Protein AF-A0AAD6BAJ2-F1 (afdb_monomer_lite)

Secondary structure (DSSP, 8-state):
-------------B-THHHHHHHHTTTSSSGGGTHHHHHHHHHSSTTGGGSSGGGSTTSGGGTTTHHHHHHHH--STTTHHHHHHHHT-HHHHHHHHHHIIIIIHHHHHHHHHHHHHHHHHGGG-SSS---HHHHHHHHHHHHHHHHHHHHH-TTTGGGHHHHHHHHTGGGTTGGGTGGGSGGGG------S----S----HHHHHHHHHHHHHTT--TTGGGG-TTTBS-SS-------------------PPP--B-HHHHHHHHHHHHSSSHHHHHHHHHHHHH-SHHHHHHHHHHHHHHHHHHHHHHHHHHHH---TTTHHHHHHHHH-HHHHHHHHHHIIIIIHHHHHHHHHHHHHHHHHTTTSTTSPPPHHHHHHHHHHHHHHHHHHHHHHHHHHHHHHHHHHHHHHHHHHHHHHHHHHHHHTT-HHHHHHHSHHHHTTT----HHHHHHHHHHHHHHTTTGGGGGGSTTTBSSHHHHHHHHHHHHHHHHHHHHHHHHHHHHHHS-HHHHHH-TTHHHHHHHHHHGGGTHHHHHHHHHHHHHHHHHHTT-----TTTT-EETTT---HHHHHHHHHHHHHHTTT--HHHHHHHHHHHHHHHHHHHHHHHHHHHHH-TTS--SS---THHHHHHHHHHHHHHHHHHHHS--HHHHHHHHHHHHHHHHHIIIIIS---HHHHHHHHHHHHHHHTEE------

Foldseek 3Di:
DDDDDDDDDDAADDDDVVQVCQQVLQQPFALVLPQLVVLCVLFFFPPPSPPQLPPQPPPPVPPQPVQPPQLLVFQDADGPLSSCCVVVNDVVSCVVCVPCVVDNPVVLLQNSQQRLQQQVCVVPDDPDRCPSVSSNPVSVVLVVQLVVLCPVDVLSNLQSSLVVLLQSLLGPFLVVPPPPPPCVVPDDDPDPDGGPGGDDDPVSSVVSSVSSNSSGDRRRPRSRCRPSHDDPDDDDDDDDDDDDDDDPDDDPAQALPQELVNLLLLQLLQLLALLLQFLLLVLLVLFVFQQVSLVLLLVLLLLLLLLLQLQLQLCQLDVDAFGLLVLCCVQPNDPVSLLVQVCCLQAQLLLLLLLLLLSLLQLSNDSSPPPDGDPLVSSLVSSLSLLVSLLSSQQSANPVLSVLSNVLSVLSVVLLVVLLVLLVVLVVVDQVQLVQRVVPVGRNPRTDDALQSSLLSSLSSNSSSPRLCQSSNCSSNHDPSLPSSSSSSVVNSVSSSVSSSSNSSSLSSQDHSVRSNVDSRSQLVSLCRRVNVRSSVSSVSNSSRSSSNSSSSLPGHDHDFLQQWAAPPHRRSNPSSVSSSVSSSVCSPPDDSSLSSLLNSLSVLLSSLVSLVSSLCCVPVPVPRDGSRDDDNVSSVVSNVSSVSSNVSCCPPPNDCSNVVSVVVSVCSCVVCCVCPVVVPPPVVVVVVSVVVCVVRNIDGDPDDD

Structure (mmCIF, N/CA/C/O backbone):
data_AF-A0AAD6BAJ2-F1
#
_entry.id   AF-A0AAD6BAJ2-F1
#
loop_
_atom_site.group_PDB
_atom_site.id
_atom_site.type_symbol
_atom_site.label_atom_id
_atom_site.label_alt_id
_atom_site.label_comp_id
_atom_site.label_asym_id
_atom_site.label_entity_id
_atom_site.label_seq_id
_atom_site.pdbx_PDB_ins_code
_atom_site.Cartn_x
_atom_site.Cartn_y
_atom_site.Cartn_z
_atom_site.occupancy
_atom_site.B_iso_or_equiv
_atom_site.auth_seq_id
_atom_site.auth_comp_id
_atom_site.auth_asym_id
_atom_site.auth_atom_id
_atom_site.pdbx_PDB_model_num
ATOM 1 N N . MET A 1 1 ? -40.084 -51.014 14.427 1.00 38.34 1 MET A N 1
ATOM 2 C CA . MET A 1 1 ? -39.954 -51.817 13.200 1.00 38.34 1 MET A CA 1
ATOM 3 C C . MET A 1 1 ? -39.254 -50.930 12.200 1.00 38.34 1 MET A C 1
ATOM 5 O O . MET A 1 1 ? -39.900 -50.090 11.588 1.00 38.34 1 MET A O 1
ATOM 9 N N . ASP A 1 2 ? -37.931 -51.023 12.161 1.00 46.72 2 ASP A N 1
ATOM 10 C CA . ASP A 1 2 ? -37.140 -50.441 11.081 1.00 46.72 2 ASP A CA 1
ATOM 11 C C . ASP A 1 2 ? -37.343 -51.269 9.807 1.00 46.72 2 ASP A C 1
ATOM 13 O O . ASP A 1 2 ? -37.541 -52.480 9.895 1.00 46.72 2 ASP A O 1
ATOM 17 N N . ASP A 1 3 ? -37.219 -50.633 8.644 1.00 39.59 3 ASP A N 1
ATOM 18 C CA . ASP A 1 3 ? -36.137 -51.001 7.726 1.00 39.59 3 ASP A CA 1
ATOM 19 C C . ASP A 1 3 ? -35.714 -49.767 6.901 1.00 39.59 3 ASP A C 1
ATOM 21 O O . ASP A 1 3 ? -36.402 -48.739 6.901 1.00 39.59 3 ASP A O 1
ATOM 25 N N . LYS A 1 4 ? -34.540 -49.819 6.267 1.00 55.06 4 LYS A N 1
ATOM 26 C CA . LYS A 1 4 ? -33.824 -48.654 5.732 1.00 55.06 4 LYS A CA 1
ATOM 27 C C . LYS A 1 4 ? -33.768 -48.590 4.207 1.00 55.06 4 LYS A C 1
ATOM 29 O O . LYS A 1 4 ? -33.592 -49.576 3.500 1.00 55.06 4 LYS A O 1
ATOM 34 N N . THR A 1 5 ? -33.659 -47.360 3.711 1.00 42.34 5 THR A N 1
ATOM 35 C CA . THR A 1 5 ? -32.777 -47.055 2.574 1.00 42.34 5 THR A CA 1
ATOM 36 C C . THR A 1 5 ? -32.148 -45.686 2.824 1.00 42.34 5 THR A C 1
ATOM 38 O O . THR A 1 5 ? -32.858 -44.683 2.897 1.00 42.34 5 THR A O 1
ATOM 41 N N . GLU A 1 6 ? -30.832 -45.625 3.040 1.00 55.88 6 GLU A N 1
ATOM 42 C CA . GLU A 1 6 ? -30.162 -44.368 3.408 1.00 55.88 6 GLU A CA 1
ATOM 43 C C . GLU A 1 6 ? -30.004 -43.420 2.208 1.00 55.88 6 GLU A C 1
ATOM 45 O O . GLU A 1 6 ? -29.689 -43.836 1.094 1.00 55.88 6 GLU A O 1
ATOM 50 N N . LYS A 1 7 ? -30.206 -42.118 2.452 1.00 51.50 7 LYS A N 1
ATOM 51 C CA . LYS A 1 7 ? -29.964 -41.024 1.500 1.00 51.50 7 LYS A CA 1
ATOM 52 C C . LYS A 1 7 ? -28.965 -40.033 2.095 1.00 51.50 7 LYS A C 1
ATOM 54 O O . LYS A 1 7 ? -29.075 -39.681 3.268 1.00 51.50 7 LYS A O 1
ATOM 59 N N . LEU A 1 8 ? -28.028 -39.543 1.279 1.00 51.00 8 LEU A N 1
ATOM 60 C CA . LEU A 1 8 ? -27.171 -38.411 1.650 1.00 51.00 8 LEU A CA 1
ATOM 61 C C . LEU A 1 8 ? -27.983 -37.104 1.708 1.00 51.00 8 LEU A C 1
ATOM 63 O O . LEU A 1 8 ? -28.915 -36.916 0.932 1.00 51.00 8 LEU A O 1
ATOM 67 N N . ASN A 1 9 ? -27.574 -36.187 2.590 1.00 54.53 9 ASN A N 1
ATOM 68 C CA . ASN A 1 9 ? -28.129 -34.836 2.732 1.00 54.53 9 ASN A CA 1
ATOM 69 C C . ASN A 1 9 ? -27.004 -33.784 2.793 1.00 54.53 9 ASN A C 1
ATOM 71 O O . ASN A 1 9 ? -25.958 -34.021 3.402 1.00 54.53 9 ASN A O 1
ATOM 75 N N . LEU A 1 10 ? -27.241 -32.610 2.200 1.00 58.72 10 LEU A N 1
ATOM 76 C CA . LEU A 1 10 ? -26.333 -31.453 2.224 1.00 58.72 10 LEU A CA 1
ATOM 77 C C . LEU A 1 10 ? -26.527 -30.586 3.488 1.00 58.72 10 LEU A C 1
ATOM 79 O O . LEU A 1 10 ? -27.542 -30.679 4.178 1.00 58.72 10 LEU A O 1
ATOM 83 N N . LYS A 1 11 ? -25.557 -29.708 3.787 1.00 51.44 11 LYS A N 1
ATOM 84 C CA . LYS A 1 11 ? -25.629 -28.721 4.885 1.00 51.44 11 LYS A CA 1
ATOM 85 C C . LYS A 1 11 ? -25.819 -27.306 4.330 1.00 51.44 11 LYS A C 1
ATOM 87 O O . LYS A 1 11 ? -25.047 -26.874 3.484 1.00 51.44 11 LYS A O 1
ATOM 92 N N . ARG A 1 12 ? -26.804 -26.564 4.849 1.00 60.75 12 ARG A N 1
ATOM 93 C CA . ARG A 1 12 ? -27.128 -25.186 4.422 1.00 60.75 12 ARG A CA 1
ATOM 94 C C . ARG A 1 12 ? -26.145 -24.172 5.010 1.00 60.75 12 ARG A C 1
ATOM 96 O O . ARG A 1 12 ? -26.095 -24.027 6.234 1.00 60.75 12 ARG A O 1
ATOM 103 N N . GLU A 1 13 ? -25.415 -23.422 4.178 1.00 53.09 13 GLU A N 1
ATOM 104 C CA . GLU A 1 13 ? -24.476 -22.387 4.653 1.00 53.09 13 GLU A CA 1
ATOM 105 C C . GLU A 1 13 ? -24.536 -21.004 3.967 1.00 53.09 13 GLU A C 1
ATOM 107 O O . GLU A 1 13 ? -24.045 -20.056 4.588 1.00 53.09 13 GLU A O 1
ATOM 112 N N . VAL A 1 14 ? -25.162 -20.845 2.790 1.00 56.53 14 VAL A N 1
ATOM 113 C CA . VAL A 1 14 ? -24.998 -19.676 1.884 1.00 56.53 14 VAL A CA 1
ATOM 114 C C . VAL A 1 14 ? -26.025 -18.542 2.116 1.00 56.53 14 VAL A C 1
ATOM 116 O O . VAL A 1 14 ? -27.101 -18.771 2.667 1.00 56.53 14 VAL A O 1
ATOM 119 N N . GLY A 1 15 ? -25.700 -17.304 1.700 1.00 53.47 15 GLY A N 1
ATOM 120 C CA . GLY A 1 15 ? -26.567 -16.113 1.789 1.00 53.47 15 GLY A CA 1
ATOM 121 C C . GLY A 1 15 ? -26.197 -14.973 0.813 1.00 53.47 15 GLY A C 1
ATOM 122 O O . GLY A 1 15 ? -25.152 -15.016 0.160 1.00 53.47 15 GLY A O 1
ATOM 123 N N . LEU A 1 16 ? -27.054 -13.943 0.725 1.00 54.38 16 LEU A N 1
ATOM 124 C CA . LEU A 1 16 ? -27.171 -12.990 -0.402 1.00 54.38 16 LEU A CA 1
ATOM 125 C C . LEU A 1 16 ? -25.876 -12.275 -0.844 1.00 54.38 16 LEU A C 1
ATOM 127 O O . LEU A 1 16 ? -25.651 -12.111 -2.041 1.00 54.38 16 LEU A O 1
ATOM 131 N N . VAL A 1 17 ? -24.986 -11.879 0.073 1.00 49.28 17 VAL A N 1
ATOM 132 C CA . VAL A 1 17 ? -23.719 -11.207 -0.303 1.00 49.28 17 VAL A CA 1
ATOM 133 C C . VAL A 1 17 ? -22.789 -12.137 -1.100 1.00 49.28 17 VAL A C 1
ATOM 135 O O . VAL A 1 17 ? -22.013 -11.671 -1.932 1.00 49.28 17 VAL A O 1
ATOM 138 N N . GLY A 1 18 ? -22.892 -13.456 -0.900 1.00 49.16 18 GLY A N 1
ATOM 139 C CA . GLY A 1 18 ? -22.212 -14.441 -1.746 1.00 49.16 18 GLY A CA 1
ATOM 140 C C . GLY A 1 18 ? -22.782 -14.521 -3.167 1.00 49.16 18 GLY A C 1
ATOM 141 O O . GLY A 1 18 ? -22.076 -14.954 -4.069 1.00 49.16 18 GLY A O 1
ATOM 142 N N . ALA A 1 19 ? -24.021 -14.068 -3.382 1.00 58.22 19 ALA A N 1
ATOM 143 C CA . ALA A 1 19 ? -24.769 -14.267 -4.620 1.00 58.22 19 ALA A CA 1
ATOM 144 C C . ALA A 1 19 ? -24.586 -13.147 -5.665 1.00 58.22 19 ALA A C 1
ATOM 146 O O . ALA A 1 19 ? -24.644 -13.421 -6.857 1.00 58.22 19 ALA A O 1
ATOM 147 N N . VAL A 1 20 ? -24.305 -11.900 -5.258 1.00 51.97 20 VAL A N 1
ATOM 148 C CA . VAL A 1 20 ? -24.023 -10.792 -6.210 1.00 51.97 20 VAL A CA 1
ATOM 149 C C . VAL A 1 20 ? -22.530 -10.683 -6.539 1.00 51.97 20 VAL A C 1
ATOM 151 O O . VAL A 1 20 ? -22.161 -10.430 -7.686 1.00 51.97 20 VAL A O 1
ATOM 154 N N . SER A 1 21 ? -21.651 -11.011 -5.580 1.00 58.84 21 SER A N 1
ATOM 155 C CA . SER A 1 21 ? -20.215 -11.220 -5.845 1.00 58.84 21 SER A CA 1
ATOM 156 C C . SER A 1 21 ? -19.953 -12.347 -6.864 1.00 58.84 21 SER A C 1
ATOM 158 O O . SER A 1 21 ? -18.841 -12.454 -7.380 1.00 58.84 21 SER A O 1
ATOM 160 N N . LEU A 1 22 ? -20.975 -13.164 -7.145 1.00 52.81 22 LEU A N 1
ATOM 161 C CA . LEU A 1 22 ? -21.009 -14.264 -8.108 1.00 52.81 22 LEU A CA 1
ATOM 162 C C . LEU A 1 22 ? -21.215 -13.807 -9.568 1.00 52.81 22 LEU A C 1
ATOM 164 O O . LEU A 1 22 ? -20.828 -14.529 -10.482 1.00 52.81 22 LEU A O 1
ATOM 168 N N . ILE A 1 23 ? -21.824 -12.631 -9.791 1.00 60.31 23 ILE A N 1
ATOM 169 C CA . ILE A 1 23 ? -22.240 -12.141 -11.125 1.00 60.31 23 ILE A CA 1
ATOM 170 C C . ILE A 1 23 ? -21.280 -11.062 -11.658 1.00 60.31 23 ILE A C 1
ATOM 172 O O . ILE A 1 23 ? -20.963 -11.029 -12.842 1.00 60.31 23 ILE A O 1
ATOM 176 N N . GLY A 1 24 ? -20.751 -10.193 -10.789 1.00 54.56 24 GLY A N 1
ATOM 177 C CA . GLY A 1 24 ? -19.756 -9.193 -11.210 1.00 54.56 24 GLY A CA 1
ATOM 178 C C . GLY A 1 24 ? -18.380 -9.801 -11.514 1.00 54.56 24 GLY A C 1
ATOM 179 O O . GLY A 1 24 ? -17.707 -9.400 -12.460 1.00 54.56 24 GLY A O 1
ATOM 180 N N . GLY A 1 25 ? -17.970 -10.808 -10.734 1.00 60.81 25 GLY A N 1
ATOM 181 C CA . GLY A 1 25 ? -16.673 -11.484 -10.871 1.00 60.81 25 GLY A CA 1
ATOM 182 C C . GLY A 1 25 ? -16.565 -12.465 -12.045 1.00 60.81 25 GLY A C 1
ATOM 183 O O . GLY A 1 25 ? -15.561 -13.168 -12.133 1.00 60.81 25 GLY A O 1
ATOM 184 N N . THR A 1 26 ? -17.589 -12.546 -12.898 1.00 53.38 26 THR A N 1
ATOM 185 C CA . THR A 1 26 ? -17.735 -13.550 -13.967 1.00 53.38 26 THR A CA 1
ATOM 186 C C . THR A 1 26 ? -17.927 -12.956 -15.369 1.00 53.38 26 THR A C 1
ATOM 188 O O . THR A 1 26 ? -17.774 -13.694 -16.335 1.00 53.38 26 THR A O 1
ATOM 191 N N . MET A 1 27 ? -18.181 -11.645 -15.504 1.00 60.12 27 MET A N 1
ATOM 192 C CA . MET A 1 27 ? -18.461 -10.991 -16.798 1.00 60.12 27 MET A CA 1
ATOM 193 C C . MET A 1 27 ? -17.240 -10.305 -17.448 1.00 60.12 27 MET A C 1
ATOM 195 O O . MET A 1 27 ? -17.047 -10.405 -18.658 1.00 60.12 27 MET A O 1
ATOM 199 N N . ILE A 1 28 ? -16.376 -9.617 -16.684 1.00 56.44 28 ILE A N 1
ATOM 200 C CA . ILE A 1 28 ? -15.198 -8.935 -17.263 1.00 56.44 28 ILE A CA 1
ATOM 201 C C . ILE A 1 28 ? -14.035 -9.920 -17.411 1.00 56.44 28 ILE A C 1
ATOM 203 O O . ILE A 1 28 ? -13.434 -10.366 -16.431 1.00 56.44 28 ILE A O 1
ATOM 207 N N . GLY A 1 29 ? -13.711 -10.237 -18.665 1.00 59.72 29 GLY A N 1
ATOM 208 C CA . GLY A 1 29 ? -12.776 -11.298 -19.021 1.00 59.72 29 GLY A CA 1
ATOM 209 C C . GLY A 1 29 ? -11.874 -10.959 -20.204 1.00 59.72 29 GLY A C 1
ATOM 210 O O . GLY A 1 29 ? -10.907 -10.214 -20.063 1.00 59.72 29 GLY A O 1
ATOM 211 N N . SER A 1 30 ? -12.136 -11.599 -21.345 1.00 56.00 30 SER A N 1
ATOM 212 C CA . SER A 1 30 ? -11.132 -11.805 -22.397 1.00 56.00 30 SER A CA 1
ATOM 213 C C . SER A 1 30 ? -11.543 -11.318 -23.799 1.00 56.00 30 SER A C 1
ATOM 215 O O . SER A 1 30 ? -10.704 -11.299 -24.699 1.00 56.00 30 SER A O 1
ATOM 217 N N . GLY A 1 31 ? -12.804 -10.903 -23.987 1.00 68.50 31 GLY A N 1
ATOM 218 C CA . GLY A 1 31 ? -13.419 -10.673 -25.305 1.00 68.50 31 GLY A CA 1
ATOM 219 C C . GLY A 1 31 ? -12.667 -9.699 -26.216 1.00 68.50 31 GLY A C 1
ATOM 220 O O . GLY A 1 31 ? -12.322 -10.016 -27.360 1.00 68.50 31 GLY A O 1
ATOM 221 N N . ILE A 1 32 ? -12.342 -8.517 -25.687 1.00 58.44 32 ILE A N 1
ATOM 222 C CA . ILE A 1 32 ? -11.678 -7.450 -26.452 1.00 58.44 32 ILE A CA 1
ATOM 223 C C . ILE A 1 32 ? -10.228 -7.792 -26.837 1.00 58.44 32 ILE A C 1
ATOM 225 O O . ILE A 1 32 ? -9.711 -7.298 -27.834 1.00 58.44 32 ILE A O 1
ATOM 229 N N . PHE A 1 33 ? -9.596 -8.694 -26.087 1.00 69.19 33 PHE A N 1
ATOM 230 C CA . PHE A 1 33 ? -8.191 -9.084 -26.216 1.00 69.19 33 PHE A CA 1
ATOM 231 C C . PHE A 1 33 ? -7.916 -10.100 -27.347 1.00 69.19 33 PHE A C 1
ATOM 233 O O . PHE A 1 33 ? -6.792 -10.570 -27.477 1.00 69.19 33 PHE A O 1
ATOM 240 N N . MET A 1 34 ? -8.913 -10.444 -28.175 1.00 56.59 34 MET A N 1
ATOM 241 C CA . MET A 1 34 ? -8.723 -11.256 -29.399 1.00 56.59 34 MET A CA 1
ATOM 242 C C . MET A 1 34 ? -9.567 -10.791 -30.597 1.00 56.59 34 MET A C 1
ATOM 244 O 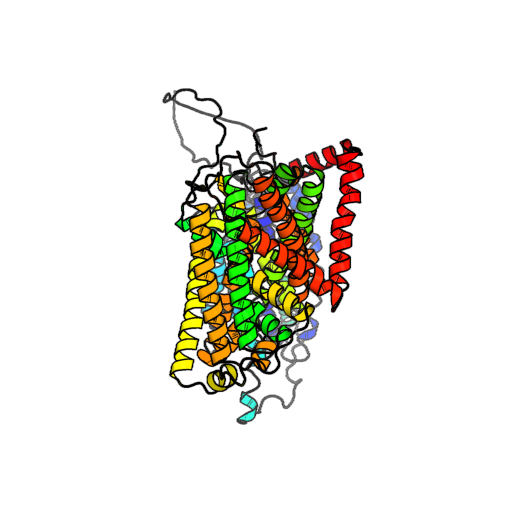O . MET A 1 34 ? -9.160 -10.965 -31.746 1.00 56.59 34 MET A O 1
ATOM 248 N N . SER A 1 35 ? -10.743 -10.202 -30.360 1.00 79.88 35 SER A N 1
ATOM 249 C CA . SER A 1 35 ? -11.751 -9.979 -31.410 1.00 79.88 35 SER A CA 1
ATOM 250 C C . SER A 1 35 ? -11.301 -9.165 -32.648 1.00 79.88 35 SER A C 1
ATOM 252 O O . SER A 1 35 ? -11.682 -9.557 -33.755 1.00 79.88 35 SER A O 1
ATOM 254 N N . PRO A 1 36 ? -10.481 -8.090 -32.553 1.00 65.19 36 PRO A N 1
ATOM 255 C CA . PRO A 1 36 ? -10.139 -7.255 -33.716 1.00 65.19 36 PRO A CA 1
ATOM 256 C C . PRO A 1 36 ? -9.445 -7.997 -34.869 1.00 65.19 36 PRO A C 1
ATOM 258 O O . PRO A 1 36 ? -9.760 -7.754 -36.034 1.00 65.19 36 PRO A O 1
ATOM 261 N N . GLN A 1 37 ? -8.556 -8.950 -34.561 1.00 68.69 37 GLN A N 1
ATOM 262 C CA . GLN A 1 37 ? -7.824 -9.735 -35.565 1.00 68.69 37 GLN A CA 1
ATOM 263 C C . GLN A 1 37 ? -8.765 -10.593 -36.433 1.00 68.69 37 GLN A C 1
ATOM 265 O O . GLN A 1 37 ? -8.477 -10.855 -37.603 1.00 68.69 37 GLN A O 1
ATOM 270 N N . THR A 1 38 ? -9.913 -10.996 -35.879 1.00 72.56 38 THR A N 1
ATOM 271 C CA . THR A 1 38 ? -10.905 -11.848 -36.553 1.00 72.56 38 THR A CA 1
ATOM 272 C C . THR A 1 38 ? -11.777 -11.052 -37.527 1.00 72.56 38 THR A C 1
ATOM 274 O O . THR A 1 38 ? -12.078 -11.532 -38.617 1.00 72.56 38 THR A O 1
ATOM 277 N N . VAL A 1 39 ? -12.166 -9.821 -37.177 1.00 74.31 39 VAL A N 1
ATOM 278 C CA . VAL A 1 39 ? -13.068 -9.011 -38.022 1.00 74.31 39 VAL A CA 1
ATOM 279 C C . VAL A 1 39 ? -12.364 -8.541 -39.302 1.00 74.31 39 VAL A C 1
ATOM 281 O O . VAL A 1 39 ? -12.938 -8.656 -40.384 1.00 74.31 39 VAL A O 1
ATOM 284 N N . LEU A 1 40 ? -11.098 -8.117 -39.210 1.00 78.06 40 LEU A N 1
ATOM 285 C CA . LEU A 1 40 ? -10.315 -7.702 -40.380 1.00 78.06 40 LEU A CA 1
ATOM 286 C C . LEU A 1 40 ? -10.004 -8.874 -41.329 1.00 78.06 40 LEU A C 1
ATOM 288 O O . LEU A 1 40 ? -10.188 -8.759 -42.538 1.00 78.06 40 LEU A O 1
ATOM 292 N N . SER A 1 41 ? -9.592 -10.027 -40.793 1.00 70.00 41 SER A N 1
ATOM 293 C CA . SER A 1 41 ? -9.283 -11.213 -41.612 1.00 70.00 41 SER A CA 1
ATOM 294 C C . SER A 1 41 ? -10.513 -11.834 -42.290 1.00 70.00 41 SER A C 1
ATOM 296 O O . SER A 1 41 ? -10.376 -12.499 -43.313 1.00 70.00 41 SER A O 1
ATOM 298 N N . THR A 1 42 ? -11.718 -11.577 -41.774 1.00 81.31 42 THR A N 1
ATOM 299 C CA . THR A 1 42 ? -12.982 -12.067 -42.352 1.00 81.31 42 THR A CA 1
ATOM 300 C C . THR A 1 42 ? -13.466 -11.222 -43.545 1.00 81.31 42 THR A C 1
ATOM 302 O O . THR A 1 42 ? -14.138 -11.740 -44.439 1.00 81.31 42 THR A O 1
ATOM 305 N N . ILE A 1 43 ? -13.134 -9.926 -43.586 1.00 78.50 43 ILE A N 1
ATOM 306 C CA . ILE A 1 43 ? -13.710 -8.957 -44.541 1.00 78.50 43 ILE A CA 1
ATOM 307 C C . ILE A 1 43 ? -12.794 -8.623 -45.738 1.00 78.50 43 ILE A C 1
ATOM 309 O O . ILE A 1 43 ? -13.248 -8.062 -46.737 1.00 78.50 43 ILE A O 1
ATOM 313 N N . GLY A 1 44 ? -11.515 -8.997 -45.667 1.00 67.06 44 GLY A N 1
ATOM 314 C CA . GLY A 1 44 ? -10.551 -8.912 -46.771 1.00 67.06 44 GLY A CA 1
ATOM 315 C C . GLY A 1 44 ? -9.743 -7.612 -46.822 1.00 67.06 44 GLY A C 1
ATOM 316 O O . GLY A 1 44 ? -8.518 -7.678 -46.851 1.00 67.06 44 GLY A O 1
ATOM 317 N N . SER A 1 45 ? -10.389 -6.440 -46.777 1.00 83.56 45 SER A N 1
ATOM 318 C CA . SER A 1 45 ? -9.698 -5.146 -46.916 1.00 83.56 45 SER A CA 1
ATOM 319 C C . SER A 1 45 ? -9.650 -4.307 -45.626 1.00 83.56 45 SER A C 1
ATOM 321 O O . SER A 1 45 ? -10.606 -4.325 -44.839 1.00 83.56 45 SER A O 1
ATOM 323 N N . PRO A 1 46 ? -8.585 -3.496 -45.418 1.00 59.12 46 PRO A N 1
ATOM 324 C CA . PRO A 1 46 ? -8.458 -2.597 -44.265 1.00 59.12 46 PRO A CA 1
ATOM 325 C C . PRO A 1 46 ? -9.645 -1.647 -44.059 1.00 59.12 46 PRO A C 1
ATOM 327 O O . PRO A 1 46 ? -10.006 -1.354 -42.921 1.00 59.12 46 PRO A O 1
ATOM 330 N N . GLY A 1 47 ? -10.283 -1.189 -45.142 1.00 57.81 47 GLY A N 1
ATOM 331 C CA . GLY A 1 47 ? -11.412 -0.258 -45.062 1.00 57.81 47 GLY A CA 1
ATOM 332 C C . GLY A 1 47 ? -12.719 -0.876 -44.551 1.00 57.81 47 GLY A C 1
ATOM 333 O O . GLY A 1 47 ? -13.491 -0.198 -43.875 1.00 57.81 47 GLY A O 1
ATOM 334 N N . ALA A 1 48 ? -12.987 -2.154 -44.841 1.00 72.00 48 ALA A N 1
ATOM 335 C CA . ALA A 1 48 ? -14.310 -2.744 -44.609 1.00 72.00 48 ALA A CA 1
ATOM 336 C C . ALA A 1 48 ? -14.536 -3.246 -43.165 1.00 72.00 48 ALA A C 1
ATOM 338 O O . ALA A 1 48 ? -15.679 -3.364 -42.721 1.00 72.00 48 ALA A O 1
ATOM 339 N N . SER A 1 49 ? -13.465 -3.482 -42.394 1.00 65.94 49 SER A N 1
ATOM 340 C CA . SER A 1 49 ? -13.533 -4.033 -41.023 1.00 65.94 49 SER A CA 1
ATOM 341 C C . SER A 1 49 ? -14.288 -3.150 -40.024 1.00 65.94 49 SER A C 1
ATOM 343 O O . SER A 1 49 ? -14.679 -3.616 -38.953 1.00 65.94 49 SER A O 1
ATOM 345 N N . LEU A 1 50 ? -14.450 -1.868 -40.345 1.00 65.06 50 LEU A N 1
ATOM 346 C CA . LEU A 1 50 ? -14.890 -0.830 -39.416 1.00 65.06 50 LEU A CA 1
ATOM 347 C C . LEU A 1 50 ? -16.421 -0.736 -39.282 1.00 65.06 50 LEU A C 1
ATOM 349 O O . LEU A 1 50 ? -16.910 -0.107 -38.349 1.00 65.06 50 LEU A O 1
ATOM 353 N N . VAL A 1 51 ? -17.186 -1.365 -40.184 1.00 77.12 51 VAL A N 1
ATOM 354 C CA . VAL A 1 51 ? -18.640 -1.137 -40.309 1.00 77.12 51 VAL A CA 1
ATOM 355 C C . VAL A 1 51 ? -19.490 -1.985 -39.345 1.00 77.12 51 VAL A C 1
ATOM 357 O O . VAL A 1 51 ? -20.551 -1.538 -38.919 1.00 77.12 51 VAL A O 1
ATOM 360 N N . VAL A 1 52 ? -19.060 -3.199 -38.975 1.00 80.12 52 VAL A N 1
ATOM 361 C CA . VAL A 1 52 ? -19.970 -4.187 -38.342 1.00 80.12 52 VAL A CA 1
ATOM 362 C C . VAL A 1 52 ? -20.177 -3.991 -36.831 1.00 80.12 52 VAL A C 1
ATOM 364 O O . VAL A 1 52 ? -21.257 -4.278 -36.315 1.00 80.12 52 VAL A O 1
ATOM 367 N N . TRP A 1 53 ? -19.173 -3.490 -36.104 1.00 85.50 53 TRP A N 1
ATOM 368 C CA . TRP A 1 53 ? -19.158 -3.488 -34.628 1.00 85.50 53 TRP A CA 1
ATOM 369 C C . TRP A 1 53 ? -20.349 -2.777 -33.958 1.00 85.50 53 TRP A C 1
ATOM 371 O O . TRP A 1 53 ? -20.712 -3.127 -32.836 1.00 85.50 53 TRP A O 1
ATOM 381 N N . ALA A 1 54 ? -20.978 -1.809 -34.628 1.00 51.94 54 ALA A N 1
ATOM 382 C CA . ALA A 1 54 ? -22.036 -0.979 -34.050 1.00 51.94 54 ALA A CA 1
ATOM 383 C C . ALA A 1 54 ? -23.352 -1.730 -33.749 1.00 51.94 54 ALA A C 1
ATOM 385 O O . ALA A 1 54 ? -24.098 -1.329 -32.857 1.00 51.94 54 ALA A O 1
ATOM 386 N N . CYS A 1 55 ? -23.668 -2.803 -34.480 1.00 87.88 55 CYS A N 1
ATOM 387 C CA . CYS A 1 55 ? -25.033 -3.344 -34.511 1.00 87.88 55 CYS A CA 1
ATOM 388 C C . CYS A 1 55 ? -25.387 -4.328 -33.379 1.00 87.88 55 CYS A C 1
ATOM 390 O O . CYS A 1 55 ? -26.559 -4.665 -33.217 1.00 87.88 55 CYS A O 1
ATOM 392 N N . CYS A 1 56 ? -24.417 -4.803 -32.592 1.00 81.00 56 CYS A N 1
ATOM 393 C CA . CYS A 1 56 ? -24.642 -5.905 -31.645 1.00 81.00 56 CYS A CA 1
ATOM 394 C C . CYS A 1 56 ? -25.340 -5.488 -30.335 1.00 81.00 56 CYS A C 1
ATOM 396 O O . CYS A 1 56 ? -26.082 -6.276 -29.751 1.00 81.00 56 CYS A O 1
ATOM 398 N N . GLY A 1 57 ? -25.112 -4.259 -29.857 1.00 81.56 57 GLY A N 1
ATOM 399 C CA . GLY A 1 57 ? -25.431 -3.870 -28.475 1.00 81.56 57 GLY A CA 1
ATOM 400 C C . GLY A 1 57 ? -26.922 -3.773 -28.118 1.00 81.56 57 GLY A C 1
ATOM 401 O O . GLY A 1 57 ? -27.265 -3.807 -26.939 1.00 81.56 57 GLY A O 1
ATOM 402 N N . LEU A 1 58 ? -27.818 -3.664 -29.105 1.00 69.50 58 LEU A N 1
ATOM 403 C CA . LEU A 1 58 ? -29.244 -3.388 -28.871 1.00 69.50 58 LEU A CA 1
ATOM 404 C C . LEU A 1 58 ? -30.020 -4.590 -28.293 1.00 69.50 58 LEU A C 1
ATOM 406 O O . LEU A 1 58 ? -31.018 -4.410 -27.599 1.00 69.50 58 LEU A O 1
ATOM 410 N N . LEU A 1 59 ? -29.581 -5.818 -28.589 1.00 87.25 59 LEU A N 1
ATOM 411 C CA . LEU A 1 59 ? -30.407 -7.028 -28.449 1.00 87.25 59 LEU A CA 1
ATOM 412 C C . LEU A 1 59 ? -30.472 -7.602 -27.022 1.00 87.25 59 LEU A C 1
ATOM 414 O O . LEU A 1 59 ? -31.493 -8.164 -26.632 1.00 87.25 59 LEU A O 1
ATOM 418 N N . VAL A 1 60 ? -29.399 -7.468 -26.235 1.00 88.38 60 VAL A N 1
ATOM 419 C CA . VAL A 1 60 ? -29.231 -8.184 -24.950 1.00 88.38 60 VAL A CA 1
ATOM 420 C C . VAL A 1 60 ? -30.262 -7.758 -23.890 1.00 88.38 60 VAL A C 1
ATOM 422 O O . VAL A 1 60 ? -30.660 -8.555 -23.042 1.00 88.38 60 VAL A O 1
ATOM 425 N N . ILE A 1 61 ? -30.731 -6.509 -23.949 1.00 64.06 61 ILE A N 1
ATOM 426 C CA . ILE A 1 61 ? -31.542 -5.868 -22.899 1.00 64.06 61 ILE A CA 1
ATOM 427 C C . ILE A 1 61 ? -32.922 -6.526 -22.717 1.00 64.06 61 ILE A C 1
ATOM 429 O O . ILE A 1 61 ? -33.456 -6.534 -21.608 1.00 64.06 61 ILE A O 1
ATOM 433 N N . MET A 1 62 ? -33.505 -7.092 -23.777 1.00 81.75 62 MET A N 1
ATOM 434 C CA . MET A 1 62 ? -34.894 -7.573 -23.756 1.00 81.75 62 MET A CA 1
ATOM 435 C C . MET A 1 62 ? -35.086 -8.922 -23.038 1.00 81.75 62 MET A C 1
ATOM 437 O O . MET A 1 62 ? -36.212 -9.252 -22.677 1.00 81.75 62 MET A O 1
ATOM 441 N N . ALA A 1 63 ? -34.022 -9.704 -22.818 1.00 77.50 63 ALA A N 1
ATOM 442 C CA . ALA A 1 63 ? -34.134 -11.085 -22.335 1.00 77.50 63 ALA A CA 1
ATOM 443 C C . ALA A 1 63 ? -34.297 -11.218 -20.806 1.00 77.50 63 ALA A C 1
ATOM 445 O O . ALA A 1 63 ? -35.061 -12.056 -20.324 1.00 77.50 63 ALA A O 1
ATOM 446 N N . SER A 1 64 ? -33.576 -10.405 -20.028 1.00 84.12 64 SER A N 1
ATOM 447 C CA . SER A 1 64 ? -33.312 -10.692 -18.608 1.00 84.12 64 SER A CA 1
ATOM 448 C C . SER A 1 64 ? -34.538 -10.637 -17.689 1.00 84.12 64 SER A C 1
ATOM 450 O O . SER A 1 64 ? -34.564 -11.328 -16.671 1.00 84.12 64 SER A O 1
ATOM 452 N N . PHE A 1 65 ? -35.560 -9.837 -18.016 1.00 63.38 65 PHE A N 1
ATOM 453 C CA . PHE A 1 65 ? -36.731 -9.661 -17.143 1.00 63.38 65 PHE A CA 1
ATOM 454 C C . PHE A 1 65 ? -37.558 -10.941 -16.970 1.00 63.38 65 PHE A C 1
ATOM 456 O O . PHE A 1 65 ? -38.064 -11.194 -15.878 1.00 63.38 65 PHE A O 1
ATOM 463 N N . CYS A 1 66 ? -37.648 -11.781 -18.005 1.00 84.94 66 CYS A N 1
ATOM 464 C CA . CYS A 1 66 ? -38.467 -12.994 -17.984 1.00 84.94 66 CYS A CA 1
ATOM 465 C C . CYS A 1 66 ? -37.971 -14.053 -16.981 1.00 84.94 66 CYS A C 1
ATOM 467 O O . CYS A 1 66 ? -38.733 -14.927 -16.586 1.00 84.94 66 CYS A O 1
ATOM 469 N N . TYR A 1 67 ? -36.702 -14.003 -16.565 1.00 83.44 67 TYR A N 1
ATOM 470 C CA . TYR A 1 67 ? -36.055 -15.074 -15.794 1.00 83.44 67 TYR A CA 1
ATOM 471 C C . TYR A 1 67 ? -36.324 -15.048 -14.281 1.00 83.44 67 TYR A C 1
ATOM 473 O O . TYR A 1 67 ? -36.137 -16.064 -13.605 1.00 83.44 67 TYR A O 1
ATOM 481 N N . ALA A 1 68 ? -36.715 -13.897 -13.728 1.00 69.69 68 ALA A N 1
ATOM 482 C CA . ALA A 1 68 ? -36.786 -13.705 -12.278 1.00 69.69 68 ALA A CA 1
ATOM 483 C C . ALA A 1 68 ? -38.047 -14.322 -11.646 1.00 69.69 68 ALA A C 1
ATOM 485 O O . ALA A 1 68 ? -37.968 -14.930 -10.578 1.00 69.69 68 ALA A O 1
ATOM 486 N N . GLU A 1 69 ? -39.197 -14.192 -12.312 1.00 74.31 69 GLU A N 1
ATOM 487 C CA . GLU A 1 69 ? -40.509 -14.616 -11.804 1.00 74.31 69 GLU A CA 1
ATOM 488 C C . GLU A 1 69 ? -40.548 -16.121 -11.484 1.00 74.31 69 GLU A C 1
ATOM 490 O O . GLU A 1 69 ? -40.905 -16.525 -10.370 1.00 74.31 69 GLU A O 1
ATOM 495 N N . LEU A 1 70 ? -40.062 -16.947 -12.420 1.00 76.69 70 LEU A N 1
ATOM 496 C CA . LEU A 1 70 ? -40.072 -18.410 -12.323 1.00 76.69 70 LEU A CA 1
ATOM 497 C C . LEU A 1 70 ? -39.291 -18.936 -11.100 1.00 76.69 70 LEU A C 1
ATOM 499 O O . LEU A 1 70 ? -39.670 -19.956 -10.523 1.00 76.69 70 LEU A O 1
ATOM 503 N N . GLY A 1 71 ? -38.259 -18.214 -10.648 1.00 76.25 71 GLY A N 1
ATOM 504 C CA . GLY A 1 71 ? -37.406 -18.608 -9.515 1.00 76.25 71 GLY A CA 1
ATOM 505 C C . GLY A 1 71 ? -38.050 -18.496 -8.134 1.00 76.25 71 GLY A C 1
ATOM 506 O O . GLY A 1 71 ? -37.496 -18.989 -7.155 1.00 76.25 71 GLY A O 1
ATOM 507 N N . THR A 1 72 ? -39.215 -17.855 -8.034 1.00 65.44 72 THR A N 1
ATOM 508 C CA . THR A 1 72 ? -39.975 -17.744 -6.773 1.00 65.44 72 THR A CA 1
ATOM 509 C C . THR A 1 72 ? -41.104 -18.774 -6.686 1.00 65.44 72 THR A C 1
ATOM 511 O O . THR A 1 72 ? -41.453 -19.248 -5.594 1.00 65.44 72 THR A O 1
ATOM 514 N N . VAL A 1 73 ? -41.634 -19.155 -7.852 1.00 75.94 73 VAL A N 1
ATOM 515 C CA . VAL A 1 73 ? -42.617 -20.223 -8.049 1.00 75.94 73 VAL A CA 1
ATOM 516 C C . VAL A 1 73 ? -41.956 -21.592 -7.874 1.00 75.94 73 VAL A C 1
ATOM 518 O O . VAL A 1 73 ? -42.553 -22.486 -7.275 1.00 75.94 73 VAL A O 1
ATOM 521 N N . ILE A 1 74 ? -40.715 -21.754 -8.347 1.00 73.06 74 ILE A N 1
ATOM 522 C CA . ILE A 1 74 ? -40.037 -23.051 -8.403 1.00 73.06 74 ILE A CA 1
ATOM 523 C C . ILE A 1 74 ? -38.717 -22.999 -7.625 1.00 73.06 74 ILE A C 1
ATOM 525 O O . ILE A 1 74 ? -37.798 -22.274 -7.989 1.00 73.06 74 ILE A O 1
ATOM 529 N N . ARG A 1 75 ? -38.655 -23.760 -6.522 1.00 61.88 75 ARG A N 1
ATOM 530 C CA . ARG A 1 75 ? -37.683 -23.567 -5.426 1.00 61.88 75 ARG A CA 1
ATOM 531 C C . ARG A 1 75 ? -36.646 -24.685 -5.281 1.00 61.88 75 ARG A C 1
ATOM 533 O O . ARG A 1 75 ? -35.878 -24.673 -4.327 1.00 61.88 75 ARG A O 1
ATOM 540 N N . GLU A 1 76 ? -36.621 -25.627 -6.219 1.00 58.56 76 GLU A N 1
ATOM 541 C CA . GLU A 1 76 ? -35.539 -26.609 -6.345 1.00 58.56 76 GLU A CA 1
ATOM 542 C C . GLU A 1 76 ? -34.257 -25.953 -6.900 1.00 58.56 76 GLU A C 1
ATOM 544 O O . GLU A 1 76 ? -34.304 -24.927 -7.591 1.00 58.56 76 GLU A O 1
ATOM 549 N N . SER A 1 77 ? -33.095 -26.541 -6.618 1.00 67.06 77 SER A N 1
ATOM 550 C CA . SER A 1 77 ? -31.818 -26.099 -7.202 1.00 67.06 77 SER A CA 1
ATOM 551 C C . SER A 1 77 ? -31.728 -26.465 -8.692 1.00 67.06 77 SER A C 1
ATOM 553 O O . SER A 1 77 ? -31.817 -27.639 -9.044 1.00 67.06 77 SER A O 1
ATOM 555 N N . GLY A 1 78 ? -31.495 -25.485 -9.580 1.00 62.16 78 GLY A N 1
ATOM 556 C CA . GLY A 1 78 ? -31.155 -25.764 -10.990 1.00 62.16 78 GLY A CA 1
ATOM 557 C C . GLY A 1 78 ? -31.658 -24.782 -12.059 1.00 62.16 78 GLY A C 1
ATOM 558 O O . GLY A 1 78 ? -31.391 -25.002 -13.239 1.00 62.16 78 GLY A O 1
ATOM 559 N N . GLY A 1 79 ? -32.359 -23.708 -11.687 1.00 78.38 79 GLY A N 1
ATOM 560 C CA . GLY A 1 79 ? -32.695 -22.593 -12.584 1.00 78.38 79 GLY A CA 1
ATOM 561 C C . GLY A 1 79 ? -33.453 -23.006 -13.850 1.00 78.38 79 GLY A C 1
ATOM 562 O O . GLY A 1 79 ? -34.505 -23.631 -13.771 1.00 78.38 79 GLY A O 1
ATOM 563 N N . GLU A 1 80 ? -32.905 -22.667 -15.020 1.00 78.62 80 GLU A N 1
ATOM 564 C CA . GLU A 1 80 ? -33.487 -22.906 -16.356 1.00 78.62 80 GLU A CA 1
ATOM 565 C C . GLU A 1 80 ? -34.020 -24.336 -16.547 1.00 78.62 80 GLU A C 1
ATOM 567 O O . GLU A 1 80 ? -35.122 -24.534 -17.059 1.00 78.62 80 GLU A O 1
ATOM 572 N N . TYR A 1 81 ? -33.263 -25.334 -16.082 1.00 74.81 81 TYR A N 1
ATOM 573 C CA . TYR A 1 81 ? -33.650 -26.746 -16.121 1.00 74.81 81 TYR A CA 1
ATOM 574 C C . TYR A 1 81 ? -34.924 -27.007 -15.307 1.00 74.81 81 TYR A C 1
ATOM 576 O O . TYR A 1 81 ? -35.886 -27.580 -15.816 1.00 74.81 81 TYR A O 1
ATOM 584 N N . ILE A 1 82 ? -34.945 -26.529 -14.062 1.00 72.44 82 ILE A N 1
ATOM 585 C CA . ILE A 1 82 ? -36.062 -26.662 -13.119 1.00 72.44 82 ILE A CA 1
ATOM 586 C C . ILE A 1 82 ? -37.307 -25.901 -13.607 1.00 72.44 82 ILE A C 1
ATOM 588 O O . ILE A 1 82 ? -38.434 -26.339 -13.373 1.00 72.44 82 ILE A O 1
ATOM 592 N N . TYR A 1 83 ? -37.125 -24.802 -14.339 1.00 82.00 83 TYR A N 1
ATOM 593 C CA . TYR A 1 83 ? -38.220 -24.038 -14.937 1.00 82.00 83 TYR A CA 1
ATOM 594 C C . TYR A 1 83 ? -38.882 -24.796 -16.084 1.00 82.00 83 TYR A C 1
ATOM 596 O O . TYR A 1 83 ? -40.088 -25.041 -16.055 1.00 82.00 83 TYR A O 1
ATOM 604 N N . ILE A 1 84 ? -38.086 -25.222 -17.066 1.00 83.31 84 ILE A N 1
ATOM 605 C CA . ILE A 1 84 ? -38.575 -25.951 -18.243 1.00 83.31 84 ILE A CA 1
ATOM 606 C C . ILE A 1 84 ? -39.166 -27.305 -17.825 1.00 83.31 84 ILE A C 1
ATOM 608 O O . ILE A 1 84 ? -40.171 -27.732 -18.391 1.00 83.31 84 ILE A O 1
ATOM 612 N N . LEU A 1 85 ? -38.634 -27.932 -16.770 1.00 76.75 85 LEU A N 1
ATOM 613 C CA . LEU A 1 85 ? -39.177 -29.160 -16.185 1.00 76.75 85 LEU A CA 1
ATOM 614 C C . LEU A 1 85 ? -40.636 -29.007 -15.732 1.00 76.75 85 LEU A C 1
ATOM 616 O O . LEU A 1 85 ? -41.419 -29.937 -15.927 1.00 76.75 85 LEU A O 1
ATOM 620 N N . LYS A 1 86 ? -41.015 -27.849 -15.173 1.00 76.75 86 LYS A N 1
ATOM 621 C CA . LYS A 1 86 ? -42.379 -27.605 -14.665 1.00 76.75 86 LYS A CA 1
ATOM 622 C C . LYS A 1 86 ? -43.306 -26.867 -15.630 1.00 76.75 86 LYS A C 1
ATOM 624 O O . LYS A 1 86 ? -44.514 -26.923 -15.424 1.00 76.75 86 LYS A O 1
ATOM 629 N N . THR A 1 87 ? -42.787 -26.210 -16.670 1.00 77.69 87 THR A N 1
ATOM 630 C CA . THR A 1 87 ? -43.615 -25.531 -17.692 1.00 77.69 87 THR A CA 1
ATOM 631 C C . THR A 1 87 ? -43.777 -26.331 -18.984 1.00 77.69 87 THR A C 1
ATOM 633 O O . THR A 1 87 ? -44.833 -26.273 -19.602 1.00 77.69 87 THR A O 1
ATOM 636 N N . SER A 1 88 ? -42.742 -27.068 -19.399 1.00 84.69 88 SER A N 1
ATOM 637 C CA . SER A 1 88 ? -42.635 -27.711 -20.724 1.00 84.69 88 SER A CA 1
ATOM 638 C C . SER A 1 88 ? -42.418 -29.230 -20.655 1.00 84.69 88 SER A C 1
ATOM 640 O O . SER A 1 88 ? -42.471 -29.918 -21.674 1.00 84.69 88 SER A O 1
ATOM 642 N N . GLY A 1 89 ? -42.188 -29.768 -19.455 1.00 76.25 89 GLY A N 1
ATOM 643 C CA . GLY A 1 89 ? -42.098 -31.199 -19.185 1.00 76.25 89 GLY A CA 1
ATOM 644 C C . GLY A 1 89 ? -40.718 -31.834 -19.433 1.00 76.25 89 GLY A C 1
ATOM 645 O O . GLY A 1 89 ? -39.785 -31.184 -19.917 1.00 76.25 89 GLY A O 1
ATOM 646 N N . PRO A 1 90 ? -40.562 -33.131 -19.090 1.00 57.81 90 PRO A N 1
ATOM 647 C CA . PRO A 1 90 ? -39.245 -33.751 -18.931 1.00 57.81 90 PRO A CA 1
ATOM 648 C C . PRO A 1 90 ? -38.397 -33.804 -20.204 1.00 57.81 90 PRO A C 1
ATOM 650 O O . PRO A 1 90 ? -37.185 -33.639 -20.123 1.00 57.81 90 PRO A O 1
ATOM 653 N N . VAL A 1 91 ? -39.010 -34.003 -21.377 1.00 69.75 91 VAL A N 1
ATOM 654 C CA . VAL A 1 91 ? -38.281 -34.142 -22.653 1.00 69.75 91 VAL A CA 1
ATOM 655 C C . VAL A 1 91 ? -37.560 -32.842 -23.025 1.00 69.75 91 VAL A C 1
ATOM 657 O O . VAL A 1 91 ? -36.381 -32.870 -23.373 1.00 69.75 91 VAL A O 1
ATOM 660 N N . VAL A 1 92 ? -38.233 -31.696 -22.888 1.00 65.94 92 VAL A N 1
ATOM 661 C CA . VAL A 1 92 ? -37.661 -30.379 -23.215 1.00 65.94 92 VAL A CA 1
ATOM 662 C C . VAL A 1 92 ? -36.628 -29.958 -22.162 1.00 65.94 92 VAL A C 1
ATOM 664 O O . VAL A 1 92 ? -35.560 -29.451 -22.502 1.00 65.94 92 VAL A O 1
ATOM 667 N N . ALA A 1 93 ? -36.899 -30.236 -20.882 1.00 72.00 93 ALA A N 1
ATOM 668 C CA . ALA A 1 93 ? -35.973 -29.943 -19.786 1.00 72.00 93 ALA A CA 1
ATOM 669 C C . ALA A 1 93 ? -34.674 -30.756 -19.885 1.00 72.00 93 ALA A C 1
ATOM 671 O O . ALA A 1 93 ? -33.584 -30.210 -19.694 1.00 72.00 93 ALA A O 1
ATOM 672 N N . PHE A 1 94 ? -34.788 -32.040 -20.242 1.00 63.56 94 PHE A N 1
ATOM 673 C CA . PHE A 1 94 ? -33.651 -32.911 -20.523 1.00 63.56 94 PHE A CA 1
ATOM 674 C C . PHE A 1 94 ? -32.800 -32.344 -21.664 1.00 63.56 94 PHE A C 1
ATOM 676 O O . PHE A 1 94 ? -31.592 -32.215 -21.497 1.00 63.56 94 PHE A O 1
ATOM 683 N N . MET A 1 95 ? -33.408 -31.911 -22.775 1.00 73.94 95 MET A N 1
ATOM 684 C CA . MET A 1 95 ? -32.676 -31.324 -23.908 1.00 73.94 95 MET A CA 1
ATOM 685 C C . MET A 1 95 ? -31.926 -30.026 -23.553 1.00 73.94 95 MET A C 1
ATOM 687 O O . MET A 1 95 ? -30.792 -29.844 -24.011 1.00 73.94 95 MET A O 1
ATOM 691 N N . LEU A 1 96 ? -32.486 -29.146 -22.708 1.00 76.94 96 LEU A N 1
ATOM 692 C CA . LEU A 1 96 ? -31.760 -27.948 -22.259 1.00 76.94 96 LEU A CA 1
ATOM 693 C C . LEU A 1 96 ? -30.579 -28.302 -21.344 1.00 76.94 96 LEU A C 1
ATOM 695 O O . LEU A 1 96 ? -29.470 -27.833 -21.592 1.00 76.94 96 LEU A O 1
ATOM 699 N N . ILE A 1 97 ? -30.758 -29.129 -20.308 1.00 68.94 97 ILE A N 1
ATOM 700 C CA . ILE A 1 97 ? -29.628 -29.435 -19.412 1.00 68.94 97 ILE A CA 1
ATOM 701 C C . ILE A 1 97 ? -28.553 -30.281 -20.113 1.00 68.94 97 ILE A C 1
ATOM 703 O O . ILE A 1 97 ? -27.364 -30.021 -19.934 1.00 68.94 97 ILE A O 1
ATOM 707 N N . PHE A 1 98 ? -28.955 -31.203 -20.995 1.00 65.44 98 PHE A N 1
ATOM 708 C CA . PHE A 1 98 ? -28.059 -31.988 -21.848 1.00 65.44 98 PHE A CA 1
ATOM 709 C C . PHE A 1 98 ? -27.187 -31.090 -22.740 1.00 65.44 98 PHE A C 1
ATOM 711 O O . PHE A 1 98 ? -25.989 -31.326 -22.848 1.00 65.44 98 PHE A O 1
ATOM 718 N N . SER A 1 99 ? -27.732 -30.014 -23.318 1.00 73.12 99 SER A N 1
ATOM 719 C CA . SER A 1 99 ? -26.953 -29.079 -24.148 1.00 73.12 99 SER A CA 1
ATOM 720 C C . SER A 1 99 ? -26.152 -28.044 -23.338 1.00 73.12 99 SER A C 1
ATOM 722 O O . SER A 1 99 ? -24.980 -27.796 -23.633 1.00 73.12 99 SER A O 1
ATOM 724 N N . SER A 1 100 ? -26.736 -27.475 -22.279 1.00 72.00 100 SER A N 1
ATOM 725 C CA . SER A 1 100 ? -26.101 -26.441 -21.446 1.00 72.00 100 SER A CA 1
ATOM 726 C C . SER A 1 100 ? -24.887 -26.968 -20.663 1.00 72.00 100 SER A C 1
ATOM 728 O O . SER A 1 100 ? -23.868 -26.276 -20.555 1.00 72.00 100 SER A O 1
ATOM 730 N N . VAL A 1 101 ? -24.963 -28.215 -20.173 1.00 67.62 101 VAL A N 1
ATOM 731 C CA . VAL A 1 101 ? -23.889 -28.865 -19.401 1.00 67.62 101 VAL A CA 1
ATOM 732 C C . VAL A 1 101 ? -22.825 -29.500 -20.298 1.00 67.62 101 VAL A C 1
ATOM 734 O O . VAL A 1 101 ? -21.642 -29.351 -19.998 1.00 67.62 101 VAL A O 1
ATOM 737 N N . LEU A 1 102 ? -23.199 -30.172 -21.396 1.00 56.56 102 LEU A N 1
ATOM 738 C CA . LEU A 1 102 ? -22.210 -30.805 -22.282 1.00 56.56 102 LEU A CA 1
ATOM 739 C C . LEU A 1 102 ? -21.443 -29.797 -23.154 1.00 56.56 102 LEU A C 1
ATOM 741 O O . LEU A 1 102 ? -20.319 -30.100 -23.550 1.00 56.56 102 LEU A O 1
ATOM 745 N N . PHE A 1 103 ? -22.012 -28.617 -23.450 1.00 66.62 103 PHE A N 1
ATOM 746 C CA . PHE A 1 103 ? -21.426 -27.693 -24.435 1.00 66.62 103 PHE A CA 1
ATOM 747 C C . PHE A 1 103 ? -21.328 -26.224 -23.987 1.00 66.62 103 PHE A C 1
ATOM 749 O O . PHE A 1 103 ? -20.252 -25.638 -24.106 1.00 66.62 103 PHE A O 1
ATOM 756 N N . VAL A 1 104 ? -22.401 -25.605 -23.473 1.00 75.25 104 VAL A N 1
ATOM 757 C CA . VAL A 1 104 ? -22.462 -24.129 -23.342 1.00 75.25 104 VAL A CA 1
ATOM 758 C C . VAL A 1 104 ? -21.550 -23.574 -22.240 1.00 75.25 104 VAL A C 1
ATOM 760 O O . VAL A 1 104 ? -20.614 -22.826 -22.530 1.00 75.25 104 VAL A O 1
ATOM 763 N N . ARG A 1 105 ? -21.790 -23.926 -20.967 1.00 73.75 105 ARG A N 1
ATOM 764 C CA . ARG A 1 105 ? -21.024 -23.345 -19.843 1.00 73.75 105 ARG A CA 1
ATOM 765 C C . ARG A 1 105 ? -19.520 -23.689 -19.873 1.00 73.75 105 ARG A C 1
ATOM 767 O O . ARG A 1 105 ? -18.724 -22.794 -19.576 1.00 73.75 105 ARG A O 1
ATOM 774 N N . PRO A 1 106 ? -19.085 -24.904 -20.281 1.00 67.56 106 PRO A N 1
ATOM 775 C CA . PRO A 1 106 ? -17.663 -25.200 -20.473 1.00 67.56 106 PRO A CA 1
ATOM 776 C C . PRO A 1 106 ? -16.976 -24.294 -21.509 1.00 67.56 106 PRO A C 1
ATOM 778 O O . PRO A 1 106 ? -15.819 -23.921 -21.315 1.00 67.56 106 PRO A O 1
ATOM 781 N N . ALA A 1 107 ? -17.676 -23.900 -22.581 1.00 76.31 107 ALA A N 1
ATOM 782 C CA . ALA A 1 107 ? -17.113 -23.069 -23.645 1.00 76.31 107 ALA A CA 1
ATOM 783 C C . ALA A 1 107 ? -16.907 -21.603 -23.223 1.00 76.31 107 ALA A C 1
ATOM 785 O O . ALA A 1 107 ? -15.839 -21.046 -23.482 1.00 76.31 107 ALA A O 1
ATOM 786 N N . GLY A 1 108 ? -17.877 -20.987 -22.535 1.00 64.44 108 GLY A N 1
ATOM 787 C CA . GLY A 1 108 ? -17.767 -19.596 -22.064 1.00 64.44 108 GLY A CA 1
ATOM 788 C C . GLY A 1 108 ? -16.622 -19.403 -21.063 1.00 64.44 108 GLY A C 1
ATOM 789 O O . GLY A 1 108 ? -15.783 -18.510 -21.224 1.00 64.44 108 GLY A O 1
ATOM 790 N N . VAL A 1 109 ? -16.515 -20.318 -20.090 1.00 72.94 109 VAL A N 1
ATOM 791 C CA . VAL A 1 109 ? -15.401 -20.344 -19.129 1.00 72.94 109 VAL A CA 1
ATOM 792 C C . VAL A 1 109 ? -14.072 -20.567 -19.847 1.00 72.94 109 VAL A C 1
ATOM 794 O O . VAL A 1 109 ? -13.136 -19.810 -19.609 1.00 72.94 109 VAL A O 1
ATOM 797 N N . ALA A 1 110 ? -13.984 -21.526 -20.778 1.00 68.38 110 ALA A N 1
ATOM 798 C CA . ALA A 1 110 ? -12.776 -21.717 -21.578 1.00 68.38 110 ALA A CA 1
ATOM 799 C C . ALA A 1 110 ? -12.389 -20.452 -22.368 1.00 68.38 110 ALA A C 1
ATOM 801 O O . ALA A 1 110 ? -11.208 -20.126 -22.416 1.00 68.38 110 ALA A O 1
ATOM 802 N N . GLY A 1 111 ? -13.356 -19.716 -22.932 1.00 70.25 111 GLY A N 1
ATOM 803 C CA . GLY A 1 111 ? -13.145 -18.489 -23.711 1.00 70.25 111 GLY A CA 1
ATOM 804 C C . GLY A 1 111 ? -12.578 -17.319 -22.900 1.00 70.25 111 GLY A C 1
ATOM 805 O O . GLY A 1 111 ? -11.539 -16.755 -23.267 1.00 70.25 111 GLY A O 1
ATOM 806 N N . ILE A 1 112 ? -13.192 -16.983 -21.755 1.00 62.28 112 ILE A N 1
ATOM 807 C CA . ILE A 1 112 ? -12.626 -16.006 -20.795 1.00 62.28 112 ILE A CA 1
ATOM 808 C C . ILE A 1 112 ? -11.219 -16.436 -20.347 1.00 62.28 112 ILE A C 1
ATOM 810 O O . ILE A 1 112 ? -10.330 -15.613 -20.098 1.00 62.28 112 ILE A O 1
ATOM 814 N N . SER A 1 113 ? -10.998 -17.744 -20.336 1.00 70.38 113 SER A N 1
ATOM 815 C CA . SER A 1 113 ? -9.753 -18.386 -19.960 1.00 70.38 113 SER A CA 1
ATOM 816 C C . SER A 1 113 ? -8.837 -18.748 -21.130 1.00 70.38 113 SER A C 1
ATOM 818 O O . SER A 1 113 ? -7.987 -19.626 -20.983 1.00 70.38 113 SER A O 1
ATOM 820 N N . LEU A 1 114 ? -8.939 -17.998 -22.236 1.00 70.88 114 LEU A N 1
ATOM 821 C CA . LEU A 1 114 ? -7.891 -17.853 -23.249 1.00 70.88 114 LEU A CA 1
ATOM 822 C C . LEU A 1 114 ? -7.190 -16.482 -23.117 1.00 70.88 114 LEU A C 1
ATOM 824 O O . LEU A 1 114 ? -6.055 -16.382 -22.656 1.00 70.88 114 LEU A O 1
ATOM 828 N N . SER A 1 115 ? -7.845 -15.372 -23.460 1.00 63.84 115 SER A N 1
ATOM 829 C CA . SER A 1 115 ? -7.097 -14.134 -23.752 1.00 63.84 115 SER A CA 1
ATOM 830 C C . SER A 1 115 ? -6.333 -13.515 -22.567 1.00 63.84 115 SER A C 1
ATOM 832 O O . SER A 1 115 ? -5.377 -12.780 -22.800 1.00 63.84 115 SER A O 1
ATOM 834 N N . PHE A 1 116 ? -6.646 -13.827 -21.297 1.00 77.56 116 PHE A N 1
ATOM 835 C CA . PHE A 1 116 ? -5.840 -13.321 -20.166 1.00 77.56 116 PHE A CA 1
ATOM 836 C C . PHE A 1 116 ? -4.360 -13.768 -20.233 1.00 77.56 116 PHE A C 1
ATOM 838 O O . PHE A 1 116 ? -3.488 -13.007 -19.824 1.00 77.56 116 PHE A O 1
ATOM 845 N N . ALA A 1 117 ? -4.034 -14.929 -20.810 1.00 63.06 117 ALA A N 1
ATOM 846 C CA . ALA A 1 117 ? -2.642 -15.363 -20.968 1.00 63.06 117 ALA A CA 1
ATOM 847 C C . ALA A 1 117 ? -2.043 -15.039 -22.325 1.00 63.06 117 ALA A C 1
ATOM 849 O O . ALA A 1 117 ? -0.823 -15.090 -22.456 1.00 63.06 117 ALA A O 1
ATOM 850 N N . GLN A 1 118 ? -2.863 -14.632 -23.297 1.00 69.31 118 GLN A N 1
ATOM 851 C CA . GLN A 1 118 ? -2.327 -13.893 -24.433 1.00 69.31 118 GLN A CA 1
ATOM 852 C C . GLN A 1 118 ? -1.565 -12.678 -23.907 1.00 69.31 118 GLN A C 1
ATOM 854 O O . GLN A 1 118 ? -0.418 -12.480 -24.275 1.00 69.31 118 GLN A O 1
ATOM 859 N N . TYR A 1 119 ? -2.137 -11.952 -22.941 1.00 56.84 119 TYR A N 1
ATOM 860 C CA . TYR A 1 119 ? -1.531 -10.727 -22.420 1.00 56.84 119 TYR A CA 1
ATOM 861 C C . TYR A 1 119 ? -0.492 -10.939 -21.322 1.00 56.84 119 TYR A C 1
ATOM 863 O O . TYR A 1 119 ? 0.517 -10.242 -21.334 1.00 56.84 119 TYR A O 1
ATOM 871 N N . VAL A 1 120 ? -0.660 -11.904 -20.409 1.00 70.56 120 VAL A N 1
ATOM 872 C CA . VAL A 1 120 ? 0.387 -12.151 -19.394 1.00 70.56 120 VAL A CA 1
ATOM 873 C C . VAL A 1 120 ? 1.632 -12.820 -19.990 1.00 70.56 120 VAL A C 1
ATOM 875 O O . VAL A 1 120 ? 2.703 -12.674 -19.407 1.00 70.56 120 VAL A O 1
ATOM 878 N N . VAL A 1 121 ? 1.545 -13.489 -21.152 1.00 58.03 121 VAL A N 1
ATOM 879 C CA . VAL A 1 121 ? 2.732 -14.077 -21.808 1.00 58.03 121 VAL A CA 1
ATOM 880 C C . VAL A 1 121 ? 3.133 -13.429 -23.146 1.00 58.03 121 VAL A C 1
ATOM 882 O O . VAL A 1 121 ? 4.176 -13.776 -23.693 1.00 58.03 121 VAL A O 1
ATOM 885 N N . ALA A 1 122 ? 2.415 -12.406 -23.627 1.00 62.53 122 ALA A N 1
ATOM 886 C CA . ALA A 1 122 ? 2.875 -11.569 -24.744 1.00 62.53 122 ALA A CA 1
ATOM 887 C C . ALA A 1 122 ? 4.234 -10.875 -24.485 1.00 62.53 122 ALA A C 1
ATOM 889 O O . ALA A 1 122 ? 5.071 -10.917 -25.383 1.00 62.53 122 ALA A O 1
ATOM 890 N N . PRO A 1 123 ? 4.543 -10.321 -23.288 1.00 59.34 123 PRO A N 1
ATOM 891 C CA . PRO A 1 123 ? 5.845 -9.692 -23.018 1.00 59.34 123 PRO A CA 1
ATOM 892 C C . PRO A 1 123 ? 7.061 -10.639 -23.023 1.00 59.34 123 PRO A C 1
ATOM 894 O O . PRO A 1 123 ? 8.166 -10.199 -22.718 1.00 59.34 123 PRO A O 1
ATOM 897 N N . PHE A 1 124 ? 6.869 -11.928 -23.325 1.00 58.19 124 PHE A N 1
ATOM 898 C CA . PHE A 1 124 ? 7.900 -12.969 -23.286 1.00 58.19 124 PHE A CA 1
ATOM 899 C C . PHE A 1 124 ? 8.018 -13.759 -24.604 1.00 58.19 124 PHE A C 1
ATOM 901 O O . PHE A 1 124 ? 8.820 -14.686 -24.680 1.00 58.19 124 PHE A O 1
ATOM 908 N N . TYR A 1 125 ? 7.212 -13.427 -25.621 1.00 62.59 125 TYR A N 1
ATOM 909 C CA . TYR A 1 125 ? 7.161 -14.111 -26.920 1.00 62.59 125 TYR A CA 1
ATOM 910 C C . TYR A 1 125 ? 7.276 -13.072 -28.041 1.00 62.59 125 TYR A C 1
ATOM 912 O O . TYR A 1 125 ? 6.280 -12.512 -28.493 1.00 62.59 125 TYR A O 1
ATOM 920 N N . THR A 1 126 ? 8.514 -12.788 -28.448 1.00 56.53 126 THR A N 1
ATOM 921 C CA . THR A 1 126 ? 8.862 -11.748 -29.432 1.00 56.53 126 THR A CA 1
ATOM 922 C C . THR A 1 126 ? 8.843 -12.240 -30.879 1.00 56.53 126 THR A C 1
ATOM 924 O O . THR A 1 126 ? 8.408 -11.504 -31.758 1.00 56.53 126 THR A O 1
ATOM 927 N N . ASP A 1 127 ? 9.269 -13.483 -31.126 1.00 54.84 127 ASP A N 1
ATOM 928 C CA . ASP A 1 127 ? 9.602 -13.981 -32.476 1.00 54.84 127 ASP A CA 1
ATOM 929 C C . ASP A 1 127 ? 8.692 -15.122 -32.970 1.00 54.84 127 ASP A C 1
ATOM 931 O O . ASP A 1 127 ? 8.841 -15.633 -34.078 1.00 54.84 127 ASP A O 1
ATOM 935 N N . CYS A 1 128 ? 7.710 -15.522 -32.162 1.00 56.44 128 CYS A N 1
ATOM 936 C CA . CYS A 1 128 ? 6.583 -16.338 -32.605 1.00 56.44 128 CYS A CA 1
ATOM 937 C C . CYS A 1 128 ? 5.305 -15.849 -31.907 1.00 56.44 128 CYS A C 1
ATOM 939 O O . CYS A 1 128 ? 5.380 -15.413 -30.754 1.00 56.44 128 CYS A O 1
ATOM 941 N N . PRO A 1 129 ? 4.129 -15.893 -32.568 1.00 54.34 129 PRO A N 1
ATOM 942 C CA . PRO A 1 129 ? 2.880 -15.504 -31.922 1.00 54.34 129 PRO A CA 1
ATOM 943 C C . PRO A 1 129 ? 2.682 -16.379 -30.677 1.00 54.34 129 PRO A C 1
ATOM 945 O O . PRO A 1 129 ? 2.862 -17.596 -30.794 1.00 54.34 129 PRO A O 1
ATOM 948 N N . PRO A 1 130 ? 2.329 -15.810 -29.503 1.00 58.72 130 PRO A N 1
ATOM 949 C CA . PRO A 1 130 ? 2.254 -16.561 -28.252 1.00 58.72 130 PRO A CA 1
ATOM 950 C C . PRO A 1 130 ? 1.351 -17.782 -28.468 1.00 58.72 130 PRO A C 1
ATOM 952 O O . PRO A 1 130 ? 0.159 -17.608 -28.747 1.00 58.72 130 PRO A O 1
ATOM 955 N N . PRO A 1 131 ? 1.907 -19.012 -28.439 1.00 55.31 131 PRO A N 1
ATOM 956 C CA . PRO A 1 131 ? 1.243 -20.173 -29.008 1.00 55.31 131 PRO A CA 1
ATOM 957 C C . PRO A 1 131 ? -0.081 -20.395 -28.298 1.00 55.31 131 PRO A C 1
ATOM 959 O O . PRO A 1 131 ? -0.164 -20.240 -27.082 1.00 55.31 131 PRO A O 1
ATOM 962 N N . LEU A 1 132 ? -1.125 -20.784 -29.035 1.00 55.25 132 LEU A N 1
ATOM 963 C CA . LEU A 1 132 ? -2.489 -20.803 -28.495 1.00 55.25 132 LEU A CA 1
ATOM 964 C C . LEU A 1 132 ? -2.598 -21.617 -27.189 1.00 55.25 132 LEU A C 1
ATOM 966 O O . LEU A 1 132 ? -3.406 -21.292 -26.332 1.00 55.25 132 LEU A O 1
ATOM 970 N N . LEU A 1 133 ? -1.741 -22.625 -27.002 1.00 59.41 133 LEU A N 1
ATOM 971 C CA . LEU A 1 133 ? -1.555 -23.395 -25.767 1.00 59.41 133 LEU A CA 1
ATOM 972 C C . LEU A 1 133 ? -1.245 -22.527 -24.526 1.00 59.41 133 LEU A C 1
ATOM 974 O O . LEU A 1 133 ? -1.843 -22.697 -23.468 1.00 59.41 133 LEU A O 1
ATOM 978 N N . LEU A 1 134 ? -0.322 -21.580 -24.679 1.00 66.31 134 LEU A N 1
ATOM 979 C CA . LEU A 1 134 ? 0.161 -20.640 -23.668 1.00 66.31 134 LEU A CA 1
ATOM 980 C C . LEU A 1 134 ? -0.916 -19.620 -23.295 1.00 66.31 134 LEU A C 1
ATOM 982 O O . LEU A 1 134 ? -1.109 -19.314 -22.118 1.00 66.31 134 LEU A O 1
ATOM 986 N N . VAL A 1 135 ? -1.667 -19.192 -24.313 1.00 59.41 135 VAL A N 1
ATOM 987 C CA . VAL A 1 135 ? -2.903 -18.413 -24.202 1.00 59.41 135 VAL A CA 1
ATOM 988 C C . VAL A 1 135 ? -3.963 -19.194 -23.409 1.00 59.41 135 VAL A C 1
ATOM 990 O O . VAL A 1 135 ? -4.613 -18.645 -22.531 1.00 59.41 135 VAL A O 1
ATOM 993 N N . LYS A 1 136 ? -4.100 -20.510 -23.598 1.00 74.31 136 LYS A N 1
ATOM 994 C CA . LYS A 1 136 ? -4.982 -21.319 -22.728 1.00 74.31 136 LYS A CA 1
ATOM 995 C C . LYS A 1 136 ? -4.418 -21.403 -21.296 1.00 74.31 136 LYS A C 1
ATOM 997 O O . LYS A 1 136 ? -5.181 -21.501 -20.345 1.00 74.31 136 LYS A O 1
ATOM 1002 N N . GLY A 1 137 ? -3.094 -21.302 -21.141 1.00 67.94 137 GLY A N 1
ATOM 1003 C CA . GLY A 1 137 ? -2.317 -21.420 -19.901 1.00 67.94 137 GLY A CA 1
ATOM 1004 C C . GLY A 1 137 ? -2.713 -20.470 -18.766 1.00 67.94 137 GLY A C 1
ATOM 1005 O O . GLY A 1 137 ? -3.515 -20.839 -17.915 1.00 67.94 137 GLY A O 1
ATOM 1006 N N . ILE A 1 138 ? -2.148 -19.256 -18.684 1.00 58.38 138 ILE A N 1
ATOM 1007 C CA . ILE A 1 138 ? -2.371 -18.351 -17.521 1.00 58.38 138 ILE A CA 1
ATOM 1008 C C . ILE A 1 138 ? -3.851 -17.927 -17.358 1.00 58.38 138 ILE A C 1
ATOM 1010 O O . ILE A 1 138 ? -4.284 -17.485 -16.296 1.00 58.38 138 ILE A O 1
ATOM 1014 N N . ALA A 1 139 ? -4.680 -18.139 -18.373 1.00 63.66 139 ALA A N 1
ATOM 1015 C CA . ALA A 1 139 ? -6.090 -17.820 -18.355 1.00 63.66 139 ALA A CA 1
ATOM 1016 C C . ALA A 1 139 ? -6.912 -18.979 -17.773 1.00 63.66 139 ALA A C 1
ATOM 1018 O O . ALA A 1 139 ? -7.752 -18.719 -16.900 1.00 63.66 139 ALA A O 1
ATOM 1019 N N . ALA A 1 140 ? -6.533 -20.231 -18.055 1.00 63.19 140 ALA A N 1
ATOM 1020 C CA . ALA A 1 140 ? -6.843 -21.367 -17.191 1.00 63.19 140 ALA A CA 1
ATOM 1021 C C . ALA A 1 140 ? -6.209 -21.240 -15.793 1.00 63.19 140 ALA A C 1
ATOM 1023 O O . ALA A 1 140 ? -6.802 -21.745 -14.853 1.00 63.19 140 ALA A O 1
ATOM 1024 N N . VAL A 1 141 ? -5.096 -20.516 -15.588 1.00 68.25 141 VAL A N 1
ATOM 1025 C CA . VAL A 1 141 ? -4.586 -20.195 -14.231 1.00 68.25 141 VAL A CA 1
ATOM 1026 C C . VAL A 1 141 ? -5.431 -19.125 -13.540 1.00 68.25 141 VAL A C 1
ATOM 1028 O O . VAL A 1 141 ? -5.603 -19.211 -12.329 1.00 68.25 141 VAL A O 1
ATOM 1031 N N . SER A 1 142 ? -6.059 -18.179 -14.252 1.00 59.53 142 SER A N 1
ATOM 1032 C CA . SER A 1 142 ? -7.089 -17.354 -13.608 1.00 59.53 142 SER A CA 1
ATOM 1033 C C . SER A 1 142 ? -8.296 -18.189 -13.190 1.00 59.53 142 SER A C 1
ATOM 1035 O O . SER A 1 142 ? -8.738 -17.988 -12.066 1.00 59.53 142 SER A O 1
ATOM 1037 N N . ILE A 1 143 ? -8.739 -19.199 -13.965 1.00 76.00 143 ILE A N 1
ATOM 1038 C CA . ILE A 1 143 ? -9.680 -20.200 -13.414 1.00 76.00 143 ILE A CA 1
ATOM 1039 C C . ILE A 1 143 ? -9.046 -20.857 -12.197 1.00 76.00 143 ILE A C 1
ATOM 1041 O O . ILE A 1 143 ? -9.626 -20.814 -11.126 1.00 76.00 143 ILE A O 1
ATOM 1045 N N . LEU A 1 144 ? -7.859 -21.449 -12.336 1.00 63.47 144 LEU A N 1
ATOM 1046 C CA . LEU A 1 144 ? -7.255 -22.310 -11.327 1.00 63.47 144 LEU A CA 1
ATOM 1047 C C . LEU A 1 144 ? -7.011 -21.570 -10.012 1.00 63.47 144 LEU A C 1
ATOM 1049 O O . LEU A 1 144 ? -7.080 -22.197 -8.968 1.00 63.47 144 LEU A O 1
ATOM 1053 N N . VAL A 1 145 ? -6.751 -20.265 -10.021 1.00 63.53 145 VAL A N 1
ATOM 1054 C CA . VAL A 1 145 ? -6.445 -19.479 -8.817 1.00 63.53 145 VAL A CA 1
ATOM 1055 C C . VAL A 1 145 ? -7.673 -18.735 -8.272 1.00 63.53 145 VAL A C 1
ATOM 1057 O O . VAL A 1 145 ? -7.728 -18.459 -7.075 1.00 63.53 145 VAL A O 1
ATOM 1060 N N . LEU A 1 146 ? -8.715 -18.528 -9.083 1.00 55.25 146 LEU A N 1
ATOM 1061 C CA . LEU A 1 146 ? -10.072 -18.320 -8.565 1.00 55.25 146 LEU A CA 1
ATOM 1062 C C . LEU A 1 146 ? -10.551 -19.618 -7.863 1.00 55.25 146 LEU A C 1
ATOM 1064 O O . LEU A 1 146 ? -10.884 -19.614 -6.682 1.00 55.25 146 LEU A O 1
ATOM 1068 N N . ALA A 1 147 ? -10.484 -20.758 -8.554 1.00 64.38 147 ALA A N 1
ATOM 1069 C CA . ALA A 1 147 ? -11.052 -22.053 -8.173 1.00 64.38 147 ALA A CA 1
ATOM 1070 C C . ALA A 1 147 ? -10.295 -22.799 -7.059 1.00 64.38 147 ALA A C 1
ATOM 1072 O O . ALA A 1 147 ? -10.908 -23.146 -6.056 1.00 64.38 147 ALA A O 1
ATOM 1073 N N . THR A 1 148 ? -8.976 -23.018 -7.170 1.00 59.41 148 THR A N 1
ATOM 1074 C CA . THR A 1 148 ? -8.153 -23.705 -6.139 1.00 59.41 148 THR A CA 1
ATOM 1075 C C . THR A 1 148 ? -8.346 -23.059 -4.786 1.00 59.41 148 THR A C 1
ATOM 1077 O O . THR A 1 148 ? -8.462 -23.729 -3.763 1.00 59.41 148 THR A O 1
ATOM 1080 N N . VAL A 1 149 ? -8.379 -21.732 -4.780 1.00 55.06 149 VAL A N 1
ATOM 1081 C CA . VAL A 1 149 ? -8.491 -20.969 -3.552 1.00 55.06 149 VAL A CA 1
ATOM 1082 C C . VAL A 1 149 ? -9.936 -21.062 -3.057 1.00 55.06 149 VAL A C 1
ATOM 1084 O O . VAL A 1 149 ? -10.132 -21.307 -1.864 1.00 55.06 149 VAL A O 1
ATOM 1087 N N . ASN A 1 150 ? -10.931 -20.989 -3.958 1.00 59.03 150 ASN A N 1
ATOM 1088 C CA . ASN A 1 150 ? -12.340 -21.288 -3.662 1.00 59.03 150 ASN A CA 1
ATOM 1089 C C . ASN A 1 150 ? -12.559 -22.704 -3.079 1.00 59.03 150 ASN A C 1
ATOM 1091 O O . ASN A 1 150 ? -13.502 -22.886 -2.312 1.00 59.03 150 ASN A O 1
ATOM 1095 N N . CYS A 1 151 ? -11.652 -23.660 -3.319 1.00 49.47 151 CYS A N 1
ATOM 1096 C CA . CYS A 1 151 ? -11.681 -25.007 -2.735 1.00 49.47 151 CYS A CA 1
ATOM 1097 C C . CYS A 1 151 ? -10.870 -25.173 -1.429 1.00 49.47 151 CYS A C 1
ATOM 1099 O O . CYS A 1 151 ? -11.410 -25.685 -0.450 1.00 49.47 151 CYS A O 1
ATOM 1101 N N . LEU A 1 152 ? -9.592 -24.762 -1.375 1.00 51.00 152 LEU A N 1
ATOM 1102 C CA . LEU A 1 152 ? -8.667 -25.090 -0.263 1.00 51.00 152 LEU A CA 1
ATOM 1103 C C . LEU A 1 152 ? -9.131 -24.576 1.107 1.00 51.00 152 LEU A C 1
ATOM 1105 O O . LEU A 1 152 ? -8.798 -25.144 2.145 1.00 51.00 152 LEU A O 1
ATOM 1109 N N . ASN A 1 153 ? -9.907 -23.497 1.105 1.00 43.78 153 ASN A N 1
ATOM 1110 C CA . ASN A 1 153 ? -10.881 -23.174 2.138 1.00 43.78 153 ASN A CA 1
ATOM 1111 C C . ASN A 1 153 ? -11.813 -22.141 1.505 1.00 43.78 153 ASN A C 1
ATOM 1113 O O . ASN A 1 153 ? -11.321 -21.094 1.090 1.00 43.78 153 ASN A O 1
ATOM 1117 N N . VAL A 1 154 ? -13.133 -22.365 1.506 1.00 54.72 154 VAL A N 1
ATOM 1118 C CA . VAL A 1 154 ? -14.151 -21.455 0.921 1.00 54.72 154 VAL A CA 1
ATOM 1119 C C . VAL A 1 154 ? -14.162 -20.045 1.576 1.00 54.72 154 VAL A C 1
ATOM 1121 O O . VAL A 1 154 ? -14.897 -19.145 1.182 1.00 54.72 154 VAL A O 1
ATOM 1124 N N . ARG A 1 155 ? -13.301 -19.803 2.579 1.00 50.97 155 ARG A N 1
ATOM 1125 C CA . ARG A 1 155 ? -13.054 -18.521 3.270 1.00 50.97 155 ARG A CA 1
ATOM 1126 C C . ARG A 1 155 ? -11.596 -18.008 3.140 1.00 50.97 155 ARG A C 1
ATOM 1128 O O . ARG A 1 155 ? -11.288 -16.921 3.638 1.00 50.97 155 ARG A O 1
ATOM 1135 N N . PHE A 1 156 ? -10.706 -18.764 2.485 1.00 48.31 156 PHE A N 1
ATOM 1136 C CA . PHE A 1 156 ? -9.400 -18.330 1.940 1.00 48.31 156 PHE A CA 1
ATOM 1137 C C . PHE A 1 156 ? -9.594 -17.888 0.477 1.00 48.31 156 PHE A C 1
ATOM 1139 O O . PHE A 1 156 ? -9.234 -16.766 0.135 1.00 48.31 156 PHE A O 1
ATOM 1146 N N . ALA A 1 157 ? -10.290 -18.717 -0.307 1.00 46.34 157 ALA A N 1
ATOM 1147 C CA . ALA A 1 157 ? -11.147 -18.417 -1.460 1.00 46.34 157 ALA A CA 1
ATOM 1148 C C . ALA A 1 157 ? -11.217 -16.968 -1.941 1.00 46.34 157 ALA A C 1
ATOM 1150 O O . ALA A 1 157 ? -10.399 -16.496 -2.739 1.00 46.34 157 ALA A O 1
ATOM 1151 N N . MET A 1 158 ? -12.180 -16.263 -1.353 1.00 54.59 158 MET A N 1
ATOM 1152 C CA . MET A 1 158 ? -12.618 -14.898 -1.598 1.00 54.59 158 MET A CA 1
ATOM 1153 C C . MET A 1 158 ? -11.533 -13.832 -1.336 1.00 54.59 158 MET A C 1
ATOM 1155 O O . MET A 1 158 ? -11.857 -12.676 -1.082 1.00 54.59 158 MET A O 1
ATOM 1159 N N . LYS A 1 159 ? -10.248 -14.207 -1.294 1.00 53.47 159 LYS A N 1
ATOM 1160 C CA . LYS A 1 159 ? -9.112 -13.336 -0.960 1.00 53.47 159 LYS A CA 1
ATOM 1161 C C . LYS A 1 159 ? -7.905 -13.493 -1.874 1.00 53.47 159 LYS A C 1
ATOM 1163 O O . LYS A 1 159 ? -7.096 -12.575 -1.916 1.00 53.47 159 LYS A O 1
ATOM 1168 N N . ILE A 1 160 ? -7.803 -14.580 -2.645 1.00 46.47 160 ILE A N 1
ATOM 1169 C CA . ILE A 1 160 ? -6.871 -14.634 -3.787 1.00 46.47 160 ILE A CA 1
ATOM 1170 C C . ILE A 1 160 ? -7.610 -14.364 -5.106 1.00 46.47 160 ILE A C 1
ATOM 1172 O O . ILE A 1 160 ? -7.047 -13.690 -5.967 1.00 46.47 160 ILE A O 1
ATOM 1176 N N . GLN A 1 161 ? -8.905 -14.709 -5.204 1.00 59.00 161 GLN A N 1
ATOM 1177 C CA . GLN A 1 161 ? -9.797 -14.179 -6.251 1.00 59.00 161 GLN A CA 1
ATOM 1178 C C . GLN A 1 161 ? -9.671 -12.656 -6.391 1.00 59.00 161 GLN A C 1
ATOM 1180 O O . GLN A 1 161 ? -9.617 -12.111 -7.490 1.00 59.00 161 GLN A O 1
ATOM 1185 N N . VAL A 1 162 ? -9.568 -11.981 -5.250 1.00 57.22 162 VAL A N 1
ATOM 1186 C CA . VAL A 1 162 ? -9.510 -10.526 -5.158 1.00 57.22 162 VAL A CA 1
ATOM 1187 C C . VAL A 1 162 ? -8.081 -10.011 -5.420 1.00 57.22 162 VAL A C 1
ATOM 1189 O O . VAL A 1 162 ? -7.919 -8.995 -6.082 1.00 57.22 162 VAL A O 1
ATOM 1192 N N . PHE A 1 163 ? -7.030 -10.748 -5.031 1.00 53.25 163 PHE A N 1
ATOM 1193 C CA . PHE A 1 163 ? -5.629 -10.403 -5.341 1.00 53.25 163 PHE A CA 1
ATOM 1194 C C . PHE A 1 163 ? -5.341 -10.345 -6.856 1.00 53.25 163 PHE A C 1
ATOM 1196 O O . PHE A 1 163 ? -4.671 -9.425 -7.320 1.00 53.25 163 PHE A O 1
ATOM 1203 N N . PHE A 1 164 ? -5.885 -11.278 -7.647 1.00 48.44 164 PHE A N 1
ATOM 1204 C CA . PHE A 1 164 ? -5.615 -11.343 -9.094 1.00 48.44 164 PHE A CA 1
ATOM 1205 C C . PHE A 1 164 ? -6.370 -10.319 -9.951 1.00 48.44 164 PHE A C 1
ATOM 1207 O O . PHE A 1 164 ? -5.976 -10.091 -11.095 1.00 48.44 164 PHE A O 1
ATOM 1214 N N . MET A 1 165 ? -7.417 -9.674 -9.426 1.00 55.44 165 MET A N 1
ATOM 1215 C CA . MET A 1 165 ? -8.177 -8.657 -10.166 1.00 55.44 165 MET A CA 1
ATOM 1216 C C . MET A 1 165 ? -7.327 -7.413 -10.494 1.00 55.44 165 MET A C 1
ATOM 1218 O O . MET A 1 165 ? -7.530 -6.796 -11.536 1.00 55.44 165 MET A O 1
ATOM 1222 N N . VAL A 1 166 ? -6.334 -7.082 -9.655 1.00 43.12 166 VAL A N 1
ATOM 1223 C CA . VAL A 1 166 ? -5.433 -5.926 -9.853 1.00 43.12 166 VAL A CA 1
ATOM 1224 C C . VAL A 1 166 ? -4.468 -6.143 -11.019 1.00 43.12 166 VAL A C 1
ATOM 1226 O O . VAL A 1 166 ? -4.306 -5.277 -11.875 1.00 43.12 166 VAL A O 1
ATOM 1229 N N . ALA A 1 167 ? -3.823 -7.312 -11.066 1.00 48.81 167 ALA A N 1
ATOM 1230 C CA . ALA A 1 167 ? -2.664 -7.550 -11.927 1.00 48.81 167 ALA A CA 1
ATOM 1231 C C . ALA A 1 167 ? -2.988 -7.598 -13.434 1.00 48.81 167 ALA A C 1
ATOM 1233 O O . ALA A 1 167 ? -2.074 -7.534 -14.251 1.00 48.81 167 ALA A O 1
ATOM 1234 N N . LYS A 1 168 ? -4.269 -7.702 -13.820 1.00 55.84 168 LYS A N 1
ATOM 1235 C CA . LYS A 1 168 ? -4.680 -7.817 -15.231 1.00 55.84 168 LYS A CA 1
ATOM 1236 C C . LYS A 1 168 ? -4.525 -6.512 -16.018 1.00 55.84 168 LYS A C 1
ATOM 1238 O O . LYS A 1 168 ? -4.055 -6.533 -17.150 1.00 55.84 168 LYS A O 1
ATOM 1243 N N . LEU A 1 169 ? -4.922 -5.388 -15.422 1.00 51.44 169 LEU A N 1
ATOM 1244 C CA . LEU A 1 169 ? -4.936 -4.069 -16.081 1.00 51.44 169 LEU A CA 1
ATOM 1245 C C . LEU A 1 169 ? -3.536 -3.454 -16.195 1.00 51.44 169 LEU A C 1
ATOM 1247 O O . LEU A 1 169 ? -3.267 -2.651 -17.081 1.00 51.44 169 LEU A O 1
ATOM 1251 N N . LEU A 1 170 ? -2.645 -3.912 -15.322 1.00 59.09 170 LEU A N 1
ATOM 1252 C CA . LEU A 1 170 ? -1.227 -3.591 -15.235 1.00 59.09 170 LEU A CA 1
ATOM 1253 C C . LEU A 1 170 ? -0.460 -3.820 -16.558 1.00 59.09 170 LEU A C 1
ATOM 1255 O O . LEU A 1 170 ? 0.495 -3.111 -16.845 1.00 59.09 170 LEU A O 1
ATOM 1259 N N . ALA A 1 171 ? -0.873 -4.809 -17.359 1.00 40.91 171 ALA A N 1
ATOM 1260 C CA . ALA A 1 171 ? -0.022 -5.429 -18.379 1.00 40.91 171 ALA A CA 1
ATOM 1261 C C . ALA A 1 171 ? 0.001 -4.758 -19.769 1.00 40.91 171 ALA A C 1
ATOM 1263 O O . ALA A 1 171 ? 0.936 -4.972 -20.539 1.00 40.91 171 ALA A O 1
ATOM 1264 N N . LEU A 1 172 ? -1.036 -4.000 -20.131 1.00 54.44 172 LEU A N 1
ATOM 1265 C CA . LEU A 1 172 ? -1.488 -3.800 -21.527 1.00 54.44 172 LEU A CA 1
ATOM 1266 C C . LEU A 1 172 ? -0.619 -2.896 -22.423 1.00 54.44 172 LEU A C 1
ATOM 1268 O O . LEU A 1 172 ? -1.054 -2.448 -23.481 1.00 54.44 172 LEU A O 1
ATOM 1272 N N . LEU A 1 173 ? 0.573 -2.552 -21.951 1.00 48.34 173 LEU A N 1
ATOM 1273 C CA . LEU A 1 173 ? 0.981 -1.157 -22.004 1.00 48.34 173 LEU A CA 1
ATOM 1274 C C . LEU A 1 173 ? 2.494 -1.000 -22.301 1.00 48.34 173 LEU A C 1
ATOM 1276 O O . LEU A 1 173 ? 2.851 -0.117 -23.073 1.00 48.34 173 LEU A O 1
ATOM 1280 N N . VAL A 1 174 ? 3.344 -1.956 -21.873 1.00 53.22 174 VAL A N 1
ATOM 1281 C CA . VAL A 1 174 ? 4.747 -2.151 -22.348 1.00 53.22 174 VAL A CA 1
ATOM 1282 C C . VAL A 1 174 ? 4.787 -2.185 -23.877 1.00 53.22 174 VAL A C 1
ATOM 1284 O O . VAL A 1 174 ? 5.703 -1.664 -24.512 1.00 53.22 174 VAL A O 1
ATOM 1287 N N . ILE A 1 175 ? 3.776 -2.846 -24.448 1.00 47.91 175 ILE A N 1
ATOM 1288 C CA . ILE A 1 175 ? 3.672 -3.271 -25.847 1.00 47.91 175 ILE A CA 1
ATOM 1289 C C . ILE A 1 175 ? 3.869 -2.097 -26.816 1.00 47.91 175 ILE A C 1
ATOM 1291 O O . ILE A 1 175 ? 4.426 -2.268 -27.896 1.00 47.91 175 ILE A O 1
ATOM 1295 N N . ILE A 1 176 ? 3.432 -0.902 -26.421 1.00 48.62 176 ILE A N 1
ATOM 1296 C CA . ILE A 1 176 ? 3.265 0.250 -27.311 1.00 48.62 176 ILE A CA 1
ATOM 1297 C C . ILE A 1 176 ? 4.604 0.980 -27.575 1.00 48.62 176 ILE A C 1
ATOM 1299 O O . ILE A 1 176 ? 4.690 1.790 -28.493 1.00 48.62 176 ILE A O 1
ATOM 1303 N N . ILE A 1 177 ? 5.676 0.669 -26.829 1.00 54.22 177 ILE A N 1
ATOM 1304 C CA . ILE A 1 177 ? 6.946 1.426 -26.870 1.00 54.22 177 ILE A CA 1
ATOM 1305 C C . ILE A 1 177 ? 8.003 0.833 -27.820 1.00 54.22 177 ILE A C 1
ATOM 1307 O O . ILE A 1 177 ? 8.728 1.579 -28.476 1.00 54.22 177 ILE A O 1
ATOM 1311 N N . GLY A 1 178 ? 8.131 -0.495 -27.910 1.00 44.81 178 GLY A N 1
ATOM 1312 C CA . GLY A 1 178 ? 9.310 -1.121 -28.537 1.00 44.81 178 GLY A CA 1
ATOM 1313 C C . GLY A 1 178 ? 9.404 -1.011 -30.068 1.00 44.81 178 GLY A C 1
ATOM 1314 O O . GLY A 1 178 ? 10.503 -1.055 -30.620 1.00 44.81 178 GLY A O 1
ATOM 1315 N N . GLY A 1 179 ? 8.272 -0.861 -30.764 1.00 57.44 179 GLY A N 1
ATOM 1316 C CA . GLY A 1 179 ? 8.155 -1.102 -32.213 1.00 57.44 179 GLY A CA 1
ATOM 1317 C C . GLY A 1 179 ? 8.901 -0.140 -33.151 1.00 57.44 179 GLY A C 1
ATOM 1318 O O . GLY A 1 179 ? 8.907 -0.365 -34.357 1.00 57.44 179 GLY A O 1
ATOM 1319 N N . LEU A 1 180 ? 9.527 0.921 -32.633 1.00 48.69 180 LEU A N 1
ATOM 1320 C CA . LEU A 1 180 ? 10.095 2.013 -33.439 1.00 48.69 180 LEU A CA 1
ATOM 1321 C C . LEU A 1 180 ? 11.627 1.973 -33.597 1.00 48.69 180 LEU A C 1
ATOM 1323 O O . LEU A 1 180 ? 12.163 2.658 -34.463 1.00 48.69 180 LEU A O 1
ATOM 1327 N N . VAL A 1 181 ? 12.347 1.141 -32.832 1.00 58.53 181 VAL A N 1
ATOM 1328 C CA . VAL A 1 181 ? 13.824 1.043 -32.921 1.00 58.53 181 VAL A CA 1
ATOM 1329 C C . VAL A 1 181 ? 14.297 0.328 -34.201 1.00 58.53 181 VAL A C 1
ATOM 1331 O O . VAL A 1 181 ? 15.401 0.587 -34.679 1.00 58.53 181 VAL A O 1
ATOM 1334 N N . MET A 1 182 ? 13.475 -0.548 -34.794 1.00 40.72 182 MET A N 1
ATOM 1335 C CA . MET A 1 182 ? 13.884 -1.397 -35.928 1.00 40.72 182 MET A CA 1
ATOM 1336 C C . MET A 1 182 ? 14.010 -0.671 -37.273 1.00 40.72 182 MET A C 1
ATOM 1338 O O . MET A 1 182 ? 14.911 -0.994 -38.047 1.00 40.72 182 MET A O 1
ATOM 1342 N N . LEU A 1 183 ? 13.168 0.334 -37.542 1.00 57.25 183 LEU A N 1
ATOM 1343 C CA . LEU A 1 183 ? 13.159 1.073 -38.818 1.00 57.25 183 LEU A CA 1
ATOM 1344 C C . LEU A 1 183 ? 14.529 1.685 -39.170 1.00 57.25 183 LEU A C 1
ATOM 1346 O O . LEU A 1 183 ? 14.847 1.868 -40.340 1.00 57.25 183 LEU A O 1
ATOM 1350 N N . ILE A 1 184 ? 15.361 1.954 -38.161 1.00 55.97 184 ILE A N 1
ATOM 1351 C CA . ILE A 1 184 ? 16.612 2.714 -38.276 1.00 55.97 184 ILE A CA 1
ATOM 1352 C C . ILE A 1 184 ? 17.819 1.829 -38.668 1.00 55.97 184 ILE A C 1
ATOM 1354 O O . ILE A 1 184 ? 18.841 2.356 -39.101 1.00 55.97 184 ILE A O 1
ATOM 1358 N N . ARG A 1 185 ? 17.707 0.488 -38.613 1.00 54.91 185 ARG A N 1
ATOM 1359 C CA . ARG A 1 185 ? 18.658 -0.419 -39.303 1.00 54.91 185 ARG A CA 1
ATOM 1360 C C . ARG A 1 185 ? 18.259 -0.745 -40.755 1.00 54.91 185 ARG A C 1
ATOM 1362 O O . ARG A 1 185 ? 19.101 -1.273 -41.471 1.00 54.91 185 ARG A O 1
ATOM 1369 N N . GLY A 1 186 ? 17.052 -0.360 -41.195 1.00 61.91 186 GLY A N 1
ATOM 1370 C CA . GLY A 1 186 ? 16.669 -0.249 -42.614 1.00 61.91 186 GLY A CA 1
ATOM 1371 C C . GLY A 1 186 ? 15.918 -1.437 -43.241 1.00 61.91 186 GLY A C 1
ATOM 1372 O O . GLY A 1 186 ? 16.487 -2.137 -44.070 1.00 61.91 186 GLY A O 1
ATOM 1373 N N . HIS A 1 187 ? 14.628 -1.615 -42.916 1.00 47.56 187 HIS A N 1
ATOM 1374 C CA . HIS A 1 187 ? 13.698 -2.557 -43.579 1.00 47.56 187 HIS A CA 1
ATOM 1375 C C . HIS A 1 187 ? 12.307 -1.901 -43.773 1.00 47.56 187 HIS A C 1
ATOM 1377 O O . HIS A 1 187 ? 11.749 -1.419 -42.784 1.00 47.56 187 HIS A O 1
ATOM 1383 N N . THR A 1 188 ? 11.729 -1.870 -44.990 1.00 58.47 188 THR A N 1
ATOM 1384 C CA . THR A 1 188 ? 10.491 -1.092 -45.301 1.00 58.47 188 THR A CA 1
ATOM 1385 C C . THR A 1 188 ? 9.704 -1.584 -46.545 1.00 58.47 188 THR A C 1
ATOM 1387 O O . THR A 1 188 ? 9.937 -1.082 -47.640 1.00 58.47 188 THR A O 1
ATOM 1390 N N . GLU A 1 189 ? 8.751 -2.525 -46.416 1.00 56.97 189 GLU A N 1
ATOM 1391 C CA . GLU A 1 189 ? 8.196 -3.260 -47.593 1.00 56.97 189 GLU A CA 1
ATOM 1392 C C . GLU A 1 189 ? 6.646 -3.422 -47.669 1.00 56.97 189 GLU A C 1
ATOM 1394 O O . GLU A 1 189 ? 6.153 -4.174 -48.500 1.00 56.97 189 GLU A O 1
ATOM 1399 N N . ASN A 1 190 ? 5.840 -2.759 -46.822 1.00 60.50 190 ASN A N 1
ATOM 1400 C CA . ASN A 1 190 ? 4.479 -3.249 -46.479 1.00 60.50 190 ASN A CA 1
ATOM 1401 C C . ASN A 1 190 ? 3.244 -2.424 -46.950 1.00 60.50 190 ASN A C 1
ATOM 1403 O O . ASN A 1 190 ? 2.143 -2.710 -46.484 1.00 60.50 190 ASN A O 1
ATOM 1407 N N . PHE A 1 191 ? 3.383 -1.373 -47.776 1.00 60.12 191 PHE A N 1
ATOM 1408 C CA . PHE A 1 191 ? 2.334 -0.326 -47.899 1.00 60.12 191 PHE A CA 1
ATOM 1409 C C . PHE A 1 191 ? 1.906 0.118 -49.314 1.00 60.12 191 PHE A C 1
ATOM 1411 O O . PHE A 1 191 ? 1.192 1.113 -49.447 1.00 60.12 191 PHE A O 1
ATOM 1418 N N . GLU A 1 192 ? 2.276 -0.601 -50.372 1.00 65.06 192 GLU A N 1
ATOM 1419 C CA . GLU A 1 192 ? 1.966 -0.194 -51.751 1.00 65.06 192 GLU A CA 1
ATOM 1420 C C . GLU A 1 192 ? 0.703 -0.903 -52.293 1.00 65.06 192 GLU A C 1
ATOM 1422 O O . GLU A 1 192 ? 0.710 -2.110 -52.515 1.00 65.06 192 GLU A O 1
ATOM 1427 N N . ASN A 1 193 ? -0.364 -0.121 -52.542 1.00 57.34 193 ASN A N 1
ATOM 1428 C CA . ASN A 1 193 ? -1.729 -0.516 -52.968 1.00 57.34 193 ASN A CA 1
ATOM 1429 C C . ASN A 1 193 ? -2.588 -1.211 -51.877 1.00 57.34 193 ASN A C 1
ATOM 1431 O O . ASN A 1 193 ? -2.148 -2.146 -51.219 1.00 57.34 193 ASN A O 1
ATOM 1435 N N . SER A 1 194 ? -3.823 -0.726 -51.632 1.00 65.38 194 SER A N 1
ATOM 1436 C CA . SER A 1 194 ? -4.483 -0.932 -50.313 1.00 65.38 194 SER A CA 1
ATOM 1437 C C . SER A 1 194 ? -5.950 -1.407 -50.280 1.00 65.38 194 SER A C 1
ATOM 1439 O O . SER A 1 194 ? -6.458 -1.645 -49.185 1.00 65.38 194 SER A O 1
ATOM 1441 N N . PHE A 1 195 ? -6.663 -1.510 -51.411 1.00 62.91 195 PHE A N 1
ATOM 1442 C CA . PHE A 1 195 ? -8.125 -1.776 -51.426 1.00 62.91 195 PHE A CA 1
ATOM 1443 C C . PHE A 1 195 ? -8.585 -2.968 -52.280 1.00 62.91 195 PHE A C 1
ATOM 1445 O O . PHE A 1 195 ? -9.771 -3.315 -52.268 1.00 62.91 195 PHE A O 1
ATOM 1452 N N . GLU A 1 196 ? -7.672 -3.619 -52.999 1.00 70.44 196 GLU A N 1
ATOM 1453 C CA . GLU A 1 196 ? -7.969 -4.861 -53.714 1.00 70.44 196 GLU A CA 1
ATOM 1454 C C . GLU A 1 196 ? -8.405 -5.969 -52.730 1.00 70.44 196 GLU A C 1
ATOM 1456 O O . GLU A 1 196 ? -8.011 -5.971 -51.565 1.00 70.44 196 GLU A O 1
ATOM 1461 N N . ASN A 1 197 ? -9.207 -6.933 -53.203 1.00 61.41 197 ASN A N 1
ATOM 1462 C CA . ASN A 1 197 ? -9.657 -8.115 -52.439 1.00 61.41 197 ASN A CA 1
ATOM 1463 C C . ASN A 1 197 ? -10.662 -7.856 -51.280 1.00 61.41 197 ASN A C 1
ATOM 1465 O O . ASN A 1 197 ? -10.568 -8.460 -50.213 1.00 61.41 197 ASN A O 1
ATOM 1469 N N . THR A 1 198 ? -11.668 -6.991 -51.479 1.00 72.62 198 THR A N 1
ATOM 1470 C CA . THR A 1 198 ? -12.761 -6.759 -50.497 1.00 72.62 198 THR A CA 1
ATOM 1471 C C . THR A 1 198 ? -13.898 -7.796 -50.604 1.00 72.62 198 THR A C 1
ATOM 1473 O O . THR A 1 198 ? -14.403 -8.036 -51.699 1.00 72.62 198 THR A O 1
ATOM 1476 N N . ASN A 1 199 ? -14.378 -8.343 -49.474 1.00 80.50 199 ASN A N 1
ATOM 1477 C CA . ASN A 1 199 ? -15.484 -9.318 -49.419 1.00 80.50 199 ASN A CA 1
ATOM 1478 C C . ASN A 1 199 ? -16.827 -8.697 -48.975 1.00 80.50 199 ASN A C 1
ATOM 1480 O O . ASN A 1 199 ? -16.903 -8.055 -47.932 1.00 80.50 199 ASN A O 1
ATOM 1484 N N . VAL A 1 200 ? -17.916 -8.977 -49.708 1.00 77.88 200 VAL A N 1
ATOM 1485 C CA . VAL A 1 200 ? -19.277 -8.431 -49.456 1.00 77.88 200 VAL A CA 1
ATOM 1486 C C . VAL A 1 200 ? -20.363 -9.507 -49.248 1.00 77.88 200 VAL A C 1
ATOM 1488 O O . VAL A 1 200 ? -21.531 -9.314 -49.578 1.00 77.88 200 VAL A O 1
ATOM 1491 N N . GLY A 1 201 ? -19.988 -10.679 -48.726 1.00 84.31 201 GLY A N 1
ATOM 1492 C CA . GLY A 1 201 ? -20.903 -11.813 -48.522 1.00 84.31 201 GLY A CA 1
ATOM 1493 C C . GLY A 1 201 ? -21.640 -11.823 -47.172 1.00 84.31 201 GLY A C 1
ATOM 1494 O O . GLY A 1 201 ? -21.122 -11.356 -46.160 1.00 84.31 201 GLY A O 1
ATOM 1495 N N . LEU A 1 202 ? -22.816 -12.468 -47.131 1.00 80.38 202 LEU A N 1
ATOM 1496 C CA . LEU A 1 202 ? -23.617 -12.657 -45.905 1.00 80.38 202 LEU A CA 1
ATOM 1497 C C . LEU A 1 202 ? -22.864 -13.394 -44.781 1.00 80.38 202 LEU A C 1
ATOM 1499 O O . LEU A 1 202 ? -23.022 -13.050 -43.613 1.00 80.38 202 LEU A O 1
ATOM 1503 N N . ASN A 1 203 ? -22.036 -14.389 -45.122 1.00 78.56 203 ASN A N 1
ATOM 1504 C CA . ASN A 1 203 ? -21.249 -15.155 -44.149 1.00 78.56 203 ASN A CA 1
ATOM 1505 C C . ASN A 1 203 ? -20.196 -14.269 -43.428 1.00 78.56 203 ASN A C 1
ATOM 1507 O O . ASN A 1 203 ? -20.265 -14.174 -42.201 1.00 78.56 203 ASN A O 1
ATOM 1511 N N . PRO A 1 204 ? -19.318 -13.521 -44.139 1.00 76.69 204 PRO A N 1
ATOM 1512 C CA . PRO A 1 204 ? -18.461 -12.500 -43.531 1.00 76.69 204 PRO A CA 1
ATOM 1513 C C . PRO A 1 204 ? -19.168 -11.532 -42.569 1.00 76.69 204 PRO A C 1
ATOM 1515 O O . PRO A 1 204 ? -18.665 -11.275 -41.475 1.00 76.69 204 PRO A O 1
ATOM 1518 N N . ILE A 1 205 ? -20.354 -11.036 -42.941 1.00 84.25 205 ILE A N 1
ATOM 1519 C CA . ILE A 1 205 ? -21.143 -10.129 -42.092 1.00 84.25 205 ILE A CA 1
ATOM 1520 C C . ILE A 1 205 ? -21.631 -10.860 -40.826 1.00 84.25 205 ILE A C 1
ATOM 1522 O O . ILE A 1 205 ? -21.476 -10.345 -39.718 1.00 84.25 205 ILE A O 1
ATOM 1526 N N . GLY A 1 206 ? -22.164 -12.079 -40.963 1.00 84.25 206 GLY A N 1
ATOM 1527 C CA . GLY A 1 206 ? -22.676 -12.877 -39.842 1.00 84.25 206 GLY A CA 1
ATOM 1528 C C . GLY A 1 206 ? -21.614 -13.257 -38.802 1.00 84.25 206 GLY A C 1
ATOM 1529 O O . GLY A 1 206 ? -21.864 -13.140 -37.601 1.00 84.25 206 GLY A O 1
ATOM 1530 N N . ILE A 1 207 ? -20.409 -13.643 -39.238 1.00 78.88 207 ILE A N 1
ATOM 1531 C CA . ILE A 1 207 ? -19.281 -13.943 -38.334 1.00 78.88 207 ILE A CA 1
ATOM 1532 C C . ILE A 1 207 ? -18.912 -12.709 -37.499 1.00 78.88 207 ILE A C 1
ATOM 1534 O O . ILE A 1 207 ? -18.713 -12.815 -36.286 1.00 78.88 207 ILE A O 1
ATOM 1538 N N . ALA A 1 208 ? -18.857 -11.531 -38.124 1.00 80.81 208 ALA A N 1
ATOM 1539 C CA . ALA A 1 208 ? -18.495 -10.292 -37.444 1.00 80.81 208 ALA A CA 1
ATOM 1540 C C . ALA A 1 208 ? -19.559 -9.828 -36.421 1.00 80.81 208 ALA A C 1
ATOM 1542 O O . ALA A 1 208 ? -19.192 -9.298 -35.372 1.00 80.81 208 ALA A O 1
ATOM 1543 N N . PHE A 1 209 ? -20.850 -10.110 -36.644 1.00 86.00 209 PHE A N 1
ATOM 1544 C CA . PHE A 1 209 ? -21.897 -9.943 -35.618 1.00 86.00 209 PHE A CA 1
ATOM 1545 C C . PHE A 1 209 ? -21.718 -10.903 -34.427 1.00 86.00 209 PHE A C 1
ATOM 1547 O O . PHE A 1 209 ? -21.862 -10.500 -33.272 1.00 86.00 209 PHE A O 1
ATOM 1554 N N . TYR A 1 210 ? -21.386 -12.174 -34.680 1.00 79.88 210 TYR A N 1
ATOM 1555 C CA . TYR A 1 210 ? -21.237 -13.181 -33.620 1.00 79.88 210 TYR A CA 1
ATOM 1556 C C . TYR A 1 210 ? -20.085 -12.849 -32.654 1.00 79.88 210 TYR A C 1
ATOM 1558 O O . TYR A 1 210 ? -20.251 -12.938 -31.436 1.00 79.88 210 TYR A O 1
ATOM 1566 N N . GLN A 1 211 ? -18.945 -12.383 -33.179 1.00 79.19 211 GLN A N 1
ATOM 1567 C CA . GLN A 1 211 ? -17.814 -11.922 -32.358 1.00 79.19 211 GLN A CA 1
ATOM 1568 C C . GLN A 1 211 ? -18.162 -10.677 -31.520 1.00 79.19 211 GLN A C 1
ATOM 1570 O O . GLN A 1 211 ? -17.708 -10.552 -30.381 1.00 79.19 211 GLN A O 1
ATOM 1575 N N . GLY A 1 212 ? -19.013 -9.784 -32.038 1.00 66.50 212 GLY A N 1
ATOM 1576 C CA . GLY A 1 212 ? -19.520 -8.641 -31.277 1.00 66.50 212 GLY A CA 1
ATOM 1577 C C . GLY A 1 212 ? -20.411 -9.056 -30.099 1.00 66.50 212 GLY A C 1
ATOM 1578 O O . GLY A 1 212 ? -20.232 -8.554 -28.990 1.00 66.50 212 GLY A O 1
ATOM 1579 N N . LEU A 1 213 ? -21.324 -10.013 -30.301 1.00 83.12 213 LEU A N 1
ATOM 1580 C CA . LEU A 1 213 ? -22.222 -10.507 -29.245 1.00 83.12 213 LEU A CA 1
ATOM 1581 C C . LEU A 1 213 ? -21.516 -11.347 -28.164 1.00 83.12 213 LEU A C 1
ATOM 1583 O O . LEU A 1 213 ? -21.947 -11.319 -27.013 1.00 83.12 213 LEU A O 1
ATOM 1587 N N . TRP A 1 214 ? -20.412 -12.037 -28.482 1.00 75.62 214 TRP A N 1
ATOM 1588 C CA . TRP A 1 214 ? -19.632 -12.804 -27.493 1.00 75.62 214 TRP A CA 1
ATOM 1589 C C . TRP A 1 214 ? -19.115 -11.945 -26.318 1.00 75.62 214 TRP A C 1
ATOM 1591 O O . TRP A 1 214 ? -18.930 -12.447 -25.210 1.00 75.62 214 TRP A O 1
ATOM 1601 N N . SER A 1 215 ? -18.946 -10.635 -26.513 1.00 77.62 215 SER A N 1
ATOM 1602 C CA . SER A 1 215 ? -18.401 -9.722 -25.497 1.00 77.62 215 SER A CA 1
ATOM 1603 C C . SER A 1 215 ? -19.366 -9.363 -24.339 1.00 77.62 215 SER A C 1
ATOM 1605 O O . SER A 1 215 ? -19.068 -8.434 -23.589 1.00 77.62 215 SER A O 1
ATOM 1607 N N . TYR A 1 216 ? -20.498 -10.070 -24.172 1.00 50.97 216 TYR A N 1
ATOM 1608 C CA . TYR A 1 216 ? -21.619 -9.684 -23.286 1.00 50.97 216 TYR A CA 1
ATOM 1609 C C . TYR A 1 216 ? -22.210 -10.812 -22.384 1.00 50.97 216 TYR A C 1
ATOM 1611 O O . TYR A 1 216 ? -23.345 -10.696 -21.918 1.00 50.97 216 TYR A O 1
ATOM 1619 N N . ASP A 1 217 ? -21.492 -11.913 -22.129 1.00 66.06 217 ASP A N 1
ATOM 1620 C CA . ASP A 1 217 ? -22.009 -13.097 -21.395 1.00 66.06 217 ASP A CA 1
ATOM 1621 C C . ASP A 1 217 ? -22.065 -12.960 -19.841 1.00 66.06 217 ASP A C 1
ATOM 1623 O O . ASP A 1 217 ? -21.342 -12.159 -19.249 1.00 66.06 217 ASP A O 1
ATOM 1627 N N . GLY A 1 218 ? -22.891 -13.780 -19.162 1.00 69.69 218 GLY A N 1
ATOM 1628 C CA . GLY A 1 218 ? -22.794 -14.058 -17.709 1.00 69.69 218 GLY A CA 1
ATOM 1629 C C . GLY A 1 218 ? -24.030 -13.799 -16.821 1.00 69.69 218 GLY A C 1
ATOM 1630 O O . GLY A 1 218 ? -23.954 -13.956 -15.599 1.00 69.69 218 GLY A O 1
ATOM 1631 N N . TRP A 1 219 ? -25.173 -13.402 -17.384 1.00 55.41 219 TRP A N 1
ATOM 1632 C CA . TRP A 1 219 ? -26.290 -12.760 -16.660 1.00 55.41 219 TRP A CA 1
ATOM 1633 C C . TRP A 1 219 ? -27.226 -13.678 -15.835 1.00 55.41 219 TRP A C 1
ATOM 1635 O O . TRP A 1 219 ? -27.848 -13.202 -14.886 1.00 55.41 219 TRP A O 1
ATOM 1645 N N . ASN A 1 220 ? -27.337 -14.975 -16.141 1.00 78.69 220 ASN A N 1
ATOM 1646 C CA . ASN A 1 220 ? -28.350 -15.900 -15.580 1.00 78.69 220 ASN A CA 1
ATOM 1647 C C . ASN A 1 220 ? -27.889 -16.730 -14.352 1.00 78.69 220 ASN A C 1
ATOM 1649 O O . ASN A 1 220 ? -28.564 -17.673 -13.933 1.00 78.69 220 ASN A O 1
ATOM 1653 N N . ASN A 1 221 ? -26.731 -16.419 -13.760 1.00 67.38 221 ASN A N 1
ATOM 1654 C CA . ASN A 1 221 ? -26.038 -17.324 -12.828 1.00 67.38 221 ASN A CA 1
ATOM 1655 C C . ASN A 1 221 ? -26.711 -17.556 -11.452 1.00 67.38 221 ASN A C 1
ATOM 1657 O O . ASN A 1 221 ? -26.361 -18.519 -10.766 1.00 67.38 221 ASN A O 1
ATOM 1661 N N . LEU A 1 222 ? -27.675 -16.734 -11.023 1.00 62.81 222 LEU A N 1
ATOM 1662 C CA . LEU A 1 222 ? -28.204 -16.773 -9.648 1.00 62.81 222 LEU A CA 1
ATOM 1663 C C . LEU A 1 222 ? -29.017 -18.037 -9.315 1.00 62.81 222 LEU A C 1
ATOM 1665 O O . LEU A 1 222 ? -28.897 -18.591 -8.224 1.00 62.81 222 LEU A O 1
ATOM 1669 N N . ASN A 1 223 ? -29.847 -18.508 -10.243 1.00 75.75 223 ASN A N 1
ATOM 1670 C CA . ASN A 1 223 ? -30.937 -19.455 -9.960 1.00 75.75 223 ASN A CA 1
ATOM 1671 C C . ASN A 1 223 ? -30.477 -20.922 -9.778 1.00 75.75 223 ASN A C 1
ATOM 1673 O O . ASN A 1 223 ? -31.291 -21.842 -9.760 1.00 75.75 223 ASN A O 1
ATOM 1677 N N . ASN A 1 224 ? -29.167 -21.153 -9.661 1.00 60.97 224 ASN A N 1
ATOM 1678 C CA . ASN A 1 224 ? -28.545 -22.479 -9.653 1.00 60.97 224 ASN A CA 1
ATOM 1679 C C . ASN A 1 224 ? -28.327 -23.065 -8.236 1.00 60.97 224 ASN A C 1
ATOM 1681 O O . ASN A 1 224 ? -28.028 -24.249 -8.135 1.00 60.97 224 ASN A O 1
ATOM 1685 N N . VAL A 1 225 ? -28.456 -22.274 -7.158 1.00 60.84 225 VAL A N 1
ATOM 1686 C CA . VAL A 1 225 ? -28.004 -22.635 -5.785 1.00 60.84 225 VAL A CA 1
ATOM 1687 C C . VAL A 1 225 ? -29.104 -22.549 -4.707 1.00 60.84 225 VAL A C 1
ATOM 1689 O O . VAL A 1 225 ? -28.855 -22.154 -3.566 1.00 60.84 225 VAL A O 1
ATOM 1692 N N . THR A 1 226 ? -30.345 -22.880 -5.067 1.00 59.41 226 THR A N 1
ATOM 1693 C CA . THR A 1 226 ? -31.549 -22.580 -4.270 1.00 59.41 226 THR A CA 1
ATOM 1694 C C . THR A 1 226 ? -31.595 -23.256 -2.890 1.00 59.41 226 THR A C 1
ATOM 1696 O O . THR A 1 226 ? -32.048 -22.635 -1.931 1.00 59.41 226 THR A O 1
ATOM 1699 N N . GLU A 1 227 ? -31.103 -24.491 -2.746 1.00 57.72 227 GLU A N 1
ATOM 1700 C CA . GLU A 1 227 ? -31.231 -25.280 -1.501 1.00 57.72 227 GLU A CA 1
ATOM 1701 C C . GLU A 1 227 ? -30.059 -25.113 -0.513 1.00 57.72 227 GLU A C 1
ATOM 1703 O O . GLU A 1 227 ? -30.211 -25.403 0.677 1.00 57.72 227 GLU A O 1
ATOM 1708 N N . GLU A 1 228 ? -28.897 -24.629 -0.972 1.00 58.09 228 GLU A N 1
ATOM 1709 C CA . GLU A 1 228 ? -27.741 -24.302 -0.113 1.00 58.09 228 GLU A CA 1
ATOM 1710 C C . GLU A 1 228 ? -27.938 -23.011 0.694 1.00 58.09 228 GLU A C 1
ATOM 1712 O O . GLU A 1 228 ? -27.265 -22.793 1.715 1.00 58.09 228 GLU A O 1
ATOM 1717 N N . LEU A 1 229 ? -28.859 -22.155 0.237 1.00 57.97 229 LEU A N 1
ATOM 1718 C CA . LEU A 1 229 ? -29.280 -20.953 0.941 1.00 57.97 229 LEU A CA 1
ATOM 1719 C C . LEU A 1 229 ? -29.723 -21.301 2.368 1.00 57.97 229 LEU A C 1
ATOM 1721 O O . LEU A 1 229 ? -30.431 -22.276 2.627 1.00 57.97 229 LEU A O 1
ATOM 1725 N N . LYS A 1 230 ? -29.344 -20.465 3.333 1.00 54.88 230 LYS A N 1
ATOM 1726 C CA . LYS A 1 230 ? -29.945 -20.509 4.667 1.00 54.88 230 LYS A CA 1
ATOM 1727 C C . LYS A 1 230 ? -31.332 -19.879 4.608 1.00 54.88 230 LYS A C 1
ATOM 1729 O O . LYS A 1 230 ? -31.461 -18.677 4.421 1.00 54.88 230 LYS A O 1
ATOM 1734 N N . ARG A 1 231 ? -32.346 -20.718 4.834 1.00 55.94 231 ARG A N 1
ATOM 1735 C CA . ARG A 1 231 ? -33.783 -20.408 4.740 1.00 55.94 231 ARG A CA 1
ATOM 1736 C C . ARG A 1 231 ? -34.254 -19.956 3.340 1.00 55.94 231 ARG A C 1
ATOM 1738 O O . ARG A 1 231 ? -34.652 -18.809 3.171 1.00 55.94 231 ARG A O 1
ATOM 1745 N N . PRO A 1 232 ? -34.374 -20.902 2.391 1.00 56.31 232 PRO A N 1
ATOM 1746 C CA . PRO A 1 232 ? -35.460 -20.886 1.410 1.00 56.31 232 PRO A CA 1
ATOM 1747 C C . PRO A 1 232 ? -36.793 -21.374 2.047 1.00 56.31 232 PRO A C 1
ATOM 1749 O O . PRO A 1 232 ? -37.827 -21.423 1.389 1.00 56.31 232 PRO A O 1
ATOM 1752 N N . GLU A 1 233 ? -36.748 -21.762 3.334 1.00 57.78 233 GLU A N 1
ATOM 1753 C CA . GLU A 1 233 ? -37.685 -22.578 4.125 1.00 57.78 233 GLU A CA 1
ATOM 1754 C C . GLU A 1 233 ? -37.462 -22.360 5.655 1.00 57.78 233 GLU A C 1
ATOM 1756 O O . GLU A 1 233 ? -36.625 -21.541 6.043 1.00 57.78 233 GLU A O 1
ATOM 1761 N N . CYS A 1 234 ? -38.072 -23.190 6.530 1.00 33.56 234 CYS A N 1
ATOM 1762 C CA . CYS A 1 234 ? -37.857 -23.220 7.993 1.00 33.56 234 CYS A CA 1
ATOM 1763 C C . CYS A 1 234 ? -37.807 -24.650 8.647 1.00 33.56 234 CYS A C 1
ATOM 1765 O O . CYS A 1 234 ? -38.703 -25.447 8.391 1.00 33.56 234 CYS A O 1
ATOM 1767 N N . PHE A 1 235 ? -36.858 -24.887 9.597 1.00 32.88 235 PHE A N 1
ATOM 1768 C CA . PHE A 1 235 ? -36.821 -25.879 10.736 1.00 32.88 235 PHE A CA 1
ATOM 1769 C C . PHE A 1 235 ? -35.675 -26.980 10.863 1.00 32.88 235 PHE A C 1
ATOM 1771 O O . PHE A 1 235 ? -34.543 -26.557 10.622 1.00 32.88 235 PHE A O 1
ATOM 1778 N N . PRO A 1 236 ? -35.805 -28.240 11.410 1.00 47.66 236 PRO A N 1
ATOM 1779 C CA . PRO A 1 236 ? -34.948 -28.716 12.551 1.00 47.66 236 PRO A CA 1
ATOM 1780 C C . PRO A 1 236 ? -34.379 -30.196 12.551 1.00 47.66 236 PRO A C 1
ATOM 1782 O O . PRO A 1 236 ? -34.483 -30.890 11.549 1.00 47.66 236 PRO A O 1
ATOM 1785 N N . ASN A 1 237 ? -33.889 -30.689 13.729 1.00 55.66 237 ASN A N 1
ATOM 1786 C CA . ASN A 1 237 ? -33.655 -32.104 14.207 1.00 55.66 237 ASN A CA 1
ATOM 1787 C C . ASN A 1 237 ? -32.333 -32.878 13.853 1.00 55.66 237 ASN A C 1
ATOM 1789 O O . ASN A 1 237 ? -31.779 -32.644 12.789 1.00 55.66 237 ASN A O 1
ATOM 1793 N N . HIS A 1 238 ? -31.756 -33.821 14.657 1.00 54.12 238 HIS A N 1
ATOM 1794 C CA . HIS A 1 238 ? -31.941 -34.243 16.089 1.00 54.12 238 HIS A CA 1
ATOM 1795 C C . HIS A 1 238 ? -30.618 -34.725 16.824 1.00 54.12 238 HIS A C 1
ATOM 1797 O O . HIS A 1 238 ? -29.579 -34.117 16.582 1.00 54.12 238 HIS A O 1
ATOM 1803 N N . ARG A 1 239 ? -30.628 -35.703 17.781 1.00 53.38 239 ARG A N 1
ATOM 1804 C CA . ARG A 1 239 ? -29.652 -35.835 18.927 1.00 53.38 239 ARG A CA 1
ATOM 1805 C C . ARG A 1 239 ? -29.538 -37.229 19.647 1.00 53.38 239 ARG A C 1
ATOM 1807 O O . ARG A 1 239 ? -30.580 -37.820 19.902 1.00 53.38 239 ARG A O 1
ATOM 1814 N N . SER A 1 240 ? -28.335 -37.678 20.099 1.00 42.19 240 SER A N 1
ATOM 1815 C CA . SER A 1 240 ? -28.086 -38.570 21.291 1.00 42.19 240 SER A CA 1
ATOM 1816 C C . SER A 1 240 ? -26.746 -38.253 22.015 1.00 42.19 240 SER A C 1
ATOM 1818 O O . SER A 1 240 ? -25.840 -37.703 21.395 1.00 42.19 240 SER A O 1
ATOM 1820 N N . ASP A 1 241 ? -26.612 -38.555 23.317 1.00 47.94 241 ASP A N 1
ATOM 1821 C CA . ASP A 1 241 ? -25.862 -37.693 24.268 1.00 47.94 241 ASP A CA 1
ATOM 1822 C C . ASP A 1 241 ? -24.398 -38.041 24.637 1.00 47.94 241 ASP A C 1
ATOM 1824 O O . ASP A 1 241 ? -24.012 -39.200 24.762 1.00 47.94 241 ASP A O 1
ATOM 1828 N N . MET A 1 242 ? -23.638 -36.995 25.002 1.00 31.66 242 MET A N 1
ATOM 1829 C CA . MET A 1 242 ? -22.545 -37.034 25.992 1.00 31.66 242 MET A CA 1
ATOM 1830 C C . MET A 1 242 ? -22.559 -35.724 26.806 1.00 31.66 242 MET A C 1
ATOM 1832 O O . MET A 1 242 ? -22.606 -34.636 26.234 1.00 31.66 242 MET A O 1
ATOM 1836 N N . THR A 1 243 ? -22.546 -35.804 28.139 1.00 45.03 243 THR A N 1
ATOM 1837 C CA . THR A 1 243 ? -22.755 -34.645 29.030 1.00 45.03 243 THR A CA 1
ATOM 1838 C C . THR A 1 243 ? -21.483 -33.835 29.302 1.00 45.03 243 THR A C 1
ATOM 1840 O O . THR A 1 243 ? -20.487 -34.385 29.765 1.00 45.03 243 THR A O 1
ATOM 1843 N N . MET A 1 244 ? -21.560 -32.510 29.149 1.00 27.69 244 MET A N 1
ATOM 1844 C CA . MET A 1 244 ? -20.607 -31.532 29.696 1.00 27.69 244 MET A CA 1
ATOM 1845 C C . MET A 1 244 ? -21.378 -30.350 30.300 1.00 27.69 244 MET A C 1
ATOM 1847 O O . MET A 1 244 ? -22.478 -30.032 29.853 1.00 27.69 244 MET A O 1
ATOM 1851 N N . THR A 1 245 ? -20.835 -29.748 31.359 1.00 33.12 245 THR A N 1
ATOM 1852 C CA . THR A 1 245 ? -21.585 -28.866 32.269 1.00 33.12 245 THR A CA 1
ATOM 1853 C C . THR A 1 245 ? -21.697 -27.412 31.813 1.00 33.12 245 THR A C 1
ATOM 1855 O O . THR A 1 245 ? -20.800 -26.867 31.167 1.00 33.12 245 THR A O 1
ATOM 1858 N N . ASP A 1 246 ? -22.808 -26.784 32.207 1.00 35.91 246 ASP A N 1
ATOM 1859 C CA . ASP A 1 246 ? -23.151 -25.401 31.877 1.00 35.91 246 ASP A CA 1
ATOM 1860 C C . ASP A 1 246 ? -22.104 -24.391 32.376 1.00 35.91 246 ASP A C 1
ATOM 1862 O O . ASP A 1 246 ? -21.657 -24.426 33.528 1.00 35.91 246 ASP A O 1
ATOM 1866 N N . LYS A 1 247 ? -21.730 -23.479 31.476 1.00 33.91 247 LYS A N 1
ATOM 1867 C CA . LYS A 1 247 ? -20.949 -22.269 31.735 1.00 33.91 247 LYS A CA 1
ATOM 1868 C C . LYS A 1 247 ? -21.493 -21.177 30.819 1.00 33.91 247 LYS A C 1
ATOM 1870 O O . LYS A 1 247 ? -21.148 -21.137 29.638 1.00 33.91 247 LYS A O 1
ATOM 1875 N N . GLY A 1 248 ? -22.319 -20.304 31.397 1.00 38.22 248 GLY A N 1
ATOM 1876 C CA . GLY A 1 248 ? -22.950 -19.167 30.724 1.00 38.22 248 GLY A CA 1
ATOM 1877 C C . GLY A 1 248 ? -21.972 -18.204 30.026 1.00 38.22 248 GLY A C 1
ATOM 1878 O O . GLY A 1 248 ? -20.750 -18.349 30.143 1.00 38.22 248 GLY A O 1
ATOM 1879 N N . PRO A 1 249 ? -22.502 -17.215 29.281 1.00 30.19 249 PRO A N 1
ATOM 1880 C CA . PRO A 1 249 ? -21.747 -16.426 28.311 1.00 30.19 249 PRO A CA 1
ATOM 1881 C C . PRO A 1 249 ? -20.562 -15.700 28.952 1.00 30.19 249 PRO A C 1
ATOM 1883 O O . PRO A 1 249 ? -20.703 -14.674 29.615 1.00 30.19 249 PRO A O 1
ATOM 1886 N N . LYS A 1 250 ? -19.357 -16.231 28.726 1.00 32.41 250 LYS A N 1
ATOM 1887 C CA . LYS A 1 250 ? -18.119 -15.532 29.061 1.00 32.41 250 LYS A CA 1
ATOM 1888 C C . LYS A 1 250 ? -17.872 -14.454 28.017 1.00 32.41 250 LYS A C 1
ATOM 1890 O O . LYS A 1 250 ? -17.643 -14.788 26.855 1.00 32.41 250 LYS A O 1
ATOM 1895 N N . ALA A 1 251 ? -17.877 -13.197 28.465 1.00 30.89 251 ALA A N 1
ATOM 1896 C CA . ALA A 1 251 ? -17.482 -12.038 27.672 1.00 30.89 251 ALA A CA 1
ATOM 1897 C C . ALA A 1 251 ? -16.204 -12.343 26.873 1.00 30.89 251 ALA A C 1
ATOM 1899 O O . ALA A 1 251 ? -15.239 -12.918 27.397 1.00 30.89 251 ALA A O 1
ATOM 1900 N N . LEU A 1 252 ? -16.231 -12.026 25.579 1.00 33.94 252 LEU A N 1
ATOM 1901 C CA . LEU A 1 252 ? -15.272 -12.546 24.606 1.00 33.94 252 LEU A CA 1
ATOM 1902 C C . LEU A 1 252 ? -13.990 -11.700 24.607 1.00 33.94 252 LEU A C 1
ATOM 1904 O O . LEU A 1 252 ? -13.679 -11.000 23.647 1.00 33.94 252 LEU A O 1
ATOM 1908 N N . ASN A 1 253 ? -13.253 -11.769 25.720 1.00 33.41 253 ASN A N 1
ATOM 1909 C CA . ASN A 1 253 ? -12.023 -11.016 25.948 1.00 33.41 253 ASN A CA 1
ATOM 1910 C C . ASN A 1 253 ? -11.053 -11.153 24.767 1.00 33.41 253 ASN A C 1
ATOM 1912 O O . ASN A 1 253 ? -10.642 -12.267 24.413 1.00 33.41 253 ASN A O 1
ATOM 1916 N N . MET A 1 254 ? -10.639 -10.005 24.222 1.00 40.38 254 MET A N 1
ATOM 1917 C CA . MET A 1 254 ? -9.579 -9.903 23.221 1.00 40.38 254 MET A CA 1
ATOM 1918 C C . MET A 1 254 ? -8.341 -10.643 23.729 1.00 40.38 254 MET A C 1
ATOM 1920 O O . MET A 1 254 ? -7.788 -10.337 24.790 1.00 40.38 254 MET A O 1
ATOM 1924 N N . ARG A 1 255 ? -7.926 -11.679 22.999 1.00 53.38 255 ARG A N 1
ATOM 1925 C CA . ARG A 1 255 ? -6.770 -12.480 23.393 1.00 53.38 255 ARG A CA 1
ATOM 1926 C C . ARG A 1 255 ? -5.508 -11.681 23.106 1.00 53.38 255 ARG A C 1
ATOM 1928 O O . ARG A 1 255 ? -5.279 -11.264 21.976 1.00 53.38 255 ARG A O 1
ATOM 1935 N N . ARG A 1 256 ? -4.655 -11.525 24.121 1.00 65.50 256 ARG A N 1
ATOM 1936 C CA . ARG A 1 256 ? -3.302 -10.979 23.959 1.00 65.50 256 ARG A CA 1
ATOM 1937 C C . ARG A 1 256 ? -2.456 -11.954 23.144 1.00 65.50 256 ARG A C 1
ATOM 1939 O O . ARG A 1 256 ? -1.790 -12.817 23.714 1.00 65.50 256 ARG A O 1
ATOM 1946 N N . GLU A 1 257 ? -2.533 -11.867 21.819 1.00 67.00 257 GLU A N 1
ATOM 1947 C CA . GLU A 1 257 ? -1.869 -12.774 20.874 1.00 67.00 257 GLU A CA 1
ATOM 1948 C C . GLU A 1 257 ? -0.564 -12.182 20.315 1.00 67.00 257 GLU A C 1
ATOM 1950 O O . GLU A 1 257 ? 0.409 -12.929 20.141 1.00 67.00 257 GLU A O 1
ATOM 1955 N N . ILE A 1 258 ? -0.481 -10.857 20.142 1.00 70.31 258 ILE A N 1
ATOM 1956 C CA . ILE A 1 258 ? 0.674 -10.171 19.544 1.00 70.31 258 ILE A CA 1
ATOM 1957 C C . ILE A 1 258 ? 1.876 -10.217 20.502 1.00 70.31 258 ILE A C 1
ATOM 1959 O O . ILE A 1 258 ? 1.811 -9.751 21.636 1.00 70.31 258 ILE A O 1
ATOM 1963 N N . GLY A 1 259 ? 2.997 -10.794 20.057 1.00 79.25 259 GLY A N 1
ATOM 1964 C CA . GLY A 1 259 ? 4.285 -10.761 20.768 1.00 79.25 259 GLY A CA 1
ATOM 1965 C C . GLY A 1 259 ? 5.226 -9.674 20.235 1.00 79.25 259 GLY A C 1
ATOM 1966 O O . GLY A 1 259 ? 4.930 -9.054 19.219 1.00 79.25 259 GLY A O 1
ATOM 1967 N N . LEU A 1 260 ? 6.394 -9.491 20.867 1.00 81.56 260 LEU A N 1
ATOM 1968 C CA . LEU A 1 260 ? 7.389 -8.471 20.483 1.00 81.56 260 LEU A CA 1
ATOM 1969 C C . LEU A 1 260 ? 7.728 -8.479 18.980 1.00 81.56 260 LEU A C 1
ATOM 1971 O O . LEU A 1 260 ? 7.691 -7.431 18.347 1.00 81.56 260 LEU A O 1
ATOM 1975 N N . ILE A 1 261 ? 7.990 -9.656 18.399 1.00 77.50 261 ILE A N 1
ATOM 1976 C CA . ILE A 1 261 ? 8.286 -9.809 16.962 1.00 77.50 261 ILE A CA 1
ATOM 1977 C C . ILE A 1 261 ? 7.091 -9.365 16.101 1.00 77.50 261 ILE A C 1
ATOM 1979 O O . ILE A 1 261 ? 7.280 -8.691 15.095 1.00 77.50 261 ILE A O 1
ATOM 1983 N N . GLY A 1 262 ? 5.861 -9.679 16.522 1.00 73.50 262 GLY A N 1
ATOM 1984 C CA . GLY A 1 262 ? 4.639 -9.220 15.854 1.00 73.50 262 GLY A CA 1
ATOM 1985 C C . GLY A 1 262 ? 4.451 -7.703 15.943 1.00 73.50 262 GLY A C 1
ATOM 1986 O O . GLY A 1 262 ? 4.057 -7.086 14.960 1.00 73.50 262 GLY A O 1
ATOM 1987 N N . GLY A 1 263 ? 4.802 -7.091 17.078 1.00 78.06 263 GLY A N 1
ATOM 1988 C CA . GLY A 1 263 ? 4.806 -5.635 17.241 1.00 78.06 263 GLY A CA 1
ATOM 1989 C C . GLY A 1 263 ? 5.836 -4.946 16.343 1.00 78.06 263 GLY A C 1
ATOM 1990 O O . GLY A 1 263 ? 5.488 -4.006 15.633 1.00 78.06 263 GLY A O 1
ATOM 1991 N N . VAL A 1 264 ? 7.076 -5.451 16.305 1.00 83.94 264 VAL A N 1
ATOM 1992 C CA . VAL A 1 264 ? 8.123 -4.960 15.387 1.00 83.94 264 VAL A CA 1
ATOM 1993 C C . VAL A 1 264 ? 7.663 -5.089 13.934 1.00 83.94 264 VAL A C 1
ATOM 1995 O O . VAL A 1 264 ? 7.772 -4.124 13.187 1.00 83.94 264 VAL A O 1
ATOM 1998 N N . ALA A 1 265 ? 7.100 -6.241 13.554 1.00 76.38 265 ALA A N 1
ATOM 1999 C CA . ALA A 1 265 ? 6.596 -6.502 12.208 1.00 76.38 265 ALA A CA 1
ATOM 2000 C C . ALA A 1 265 ? 5.408 -5.606 11.813 1.00 76.38 265 ALA A C 1
ATOM 2002 O O . ALA A 1 265 ? 5.321 -5.181 10.663 1.00 76.38 265 ALA A O 1
ATOM 2003 N N . LEU A 1 266 ? 4.505 -5.292 12.747 1.00 76.25 266 LEU A N 1
ATOM 2004 C CA . LEU A 1 266 ? 3.381 -4.386 12.501 1.00 76.25 266 LEU A CA 1
ATOM 2005 C C . LEU A 1 266 ? 3.861 -2.944 12.283 1.00 76.25 266 LEU A C 1
ATOM 2007 O O . LEU A 1 266 ? 3.405 -2.280 11.353 1.00 76.25 266 LEU A O 1
ATOM 2011 N N . VAL A 1 267 ? 4.804 -2.471 13.104 1.00 82.25 267 VAL A N 1
ATOM 2012 C CA . VAL A 1 267 ? 5.375 -1.122 12.979 1.00 82.25 267 VAL A CA 1
ATOM 2013 C C . VAL A 1 267 ? 6.197 -1.006 11.692 1.00 82.25 267 VAL A C 1
ATOM 2015 O O . VAL A 1 267 ? 5.852 -0.210 10.822 1.00 82.25 267 VAL A O 1
ATOM 2018 N N . SER A 1 268 ? 7.222 -1.842 11.497 1.00 84.38 268 SER A N 1
ATOM 2019 C CA . SER A 1 268 ? 8.066 -1.770 10.293 1.00 84.38 268 SER A CA 1
ATOM 2020 C C . SER A 1 268 ? 7.290 -2.083 9.010 1.00 84.38 268 SER A C 1
ATOM 2022 O O . SER A 1 268 ? 7.513 -1.439 7.989 1.00 84.38 268 SER A O 1
ATOM 2024 N N . GLY A 1 269 ? 6.328 -3.009 9.057 1.00 77.88 269 GLY A N 1
ATOM 2025 C CA . GLY A 1 269 ? 5.497 -3.394 7.916 1.00 77.88 269 GLY A CA 1
ATOM 2026 C C . GLY A 1 269 ? 4.402 -2.395 7.542 1.00 77.88 269 GLY A C 1
ATOM 2027 O O . GLY A 1 269 ? 3.816 -2.548 6.466 1.00 77.88 269 GLY A O 1
ATOM 2028 N N . THR A 1 270 ? 4.125 -1.394 8.385 1.00 77.44 270 THR A N 1
ATOM 2029 C CA . THR A 1 270 ? 3.264 -0.247 8.040 1.00 77.44 270 THR A CA 1
ATOM 2030 C C . THR A 1 270 ? 4.065 1.005 7.690 1.00 77.44 270 THR A C 1
ATOM 2032 O O . THR A 1 270 ? 3.672 1.690 6.753 1.00 77.44 270 THR A O 1
ATOM 2035 N N . MET A 1 271 ? 5.205 1.247 8.350 1.00 86.94 271 MET A N 1
ATOM 2036 C CA . MET A 1 271 ? 6.127 2.337 8.000 1.00 86.94 271 MET A CA 1
ATOM 2037 C C . MET A 1 271 ? 6.783 2.134 6.631 1.00 86.94 271 MET A C 1
ATOM 2039 O O . MET A 1 271 ? 6.717 3.018 5.782 1.00 86.94 271 MET A O 1
ATOM 2043 N N . ILE A 1 272 ? 7.389 0.965 6.381 1.00 88.06 272 ILE A N 1
ATOM 2044 C CA . ILE A 1 272 ? 7.957 0.651 5.065 1.00 88.06 272 ILE A CA 1
ATOM 2045 C C . ILE A 1 272 ? 6.793 0.503 4.090 1.00 88.06 272 ILE A C 1
ATOM 2047 O O . ILE A 1 272 ? 6.012 -0.443 4.192 1.00 88.06 272 ILE A O 1
ATOM 2051 N N . GLY A 1 273 ? 6.665 1.440 3.158 1.00 84.12 273 GLY A N 1
ATOM 2052 C CA . GLY A 1 273 ? 5.523 1.542 2.252 1.00 84.12 273 GLY A CA 1
ATOM 2053 C C . GLY A 1 273 ? 5.882 2.259 0.961 1.00 84.12 273 GLY A C 1
ATOM 2054 O O . GLY A 1 273 ? 6.948 2.015 0.404 1.00 84.12 273 GLY A O 1
ATOM 2055 N N . SER A 1 274 ? 4.993 3.134 0.492 1.00 80.38 274 SER A N 1
ATOM 2056 C CA . SER A 1 274 ? 5.197 3.992 -0.683 1.00 80.38 274 SER A CA 1
ATOM 2057 C C . SER A 1 274 ? 6.210 5.120 -0.457 1.00 80.38 274 SER A C 1
ATOM 2059 O O . SER A 1 274 ? 6.922 5.494 -1.384 1.00 80.38 274 SER A O 1
ATOM 2061 N N . GLY A 1 275 ? 6.298 5.665 0.762 1.00 86.31 275 GLY A N 1
ATOM 2062 C CA . GLY A 1 275 ? 7.060 6.889 1.044 1.00 86.31 275 GLY A CA 1
ATOM 2063 C C . GLY A 1 275 ? 8.532 6.836 0.624 1.00 86.31 275 GLY A C 1
ATOM 2064 O O . GLY A 1 275 ? 8.969 7.681 -0.146 1.00 86.31 275 GLY A O 1
ATOM 2065 N N . ILE A 1 276 ? 9.278 5.794 1.007 1.00 91.88 276 ILE A N 1
ATOM 2066 C CA . ILE A 1 276 ? 10.699 5.632 0.622 1.00 91.88 276 ILE A CA 1
ATOM 2067 C C . ILE A 1 276 ? 10.934 5.486 -0.894 1.00 91.88 276 ILE A C 1
ATOM 2069 O O . ILE A 1 276 ? 12.056 5.647 -1.372 1.00 91.88 276 ILE A O 1
ATOM 2073 N N . PHE A 1 277 ? 9.882 5.198 -1.658 1.00 89.69 277 PHE A N 1
ATOM 2074 C CA . PHE A 1 277 ? 9.932 5.117 -3.112 1.00 89.69 277 PHE A CA 1
ATOM 2075 C C . PHE A 1 277 ? 9.486 6.422 -3.793 1.00 89.69 277 PHE A C 1
ATOM 2077 O O . PHE A 1 277 ? 10.015 6.752 -4.850 1.00 89.69 277 PHE A O 1
ATOM 2084 N N . MET A 1 278 ? 8.556 7.178 -3.199 1.00 88.38 278 MET A N 1
ATOM 2085 C CA . MET A 1 278 ? 8.047 8.444 -3.754 1.00 88.38 278 MET A CA 1
ATOM 2086 C C . MET A 1 278 ? 8.802 9.675 -3.240 1.00 88.38 278 MET A C 1
ATOM 2088 O O . MET A 1 278 ? 9.298 10.477 -4.027 1.00 88.38 278 MET A O 1
ATOM 2092 N N . SER A 1 279 ? 8.908 9.832 -1.919 1.00 92.19 279 SER A N 1
ATOM 2093 C CA . SER A 1 279 ? 9.379 11.053 -1.258 1.00 92.19 279 SER A CA 1
ATOM 2094 C C . SER A 1 279 ? 10.828 11.481 -1.531 1.00 92.19 279 SER A C 1
ATOM 2096 O O . SER A 1 279 ? 11.061 12.684 -1.417 1.00 92.19 279 SER A O 1
ATOM 2098 N N . PRO A 1 280 ? 11.798 10.626 -1.931 1.00 93.81 280 PRO A N 1
ATOM 2099 C CA . PRO A 1 280 ? 13.140 11.096 -2.291 1.00 93.81 280 PRO A CA 1
ATOM 2100 C C . PRO A 1 280 ? 13.153 12.217 -3.342 1.00 93.81 280 PRO A C 1
ATOM 2102 O O . PRO A 1 280 ? 13.915 13.168 -3.182 1.00 93.81 280 PRO A O 1
ATOM 2105 N N . GLN A 1 281 ? 12.275 12.164 -4.356 1.00 89.88 281 GLN A N 1
ATOM 2106 C CA . GLN A 1 281 ? 12.192 13.208 -5.389 1.00 89.88 281 GLN A CA 1
ATOM 2107 C C . GLN A 1 281 ? 11.711 14.552 -4.816 1.00 89.88 281 GLN A C 1
ATOM 2109 O O . GLN A 1 281 ? 12.278 15.597 -5.128 1.00 89.88 281 GLN A O 1
ATOM 2114 N N . PHE A 1 282 ? 10.728 14.527 -3.908 1.00 90.69 282 PHE A N 1
ATOM 2115 C CA . PHE A 1 282 ? 10.145 15.725 -3.300 1.00 90.69 282 PHE A CA 1
ATOM 2116 C C . PHE A 1 282 ? 11.051 16.328 -2.215 1.00 90.69 282 PHE A C 1
ATOM 2118 O O . PHE A 1 282 ? 11.220 17.543 -2.165 1.00 90.69 282 PHE A O 1
ATOM 2125 N N . VAL A 1 283 ? 11.706 15.500 -1.387 1.00 93.69 283 VAL A N 1
ATOM 2126 C CA . VAL A 1 283 ? 12.731 15.977 -0.435 1.00 93.69 283 VAL A CA 1
ATOM 2127 C C . VAL A 1 283 ? 13.899 16.613 -1.198 1.00 93.69 283 VAL A C 1
ATOM 2129 O O . VAL A 1 283 ? 14.372 17.677 -0.805 1.00 93.69 283 VAL A O 1
ATOM 2132 N N . MET A 1 284 ? 14.327 16.021 -2.321 1.00 92.88 284 MET A N 1
ATOM 2133 C CA . MET A 1 284 ? 15.341 16.625 -3.190 1.00 92.88 284 MET A CA 1
ATOM 2134 C C . MET A 1 284 ? 14.854 17.941 -3.810 1.00 92.88 284 MET A C 1
ATOM 2136 O O . MET A 1 284 ? 15.585 18.928 -3.765 1.00 92.88 284 MET A O 1
ATOM 2140 N N . GLY A 1 285 ? 13.613 17.984 -4.303 1.00 89.94 285 GLY A N 1
ATOM 2141 C CA . GLY A 1 285 ? 13.023 19.164 -4.936 1.00 89.94 285 GLY A CA 1
ATOM 2142 C C . GLY A 1 285 ? 12.844 20.367 -4.008 1.00 89.94 285 GLY A C 1
ATOM 2143 O O . GLY A 1 285 ? 13.098 21.492 -4.432 1.00 89.94 285 GLY A O 1
ATOM 2144 N N . TYR A 1 286 ? 12.468 20.156 -2.742 1.00 90.88 286 TYR A N 1
ATOM 2145 C CA . TYR A 1 286 ? 12.335 21.251 -1.773 1.00 90.88 286 TYR A CA 1
ATOM 2146 C C . TYR A 1 286 ? 13.681 21.746 -1.223 1.00 90.88 286 TYR A C 1
ATOM 2148 O O . TYR A 1 286 ? 13.831 22.940 -0.977 1.00 90.88 286 TYR A O 1
ATOM 2156 N N . VAL A 1 287 ? 14.653 20.851 -1.005 1.00 91.69 287 VAL A N 1
ATOM 2157 C CA . VAL A 1 287 ? 15.911 21.183 -0.304 1.00 91.69 287 VAL A CA 1
ATOM 2158 C C . VAL A 1 287 ? 17.038 21.581 -1.262 1.00 91.69 287 VAL A C 1
ATOM 2160 O O . VAL A 1 287 ? 17.916 22.353 -0.884 1.00 91.69 287 VAL A O 1
ATOM 2163 N N . GLY A 1 288 ? 17.042 21.064 -2.491 1.00 89.25 288 GLY A N 1
ATOM 2164 C CA . GLY A 1 288 ? 17.999 21.410 -3.547 1.00 89.25 288 GLY A CA 1
ATOM 2165 C C . GLY A 1 288 ? 19.369 20.718 -3.492 1.00 89.25 288 GLY A C 1
ATOM 2166 O O . GLY A 1 288 ? 20.038 20.675 -4.522 1.00 89.25 288 GLY A O 1
ATOM 2167 N N . SER A 1 289 ? 19.800 20.143 -2.355 1.00 91.62 289 SER A N 1
ATOM 2168 C CA . SER A 1 289 ? 21.155 19.566 -2.209 1.00 91.62 289 SER A CA 1
ATOM 2169 C C . SER A 1 289 ? 21.206 18.147 -1.586 1.00 91.62 289 SER A C 1
ATOM 2171 O O . SER A 1 289 ? 20.436 17.845 -0.664 1.00 91.62 289 SER A O 1
ATOM 2173 N N . PRO A 1 290 ? 22.108 17.248 -2.057 1.00 91.12 290 PRO A N 1
ATOM 2174 C CA . PRO A 1 290 ? 22.241 15.862 -1.570 1.00 91.12 290 PRO A CA 1
ATOM 2175 C C . PRO A 1 290 ? 22.447 15.720 -0.059 1.00 91.12 290 PRO A C 1
ATOM 2177 O O . PRO A 1 290 ? 21.767 14.929 0.597 1.00 91.12 290 PRO A O 1
ATOM 2180 N N . GLY A 1 291 ? 23.378 16.492 0.502 1.00 91.81 291 GLY A N 1
ATOM 2181 C CA . GLY A 1 291 ? 23.763 16.424 1.907 1.00 91.81 291 GLY A CA 1
ATOM 2182 C C . GLY A 1 291 ? 22.640 16.879 2.831 1.00 91.81 291 GLY A C 1
ATOM 2183 O O . GLY A 1 291 ? 22.341 16.198 3.812 1.00 91.81 291 GLY A O 1
ATOM 2184 N N . ALA A 1 292 ? 21.959 17.978 2.497 1.00 92.62 292 ALA A N 1
ATOM 2185 C CA . ALA A 1 292 ? 20.839 18.452 3.302 1.00 92.62 292 ALA A CA 1
ATOM 2186 C C . ALA A 1 292 ? 19.621 17.513 3.201 1.00 92.62 292 ALA A C 1
ATOM 2188 O O . ALA A 1 292 ? 18.984 17.260 4.219 1.00 92.62 292 ALA A O 1
ATOM 2189 N N . SER A 1 293 ? 19.351 16.896 2.042 1.00 94.44 293 SER A N 1
ATOM 2190 C CA . SER A 1 293 ? 18.327 15.840 1.926 1.00 94.44 293 SER A CA 1
ATOM 2191 C C . SER A 1 293 ? 18.589 14.669 2.885 1.00 94.44 293 SER A C 1
ATOM 2193 O O . SER A 1 293 ? 17.699 14.280 3.646 1.00 94.44 293 SER A O 1
ATOM 2195 N N . LEU A 1 294 ? 19.826 14.158 2.950 1.00 94.62 294 LEU A N 1
ATOM 2196 C CA . LEU A 1 294 ? 20.197 13.107 3.909 1.00 94.62 294 LEU A CA 1
ATOM 2197 C C . LEU A 1 294 ? 20.037 13.561 5.376 1.00 94.62 294 LEU A C 1
ATOM 2199 O O . LEU A 1 294 ? 19.601 12.768 6.215 1.00 94.62 294 LEU A O 1
ATOM 2203 N N . VAL A 1 295 ? 20.306 14.836 5.684 1.00 95.44 295 VAL A N 1
ATOM 2204 C CA . VAL A 1 295 ? 20.025 15.426 7.007 1.00 95.44 295 VAL A CA 1
ATOM 2205 C C . VAL A 1 295 ? 18.520 15.446 7.308 1.00 95.44 295 VAL A C 1
ATOM 2207 O O . VAL A 1 295 ? 18.136 15.058 8.411 1.00 95.44 295 VAL A O 1
ATOM 2210 N N . ILE A 1 296 ? 17.654 15.804 6.352 1.00 95.81 296 ILE A N 1
ATOM 2211 C CA . ILE A 1 296 ? 16.189 15.758 6.527 1.00 95.81 296 ILE A CA 1
ATOM 2212 C C . ILE A 1 296 ? 15.694 14.325 6.776 1.00 95.81 296 ILE A C 1
ATOM 2214 O O . ILE A 1 296 ? 14.864 14.111 7.667 1.00 95.81 296 ILE A O 1
ATOM 2218 N N . TRP A 1 297 ? 16.230 13.326 6.068 1.00 96.62 297 TRP A N 1
ATOM 2219 C CA . TRP A 1 297 ? 15.898 11.912 6.302 1.00 96.62 297 TRP A CA 1
ATOM 2220 C C . TRP A 1 297 ? 16.320 11.416 7.691 1.00 96.62 297 TRP A C 1
ATOM 2222 O O . TRP A 1 297 ? 15.556 10.685 8.331 1.00 96.62 297 TRP A O 1
ATOM 2232 N N . ALA A 1 298 ? 17.495 11.828 8.177 1.00 97.00 298 ALA A N 1
ATOM 2233 C CA . ALA A 1 298 ? 17.979 11.487 9.515 1.00 97.00 298 ALA A CA 1
ATOM 2234 C C . ALA A 1 298 ? 17.166 12.198 10.612 1.00 97.00 298 ALA A C 1
ATOM 2236 O O . ALA A 1 298 ? 16.697 11.558 11.556 1.00 97.00 298 ALA A O 1
ATOM 2237 N N . PHE A 1 299 ? 16.933 13.504 10.457 1.00 96.56 299 PHE A N 1
ATOM 2238 C CA . PHE A 1 299 ? 16.122 14.320 11.364 1.00 96.56 299 PHE A CA 1
ATOM 2239 C C . PHE A 1 299 ? 14.696 13.771 11.494 1.00 96.56 299 PHE A C 1
ATOM 2241 O O . PHE A 1 299 ? 14.201 13.596 12.607 1.00 96.56 299 PHE A O 1
ATOM 2248 N N . SER A 1 300 ? 14.070 13.403 10.374 1.00 96.06 300 SER A N 1
ATOM 2249 C CA . SER A 1 300 ? 12.731 12.804 10.351 1.00 96.06 300 SER A CA 1
ATOM 2250 C C . SER A 1 300 ? 12.668 11.478 11.126 1.00 96.06 300 SER A C 1
ATOM 2252 O O . SER A 1 300 ? 11.702 11.234 11.852 1.00 96.06 300 SER A O 1
ATOM 2254 N N . GLY A 1 301 ? 13.716 10.646 11.053 1.00 96.19 301 GLY A N 1
ATOM 2255 C CA . GLY A 1 301 ? 13.830 9.418 11.851 1.00 96.19 301 GLY A CA 1
ATOM 2256 C C . GLY A 1 301 ? 13.968 9.688 13.357 1.00 96.19 301 GLY A C 1
ATOM 2257 O O . GLY A 1 301 ? 13.298 9.047 14.169 1.00 96.19 301 GLY A O 1
ATOM 2258 N N . VAL A 1 302 ? 14.765 10.692 13.744 1.00 96.75 302 VAL A N 1
ATOM 2259 C CA . VAL A 1 302 ? 14.939 11.112 15.150 1.00 96.75 302 VAL A CA 1
ATOM 2260 C C . VAL A 1 302 ? 13.646 11.693 15.734 1.00 96.75 302 VAL A C 1
ATOM 2262 O O . VAL A 1 302 ? 13.218 11.276 16.812 1.00 96.75 302 VAL A O 1
ATOM 2265 N N . VAL A 1 303 ? 12.976 12.596 15.009 1.00 96.12 303 VAL A N 1
ATOM 2266 C CA . VAL A 1 303 ? 11.668 13.158 15.397 1.00 96.12 303 VAL A CA 1
ATOM 2267 C C . VAL A 1 303 ? 10.626 12.047 15.550 1.00 96.12 303 VAL A C 1
ATOM 2269 O O . VAL A 1 303 ? 9.904 12.013 16.548 1.00 96.12 303 VAL A O 1
ATOM 2272 N N . THR A 1 304 ? 10.598 11.089 14.618 1.00 95.88 304 THR A N 1
ATOM 2273 C CA . THR A 1 304 ? 9.723 9.909 14.688 1.00 95.88 304 THR A CA 1
ATOM 2274 C C . THR A 1 304 ? 9.999 9.062 15.932 1.00 95.88 304 THR A C 1
ATOM 2276 O O . THR A 1 304 ? 9.060 8.670 16.626 1.00 95.88 304 THR A O 1
ATOM 2279 N N . MET A 1 305 ? 11.269 8.811 16.264 1.00 96.12 305 MET A N 1
ATOM 2280 C CA . MET A 1 305 ? 11.647 8.068 17.471 1.00 96.12 305 MET A CA 1
ATOM 2281 C C . MET A 1 305 ? 11.158 8.775 18.744 1.00 96.12 305 MET A C 1
ATOM 2283 O O . MET A 1 305 ? 10.553 8.144 19.612 1.00 96.12 305 MET A O 1
ATOM 2287 N N . PHE A 1 306 ? 11.369 10.089 18.858 1.00 96.50 306 PHE A N 1
ATOM 2288 C CA . PHE A 1 306 ? 10.933 10.862 20.027 1.00 96.50 306 PHE A CA 1
ATOM 2289 C C . PHE A 1 306 ? 9.401 10.914 20.154 1.00 96.50 306 PHE A C 1
ATOM 2291 O O . PHE A 1 306 ? 8.875 10.829 21.271 1.00 96.50 306 PHE A O 1
ATOM 2298 N N . ALA A 1 307 ? 8.681 10.992 19.030 1.00 94.94 307 ALA A N 1
ATOM 2299 C CA . ALA A 1 307 ? 7.223 10.921 18.996 1.00 94.94 307 ALA A CA 1
ATOM 2300 C C . ALA A 1 307 ? 6.724 9.542 19.464 1.00 94.94 307 ALA A C 1
ATOM 2302 O O . ALA A 1 307 ? 5.938 9.459 20.408 1.00 94.94 307 ALA A O 1
ATOM 2303 N N . ALA A 1 308 ? 7.248 8.458 18.887 1.00 94.00 308 ALA A N 1
ATOM 2304 C CA . ALA A 1 308 ? 6.832 7.092 19.203 1.00 94.00 308 ALA A CA 1
ATOM 2305 C C . ALA A 1 308 ? 7.141 6.677 20.651 1.00 94.00 308 ALA A C 1
ATOM 2307 O O . ALA A 1 308 ? 6.303 6.054 21.301 1.00 94.00 308 ALA A O 1
ATOM 2308 N N . LEU A 1 309 ? 8.298 7.068 21.199 1.00 94.62 309 LEU A N 1
ATOM 2309 C CA . LEU A 1 309 ? 8.612 6.860 22.618 1.00 94.62 309 LEU A CA 1
ATOM 2310 C C . LEU A 1 309 ? 7.640 7.615 23.535 1.00 94.62 309 LEU A C 1
ATOM 2312 O O . LEU A 1 309 ? 7.210 7.088 24.559 1.00 94.62 309 LEU A O 1
ATOM 2316 N N . SER A 1 310 ? 7.244 8.829 23.155 1.00 95.06 310 SER A N 1
ATOM 2317 C CA . SER A 1 310 ? 6.258 9.604 23.912 1.00 95.06 310 SER A CA 1
ATOM 2318 C C . SER A 1 310 ? 4.861 8.969 23.852 1.00 95.06 310 SER A C 1
ATOM 2320 O O . SER A 1 310 ? 4.180 8.864 24.873 1.00 95.06 310 SER A O 1
ATOM 2322 N N . TYR A 1 311 ? 4.461 8.443 22.693 1.00 92.81 311 TYR A N 1
ATOM 2323 C CA . TYR A 1 311 ? 3.224 7.669 22.551 1.00 92.81 311 TYR A CA 1
ATOM 2324 C C . TYR A 1 311 ? 3.267 6.340 23.312 1.00 92.81 311 TYR A C 1
ATOM 2326 O O . TYR A 1 311 ? 2.235 5.915 23.828 1.00 92.81 311 TYR A O 1
ATOM 2334 N N . ALA A 1 312 ? 4.429 5.698 23.463 1.00 92.00 312 ALA A N 1
ATOM 2335 C CA . ALA A 1 312 ? 4.554 4.485 24.272 1.00 92.00 312 ALA A CA 1
ATOM 2336 C C . ALA A 1 312 ? 4.246 4.729 25.767 1.00 92.00 312 ALA A C 1
ATOM 2338 O O . ALA A 1 312 ? 3.726 3.838 26.440 1.00 92.00 312 ALA A O 1
ATOM 2339 N N . GLU A 1 313 ? 4.486 5.936 26.297 1.00 93.25 313 GLU A N 1
ATOM 2340 C CA . GLU A 1 313 ? 4.014 6.307 27.641 1.00 93.25 313 GLU A CA 1
ATOM 2341 C C . GLU A 1 313 ? 2.490 6.490 27.670 1.00 93.25 313 GLU A C 1
ATOM 2343 O O . GLU A 1 313 ? 1.825 5.878 28.504 1.00 93.25 313 GLU A O 1
ATOM 2348 N N . LEU A 1 314 ? 1.908 7.241 26.726 1.00 90.75 314 LEU A N 1
ATOM 2349 C CA . LEU A 1 314 ? 0.447 7.397 26.652 1.00 90.75 314 LEU A CA 1
ATOM 2350 C C . LEU A 1 314 ? -0.276 6.045 26.527 1.00 90.75 314 LEU A C 1
ATOM 2352 O O . LEU A 1 314 ? -1.219 5.797 27.270 1.00 90.75 314 LEU A O 1
ATOM 2356 N N . GLY A 1 315 ? 0.209 5.146 25.668 1.00 86.94 315 GLY A N 1
ATOM 2357 C CA . GLY A 1 315 ? -0.362 3.810 25.455 1.00 86.94 315 GLY A CA 1
ATOM 2358 C C . GLY A 1 315 ? -0.089 2.785 26.561 1.00 86.94 315 GLY A C 1
ATOM 2359 O O . GLY A 1 315 ? -0.686 1.711 26.536 1.00 86.94 315 GLY A O 1
ATOM 2360 N N . THR A 1 316 ? 0.781 3.084 27.535 1.00 88.56 316 THR A N 1
ATOM 2361 C CA . THR A 1 316 ? 0.950 2.252 28.746 1.00 88.56 316 THR A CA 1
ATOM 2362 C C . THR A 1 316 ? 0.177 2.790 29.950 1.00 88.56 316 THR A C 1
ATOM 2364 O O . THR A 1 316 ? -0.202 1.988 30.805 1.00 88.56 316 THR A O 1
ATOM 2367 N N . ILE A 1 317 ? -0.107 4.099 29.996 1.00 89.06 317 ILE A N 1
ATOM 2368 C CA . ILE A 1 317 ? -1.031 4.723 30.961 1.00 89.06 317 ILE A CA 1
ATOM 2369 C C . ILE A 1 317 ? -2.492 4.455 30.560 1.00 89.06 317 ILE A C 1
ATOM 2371 O O . ILE A 1 317 ? -3.298 4.047 31.392 1.00 89.06 317 ILE A O 1
ATOM 2375 N N . ILE A 1 318 ? -2.834 4.681 29.289 1.00 84.69 318 ILE A N 1
ATOM 2376 C CA . ILE A 1 318 ? -4.185 4.571 28.727 1.00 84.69 318 ILE A CA 1
ATOM 2377 C C . ILE A 1 318 ? -4.197 3.361 27.783 1.00 84.69 318 ILE A C 1
ATOM 2379 O O . ILE A 1 318 ? -3.930 3.473 26.585 1.00 84.69 318 ILE A O 1
ATOM 2383 N N . GLN A 1 319 ? -4.462 2.180 28.346 1.00 76.75 319 GLN A N 1
ATOM 2384 C CA . GLN A 1 319 ? -4.444 0.890 27.637 1.00 76.75 319 GLN A CA 1
ATOM 2385 C C . GLN A 1 319 ? -5.781 0.598 26.928 1.00 76.75 319 GLN A C 1
ATOM 2387 O O . GLN A 1 319 ? -6.297 -0.510 27.016 1.00 76.75 319 GLN A O 1
ATOM 2392 N N . GLU A 1 320 ? -6.340 1.611 26.263 1.00 72.12 320 GLU A N 1
ATOM 2393 C CA . GLU A 1 320 ? -7.626 1.564 25.558 1.00 72.12 320 GLU A CA 1
ATOM 2394 C C . GLU A 1 320 ? -7.417 1.649 24.036 1.00 72.12 320 GLU A C 1
ATOM 2396 O O . GLU A 1 320 ? -6.680 2.513 23.545 1.00 72.12 320 GLU A O 1
ATOM 2401 N N . SER A 1 321 ? -8.095 0.789 23.277 1.00 67.06 321 SER A N 1
ATOM 2402 C CA . SER A 1 321 ? -8.038 0.771 21.811 1.00 67.06 321 SER A CA 1
ATOM 2403 C C . SER A 1 321 ? -8.672 2.024 21.192 1.00 67.06 321 SER A C 1
ATOM 2405 O O . SER A 1 321 ? -9.884 2.234 21.256 1.00 67.06 321 SER A O 1
ATOM 2407 N N . GLY A 1 322 ? -7.859 2.839 20.512 1.00 66.88 322 GLY A N 1
ATOM 2408 C CA . GLY A 1 322 ? -8.345 3.991 19.738 1.00 66.88 322 GLY A CA 1
ATOM 2409 C C . GLY A 1 322 ? -7.350 5.130 19.500 1.00 66.88 322 GLY A C 1
ATOM 2410 O O . GLY A 1 322 ? -7.694 6.065 18.779 1.00 66.88 322 GLY A O 1
ATOM 2411 N N . GLY A 1 323 ? -6.139 5.060 20.063 1.00 78.50 323 GLY A N 1
ATOM 2412 C CA . GLY A 1 323 ? -5.046 5.993 19.761 1.00 78.50 323 GLY A CA 1
ATOM 2413 C C . GLY A 1 323 ? -5.327 7.441 20.180 1.00 78.50 323 GLY A C 1
ATOM 2414 O O . GLY A 1 323 ? -5.858 7.696 21.263 1.00 78.50 323 GLY A O 1
ATOM 2415 N N . GLU A 1 324 ? -4.974 8.388 19.308 1.00 81.69 324 GLU A N 1
ATOM 2416 C CA . GLU A 1 324 ? -5.045 9.840 19.530 1.00 81.69 324 GLU A CA 1
ATOM 2417 C C . GLU A 1 324 ? -6.421 10.292 20.032 1.00 81.69 324 GLU A C 1
ATOM 2419 O O . GLU A 1 324 ? -6.505 11.098 20.958 1.00 81.69 324 GLU A O 1
ATOM 2424 N N . PHE A 1 325 ? -7.505 9.732 19.480 1.00 81.88 325 PHE A N 1
ATOM 2425 C CA . PHE A 1 325 ? -8.872 10.041 19.904 1.00 81.88 325 PHE A CA 1
ATOM 2426 C C . PHE A 1 325 ? -9.089 9.779 21.400 1.00 81.88 325 PHE A C 1
ATOM 2428 O O . PHE A 1 325 ? -9.606 10.644 22.106 1.00 81.88 325 PHE A O 1
ATOM 2435 N N . ILE A 1 326 ? -8.670 8.610 21.894 1.00 80.44 326 ILE A N 1
ATOM 2436 C CA . ILE A 1 326 ? -8.875 8.227 23.295 1.00 80.44 326 ILE A CA 1
ATOM 2437 C C . ILE A 1 326 ? -7.928 9.004 24.213 1.00 80.44 326 ILE A C 1
ATOM 2439 O O . ILE A 1 326 ? -8.344 9.444 25.285 1.00 80.44 326 ILE A O 1
ATOM 2443 N N . TYR A 1 327 ? -6.687 9.260 23.788 1.00 88.19 327 TYR A N 1
ATOM 2444 C CA . TYR A 1 327 ? -5.757 10.090 24.561 1.00 88.19 327 TYR A CA 1
ATOM 2445 C C . TYR A 1 327 ? -6.292 11.520 24.721 1.00 88.19 327 TYR A C 1
ATOM 2447 O O . TYR A 1 327 ? -6.314 12.046 25.834 1.00 88.19 327 TYR A O 1
ATOM 2455 N N . ILE A 1 328 ? -6.819 12.123 23.652 1.00 88.25 328 ILE A N 1
ATOM 2456 C CA . ILE A 1 328 ? -7.450 13.447 23.716 1.00 88.25 328 ILE A CA 1
ATOM 2457 C C . ILE A 1 328 ? -8.737 13.396 24.560 1.00 88.25 328 ILE A C 1
ATOM 2459 O O . ILE A 1 328 ? -8.931 14.268 25.405 1.00 88.25 328 ILE A O 1
ATOM 2463 N N . LEU A 1 329 ? -9.574 12.361 24.426 1.00 84.88 329 LEU A N 1
ATOM 2464 C CA . LEU A 1 329 ? -10.806 12.191 25.212 1.00 84.88 329 LEU A CA 1
ATOM 2465 C C . LEU A 1 329 ? -10.545 12.088 26.721 1.00 84.88 329 LEU A C 1
ATOM 2467 O O . LEU A 1 329 ? -11.220 12.752 27.506 1.00 84.88 329 LEU A O 1
ATOM 2471 N N . ARG A 1 330 ? -9.561 11.284 27.138 1.00 86.44 330 ARG A N 1
ATOM 2472 C CA . ARG A 1 330 ? -9.232 11.057 28.557 1.00 86.44 330 ARG A CA 1
ATOM 2473 C C . ARG A 1 330 ? -8.457 12.217 29.201 1.00 86.44 330 ARG A C 1
ATOM 2475 O O . ARG A 1 330 ? -8.443 12.310 30.428 1.00 86.44 330 ARG A O 1
ATOM 2482 N N . ILE A 1 331 ? -7.826 13.092 28.409 1.00 90.19 331 ILE A N 1
ATOM 2483 C CA . ILE A 1 331 ? -7.039 14.239 28.904 1.00 90.19 331 ILE A CA 1
ATOM 2484 C C . ILE A 1 331 ? -7.822 15.561 28.825 1.00 90.19 331 ILE A C 1
ATOM 2486 O O . ILE A 1 331 ? -7.808 16.327 29.786 1.00 90.19 331 ILE A O 1
ATOM 2490 N N . TYR A 1 332 ? -8.513 15.818 27.710 1.00 90.75 332 TYR A N 1
ATOM 2491 C CA . TYR A 1 332 ? -9.177 17.093 27.396 1.00 90.75 332 TYR A CA 1
ATOM 2492 C C . TYR A 1 332 ? -10.710 17.010 27.307 1.00 90.75 332 TYR A C 1
ATOM 2494 O O . TYR A 1 332 ? -11.375 18.040 27.190 1.00 90.75 332 TYR A O 1
ATOM 2502 N N . GLY A 1 333 ? -11.290 15.809 27.370 1.00 85.94 333 GLY A N 1
ATOM 2503 C CA . GLY A 1 333 ? -12.735 15.602 27.296 1.00 85.94 333 GLY A CA 1
ATOM 2504 C C . GLY A 1 333 ? -13.313 15.636 25.876 1.00 85.94 333 GLY A C 1
ATOM 2505 O O . GLY A 1 333 ? -12.610 15.728 24.868 1.00 85.94 333 GLY A O 1
ATOM 2506 N N . SER A 1 334 ? -14.640 15.525 25.802 1.00 80.31 334 SER A N 1
ATOM 2507 C CA . SER A 1 334 ? -15.366 15.157 24.579 1.00 80.31 334 SER A CA 1
ATOM 2508 C C . SER A 1 334 ? -15.299 16.174 23.437 1.00 80.31 334 SER A C 1
ATOM 2510 O O . SER A 1 334 ? -15.444 15.779 22.284 1.00 80.31 334 SER A O 1
ATOM 2512 N N . CYS A 1 335 ? -15.084 17.464 23.724 1.00 84.31 335 CYS A N 1
ATOM 2513 C CA . CYS A 1 335 ? -15.079 18.504 22.693 1.00 84.31 335 CYS A CA 1
ATOM 2514 C C . CYS A 1 335 ? -13.828 18.409 21.789 1.00 84.31 335 CYS A C 1
ATOM 2516 O O . CYS A 1 335 ? -13.996 18.056 20.620 1.00 84.31 335 CYS A O 1
ATOM 2518 N N . PRO A 1 336 ? -12.576 18.577 22.278 1.00 85.50 336 PRO A N 1
ATOM 2519 C CA . PRO A 1 336 ? -11.387 18.373 21.439 1.00 85.50 336 PRO A CA 1
ATOM 2520 C C . PRO A 1 336 ? -11.295 16.962 20.844 1.00 85.50 336 PRO A C 1
ATOM 2522 O O . PRO A 1 336 ? -10.825 16.794 19.720 1.00 85.50 336 PRO A O 1
ATOM 2525 N N . ALA A 1 337 ? -11.793 15.949 21.562 1.00 81.44 337 ALA A N 1
ATOM 2526 C CA . ALA A 1 337 ? -11.829 14.575 21.072 1.00 81.44 337 ALA A CA 1
ATOM 2527 C C . ALA A 1 337 ? -12.755 14.396 19.859 1.00 81.44 337 ALA A C 1
ATOM 2529 O O . ALA A 1 337 ? -12.412 13.646 18.949 1.00 81.44 337 ALA A O 1
ATOM 2530 N N . PHE A 1 338 ? -13.888 15.105 19.792 1.00 82.06 338 PHE A N 1
ATOM 2531 C CA . PHE A 1 338 ? -14.744 15.088 18.604 1.00 82.06 338 PHE A CA 1
ATOM 2532 C C . PHE A 1 338 ? -14.037 15.699 17.387 1.00 82.06 338 PHE A C 1
ATOM 2534 O O . PHE A 1 338 ? -14.040 15.091 16.317 1.00 82.06 338 PHE A O 1
ATOM 2541 N N . PHE A 1 339 ? -13.384 16.856 17.554 1.00 84.19 339 PHE A N 1
ATOM 2542 C CA . PHE A 1 339 ? -12.614 17.496 16.479 1.00 84.19 339 PHE A CA 1
ATOM 2543 C C . PHE A 1 339 ? -11.461 16.610 15.986 1.00 84.19 339 PHE A C 1
ATOM 2545 O O . PHE A 1 339 ? -11.241 16.513 14.778 1.00 84.19 339 PHE A O 1
ATOM 2552 N N . ALA A 1 340 ? -10.783 15.895 16.888 1.00 82.25 340 ALA A N 1
ATOM 2553 C CA . ALA A 1 340 ? -9.815 14.870 16.507 1.00 82.25 340 ALA A CA 1
ATOM 2554 C C . ALA A 1 340 ? -10.483 13.726 15.725 1.00 82.25 340 ALA A C 1
ATOM 2556 O O . ALA A 1 340 ? -10.050 13.407 14.620 1.00 82.25 340 ALA A O 1
ATOM 2557 N N . ALA A 1 341 ? -11.565 13.139 16.250 1.00 79.06 341 ALA A N 1
ATOM 2558 C CA . ALA A 1 341 ? -12.248 12.002 15.633 1.00 79.06 341 ALA A CA 1
ATOM 2559 C C . ALA A 1 341 ? -12.725 12.298 14.204 1.00 79.06 341 ALA A C 1
ATOM 2561 O O . ALA A 1 341 ? -12.408 11.533 13.293 1.00 79.06 341 ALA A O 1
ATOM 2562 N N . ILE A 1 342 ? -13.442 13.408 13.986 1.00 79.94 342 ILE A N 1
ATOM 2563 C CA . ILE A 1 342 ? -13.947 13.760 12.650 1.00 79.94 342 ILE A CA 1
ATOM 2564 C C . ILE A 1 342 ? -12.795 14.013 11.670 1.00 79.94 342 ILE A C 1
ATOM 2566 O O . ILE A 1 342 ? -12.844 13.558 10.529 1.00 79.94 342 ILE A O 1
ATOM 2570 N N . THR A 1 343 ? -11.712 14.646 12.127 1.00 83.62 343 THR A N 1
ATOM 2571 C CA . THR A 1 343 ? -10.568 14.969 11.268 1.00 83.62 343 THR A CA 1
ATOM 2572 C C . THR A 1 343 ? -9.728 13.734 10.927 1.00 83.62 343 THR A C 1
ATOM 2574 O O . THR A 1 343 ? -9.341 13.559 9.772 1.00 83.62 343 THR A O 1
ATOM 2577 N N . PHE A 1 344 ? -9.497 12.819 11.874 1.00 80.25 344 PHE A N 1
ATOM 2578 C CA . PHE A 1 344 ? -8.815 11.554 11.579 1.00 80.25 344 PHE A CA 1
ATOM 2579 C C . PHE A 1 344 ? -9.636 10.653 10.644 1.00 80.25 344 PHE A C 1
ATOM 2581 O O . PHE A 1 344 ? -9.061 10.023 9.755 1.00 80.25 344 PHE A O 1
ATOM 2588 N N . VAL A 1 345 ? -10.962 10.609 10.815 1.00 78.44 345 VAL A N 1
ATOM 2589 C CA . VAL A 1 345 ? -11.870 9.749 10.031 1.00 78.44 345 VAL A CA 1
ATOM 2590 C C . VAL A 1 345 ? -12.133 10.284 8.617 1.00 78.44 345 VAL A C 1
ATOM 2592 O O . VAL A 1 345 ? -12.275 9.477 7.701 1.00 78.44 345 VAL A O 1
ATOM 2595 N N . VAL A 1 346 ? -12.185 11.607 8.414 1.00 81.94 346 VAL A N 1
ATOM 2596 C CA . VAL A 1 346 ? -12.512 12.216 7.106 1.00 81.94 346 VAL A CA 1
ATOM 2597 C C . VAL A 1 346 ? -11.279 12.719 6.347 1.00 81.94 346 VAL A C 1
ATOM 2599 O O . VAL A 1 346 ? -11.247 12.610 5.125 1.00 81.94 346 VAL A O 1
ATOM 2602 N N . VAL A 1 347 ? -10.248 13.224 7.035 1.00 83.06 347 VAL A N 1
ATOM 2603 C CA . VAL A 1 347 ? -9.031 13.752 6.390 1.00 83.06 347 VAL A CA 1
ATOM 2604 C C . VAL A 1 347 ? -7.880 12.756 6.509 1.00 83.06 347 VAL A C 1
ATOM 2606 O O . VAL A 1 347 ? -7.488 12.146 5.519 1.00 83.06 347 VAL A O 1
ATOM 2609 N N . VAL A 1 348 ? -7.347 12.530 7.713 1.00 83.69 348 VAL A N 1
ATOM 2610 C CA . VAL A 1 348 ? -6.037 11.863 7.870 1.00 83.69 348 VAL A CA 1
ATOM 2611 C C . VAL A 1 348 ? -6.037 10.428 7.323 1.00 83.69 348 VAL A C 1
ATOM 2613 O O . VAL A 1 348 ? -5.131 10.058 6.577 1.00 83.69 348 VAL A O 1
ATOM 2616 N N . LYS A 1 349 ? -7.045 9.601 7.640 1.00 82.00 349 LYS A N 1
ATOM 2617 C CA . LYS A 1 349 ? -7.094 8.214 7.139 1.00 82.00 349 LYS A CA 1
ATOM 2618 C C . LYS A 1 349 ? -7.410 8.130 5.634 1.00 82.00 349 LYS A C 1
ATOM 2620 O O . LYS A 1 349 ? -6.656 7.437 4.947 1.00 82.00 349 LYS A O 1
ATOM 2625 N N . PRO A 1 350 ? -8.427 8.828 5.085 1.00 86.69 350 PRO A N 1
ATOM 2626 C CA . PRO A 1 350 ? -8.724 8.747 3.653 1.00 86.69 350 PRO A CA 1
ATOM 2627 C C . PRO A 1 350 ? -7.627 9.313 2.741 1.00 86.69 350 PRO A C 1
ATOM 2629 O O . PRO A 1 350 ? -7.293 8.694 1.732 1.00 86.69 350 PRO A O 1
ATOM 2632 N N . PHE A 1 351 ? -7.007 10.439 3.116 1.00 87.88 351 PHE A N 1
ATOM 2633 C CA . PHE A 1 351 ? -5.897 11.029 2.355 1.00 87.88 351 PHE A CA 1
ATOM 2634 C C . PHE A 1 351 ? -4.679 10.094 2.349 1.00 87.88 351 PHE A C 1
ATOM 2636 O O . PHE A 1 351 ? -4.097 9.838 1.295 1.00 87.88 351 PHE A O 1
ATOM 2643 N N . GLY A 1 352 ? -4.337 9.501 3.500 1.00 88.06 352 GLY A N 1
ATOM 2644 C CA . GLY A 1 352 ? -3.236 8.540 3.585 1.00 88.06 352 GLY A CA 1
ATOM 2645 C C . GLY A 1 352 ? -3.440 7.306 2.693 1.00 88.06 352 GLY A C 1
ATOM 2646 O O . GLY A 1 352 ? -2.501 6.841 2.048 1.00 88.06 352 GLY A O 1
ATOM 2647 N N . ILE A 1 353 ? -4.674 6.803 2.597 1.00 88.94 353 ILE A N 1
ATOM 2648 C CA . ILE A 1 353 ? -5.031 5.694 1.701 1.00 88.94 353 ILE A CA 1
ATOM 2649 C C . ILE A 1 353 ? -4.923 6.100 0.223 1.00 88.94 353 ILE A C 1
ATOM 2651 O O . ILE A 1 353 ? -4.365 5.336 -0.567 1.00 88.94 353 ILE A O 1
ATOM 2655 N N . ALA A 1 354 ? -5.391 7.297 -0.148 1.00 89.81 354 ALA A N 1
ATOM 2656 C CA . ALA A 1 354 ? -5.291 7.804 -1.517 1.00 89.81 354 ALA A CA 1
ATOM 2657 C C . ALA A 1 354 ? -3.824 7.943 -1.976 1.00 89.81 354 ALA A C 1
ATOM 2659 O O . ALA A 1 354 ? -3.459 7.394 -3.016 1.00 89.81 354 ALA A O 1
ATOM 2660 N N . ALA A 1 355 ? -2.952 8.562 -1.170 1.00 88.69 355 ALA A N 1
ATOM 2661 C CA . ALA A 1 355 ? -1.524 8.700 -1.489 1.00 88.69 355 ALA A CA 1
ATOM 2662 C C . ALA A 1 355 ? -0.798 7.345 -1.618 1.00 88.69 355 ALA A C 1
ATOM 2664 O O . ALA A 1 355 ? 0.041 7.161 -2.503 1.00 88.69 355 ALA A O 1
ATOM 2665 N N . MET A 1 356 ? -1.129 6.359 -0.774 1.00 89.38 356 MET A N 1
ATOM 2666 C CA . MET A 1 356 ? -0.585 5.001 -0.921 1.00 89.38 356 MET A CA 1
ATOM 2667 C C . MET A 1 356 ? -1.054 4.337 -2.221 1.00 89.38 356 MET A C 1
ATOM 2669 O O . MET A 1 356 ? -0.251 3.686 -2.884 1.00 89.38 356 MET A O 1
ATOM 2673 N N . ALA A 1 357 ? -2.318 4.518 -2.608 1.00 92.19 357 ALA A N 1
ATOM 2674 C CA . ALA A 1 357 ? -2.881 3.927 -3.819 1.00 92.19 357 ALA A CA 1
ATOM 2675 C C . ALA A 1 357 ? -2.321 4.530 -5.116 1.00 92.19 357 ALA A C 1
ATOM 2677 O O . ALA A 1 357 ? -2.011 3.774 -6.038 1.00 92.19 357 ALA A O 1
ATOM 2678 N N . ILE A 1 358 ? -2.134 5.854 -5.168 1.00 89.81 358 ILE A N 1
ATOM 2679 C CA . ILE A 1 358 ? -1.467 6.541 -6.288 1.00 89.81 358 ILE A CA 1
ATOM 2680 C C . ILE A 1 358 ? -0.074 5.934 -6.508 1.00 89.81 358 ILE A C 1
ATOM 2682 O O . ILE A 1 358 ? 0.239 5.486 -7.607 1.00 89.81 358 ILE A O 1
ATOM 2686 N N . SER A 1 359 ? 0.709 5.776 -5.436 1.00 89.56 359 SER A N 1
ATOM 2687 C CA . SER A 1 359 ? 2.046 5.178 -5.514 1.00 89.56 359 SER A CA 1
ATOM 2688 C C . SER A 1 359 ? 2.050 3.703 -5.952 1.00 89.56 359 SER A C 1
ATOM 2690 O O . SER A 1 359 ? 2.949 3.305 -6.692 1.00 89.56 359 SER A O 1
ATOM 2692 N N . ILE A 1 360 ? 1.047 2.890 -5.571 1.00 90.75 360 ILE A N 1
ATOM 2693 C CA . ILE A 1 360 ? 0.890 1.527 -6.127 1.00 90.75 360 ILE A CA 1
ATOM 2694 C C . ILE A 1 360 ? 0.777 1.601 -7.648 1.00 90.75 360 ILE A C 1
ATOM 2696 O O . ILE A 1 360 ? 1.425 0.822 -8.340 1.00 90.75 360 ILE A O 1
ATOM 2700 N N . ALA A 1 361 ? -0.045 2.517 -8.160 1.00 90.25 361 ALA A N 1
ATOM 2701 C CA . ALA A 1 361 ? -0.334 2.626 -9.580 1.00 90.25 361 ALA A CA 1
ATOM 2702 C C . ALA A 1 361 ? 0.824 3.218 -10.391 1.00 90.25 361 ALA A C 1
ATOM 2704 O O . ALA A 1 361 ? 1.133 2.682 -11.452 1.00 90.25 361 ALA A O 1
ATOM 2705 N N . GLU A 1 362 ? 1.504 4.252 -9.891 1.00 86.25 362 GLU A N 1
ATOM 2706 C CA . GLU A 1 362 ? 2.710 4.794 -10.529 1.00 86.25 362 GLU A CA 1
ATOM 2707 C C . GLU A 1 362 ? 3.795 3.720 -10.657 1.00 86.25 362 GLU A C 1
ATOM 2709 O O . GLU A 1 362 ? 4.298 3.474 -11.755 1.00 86.25 362 GLU A O 1
ATOM 2714 N N . TYR A 1 363 ? 4.100 3.003 -9.568 1.00 88.38 363 TYR A N 1
ATOM 2715 C CA . TYR A 1 363 ? 5.091 1.928 -9.620 1.00 88.38 363 TYR A CA 1
ATOM 2716 C C . TYR A 1 363 ? 4.636 0.737 -10.449 1.00 88.38 363 TYR A C 1
ATOM 2718 O O . TYR A 1 363 ? 5.452 0.166 -11.166 1.00 88.38 363 TYR A O 1
ATOM 2726 N N . ALA A 1 364 ? 3.356 0.374 -10.404 1.00 88.25 364 ALA A N 1
ATOM 2727 C CA . ALA A 1 364 ? 2.806 -0.663 -11.262 1.00 88.25 364 ALA A CA 1
ATOM 2728 C C . ALA A 1 364 ? 2.994 -0.318 -12.750 1.00 88.25 364 ALA A C 1
ATOM 2730 O O . ALA A 1 364 ? 3.521 -1.131 -13.500 1.00 88.25 364 ALA A O 1
ATOM 2731 N N . LEU A 1 365 ? 2.620 0.890 -13.172 1.00 85.50 365 LEU A N 1
ATOM 2732 C CA . LEU A 1 365 ? 2.614 1.296 -14.581 1.00 85.50 365 LEU A CA 1
ATOM 2733 C C . LEU A 1 365 ? 4.006 1.666 -15.129 1.00 85.50 365 LEU A C 1
ATOM 2735 O O . LEU A 1 365 ? 4.196 1.655 -16.344 1.00 85.50 365 LEU A O 1
ATOM 2739 N N . ALA A 1 366 ? 4.993 1.949 -14.274 1.00 82.06 366 ALA A N 1
ATOM 2740 C CA . ALA A 1 366 ? 6.320 2.425 -14.682 1.00 82.06 366 ALA A CA 1
ATOM 2741 C C . ALA A 1 366 ? 7.092 1.539 -15.696 1.00 82.06 366 ALA A C 1
ATOM 2743 O O . ALA A 1 366 ? 7.624 2.104 -16.649 1.00 82.06 366 ALA A O 1
ATOM 2744 N N . PRO A 1 367 ? 7.142 0.189 -15.600 1.00 77.00 367 PRO A N 1
ATOM 2745 C CA . PRO A 1 367 ? 7.784 -0.651 -16.625 1.00 77.00 367 PRO A CA 1
ATOM 2746 C C . PRO A 1 367 ? 7.076 -0.599 -17.972 1.00 77.00 367 PRO A C 1
ATOM 2748 O O . PRO A 1 367 ? 7.653 -0.950 -18.997 1.00 77.00 367 PRO A O 1
ATOM 2751 N N . PHE A 1 368 ? 5.798 -0.232 -17.945 1.00 78.44 368 PHE A N 1
ATOM 2752 C CA . PHE A 1 368 ? 4.925 -0.211 -19.097 1.00 78.44 368 PHE A CA 1
ATOM 2753 C C . PHE A 1 368 ? 5.005 1.149 -19.812 1.00 78.44 368 PHE A C 1
ATOM 2755 O O . PHE A 1 368 ? 4.926 1.178 -21.035 1.00 78.44 368 PHE A O 1
ATOM 2762 N N . TYR A 1 369 ? 5.321 2.237 -19.097 1.00 70.00 369 TYR A N 1
ATOM 2763 C CA . TYR A 1 369 ? 5.700 3.541 -19.663 1.00 70.00 369 TYR A CA 1
ATOM 2764 C C . TYR A 1 369 ? 7.221 3.813 -19.579 1.00 70.00 369 TYR A C 1
ATOM 2766 O O . TYR A 1 369 ? 7.666 4.784 -18.970 1.00 70.00 369 TYR A O 1
ATOM 2774 N N . ASN A 1 370 ? 8.054 2.975 -20.207 1.00 69.69 370 ASN A N 1
ATOM 2775 C CA . ASN A 1 370 ? 9.510 3.192 -20.241 1.00 69.69 370 ASN A CA 1
ATOM 2776 C C . ASN A 1 370 ? 9.885 4.549 -20.875 1.00 69.69 370 ASN A C 1
ATOM 2778 O O . ASN A 1 370 ? 9.790 4.721 -22.088 1.00 69.69 370 ASN A O 1
ATOM 2782 N N . GLY A 1 371 ? 10.366 5.492 -20.059 1.00 66.56 371 GLY A N 1
ATOM 2783 C CA . GLY A 1 371 ? 10.841 6.806 -20.513 1.00 66.56 371 GLY A CA 1
ATOM 2784 C C . GLY A 1 371 ? 9.751 7.864 -20.725 1.00 66.56 371 GLY A C 1
ATOM 2785 O O . GLY A 1 371 ? 10.048 8.931 -21.254 1.00 66.56 371 GLY A O 1
ATOM 2786 N N . CYS A 1 372 ? 8.509 7.604 -20.314 1.00 68.50 372 CYS A N 1
ATOM 2787 C CA . CYS A 1 372 ? 7.405 8.569 -20.329 1.00 68.50 372 CYS A CA 1
ATOM 2788 C C . CYS A 1 372 ? 6.648 8.515 -18.996 1.00 68.50 372 CYS A C 1
ATOM 2790 O O . CYS A 1 372 ? 6.668 7.498 -18.308 1.00 68.50 372 CYS A O 1
ATOM 2792 N N . GLN A 1 373 ? 5.957 9.591 -18.616 1.00 68.81 373 GLN A N 1
ATOM 2793 C CA . GLN A 1 373 ? 5.070 9.530 -17.453 1.00 68.81 373 GLN A CA 1
ATOM 2794 C C . GLN A 1 373 ? 3.759 8.806 -17.817 1.00 68.81 373 GLN A C 1
ATOM 2796 O O . GLN A 1 373 ? 3.229 9.026 -18.911 1.00 68.81 373 GLN A O 1
ATOM 2801 N N . PRO A 1 374 ? 3.221 7.943 -16.933 1.00 81.25 374 PRO A N 1
ATOM 2802 C CA . PRO A 1 374 ? 1.902 7.353 -17.126 1.00 81.25 374 PRO A CA 1
ATOM 2803 C C . PRO A 1 374 ? 0.825 8.453 -17.111 1.00 81.25 374 PRO A C 1
ATOM 2805 O O . PRO A 1 374 ? 0.842 9.282 -16.203 1.00 81.25 374 PRO A O 1
ATOM 2808 N N . PRO A 1 375 ? -0.151 8.466 -18.039 1.00 82.81 375 PRO A N 1
ATOM 2809 C CA . PRO A 1 375 ? -1.265 9.403 -17.990 1.00 82.81 375 PRO A CA 1
ATOM 2810 C C . PRO A 1 375 ? -2.061 9.239 -16.692 1.00 82.81 375 PRO A C 1
ATOM 2812 O O . PRO A 1 375 ? -2.530 8.136 -16.386 1.00 82.81 375 PRO A O 1
ATOM 2815 N N . ASP A 1 376 ? -2.271 10.348 -15.979 1.00 81.31 376 ASP A N 1
ATOM 2816 C CA . ASP A 1 376 ? -2.980 10.454 -14.697 1.00 81.31 376 ASP A CA 1
ATOM 2817 C C . ASP A 1 376 ? -4.214 9.560 -14.571 1.00 81.31 376 ASP A C 1
ATOM 2819 O O . ASP A 1 376 ? -4.440 8.945 -13.531 1.00 81.31 376 ASP A O 1
ATOM 2823 N N . LEU A 1 377 ? -5.028 9.480 -15.626 1.00 80.69 377 LEU A N 1
ATOM 2824 C CA . LEU A 1 377 ? -6.260 8.699 -15.620 1.00 80.69 377 LEU A CA 1
ATOM 2825 C C . LEU A 1 377 ? -5.993 7.198 -15.423 1.00 80.69 377 LEU A C 1
ATOM 2827 O O . LEU A 1 377 ? -6.682 6.558 -14.632 1.00 80.69 377 LEU A O 1
ATOM 2831 N N . VAL A 1 378 ? -4.968 6.637 -16.074 1.00 85.25 378 VAL A N 1
ATOM 2832 C CA . VAL A 1 378 ? -4.609 5.213 -15.936 1.00 85.25 378 VAL A CA 1
ATOM 2833 C C . VAL A 1 378 ? -4.042 4.941 -14.540 1.00 85.25 378 VAL A C 1
ATOM 2835 O O . VAL A 1 378 ? -4.392 3.931 -13.924 1.00 85.25 378 VAL A O 1
ATOM 2838 N N . VAL A 1 379 ? -3.250 5.877 -14.000 1.00 86.94 379 VAL A N 1
ATOM 2839 C CA . VAL A 1 379 ? -2.750 5.834 -12.614 1.00 86.94 379 VAL A CA 1
ATOM 2840 C C . VAL A 1 379 ? -3.924 5.802 -11.630 1.00 86.94 379 VAL A C 1
ATOM 2842 O O . VAL A 1 379 ? -4.048 4.868 -10.838 1.00 86.94 379 VAL A O 1
ATOM 2845 N N . ARG A 1 380 ? -4.848 6.765 -11.724 1.00 86.88 380 ARG A N 1
ATOM 2846 C CA . ARG A 1 380 ? -6.030 6.863 -10.849 1.00 86.88 380 ARG A CA 1
ATOM 2847 C C . ARG A 1 380 ? -6.940 5.628 -10.978 1.00 86.88 380 ARG A C 1
ATOM 2849 O O . ARG A 1 380 ? -7.449 5.147 -9.966 1.00 86.88 380 ARG A O 1
ATOM 2856 N N . CYS A 1 381 ? -7.076 5.039 -12.171 1.00 87.81 381 CYS A N 1
ATOM 2857 C CA . CYS A 1 381 ? -7.813 3.784 -12.375 1.00 87.81 381 CYS A CA 1
ATOM 2858 C C . CYS A 1 381 ? -7.160 2.571 -11.686 1.00 87.81 381 CYS A C 1
ATOM 2860 O O . CYS A 1 381 ? -7.843 1.848 -10.956 1.00 87.81 381 CYS A O 1
ATOM 2862 N N . VAL A 1 382 ? -5.856 2.333 -11.871 1.00 88.19 382 VAL A N 1
ATOM 2863 C CA . VAL A 1 382 ? -5.159 1.202 -11.221 1.00 88.19 382 VAL A CA 1
ATOM 2864 C C . VAL A 1 382 ? -5.109 1.390 -9.698 1.00 88.19 382 VAL A C 1
ATOM 2866 O O . VAL A 1 382 ? -5.296 0.424 -8.953 1.00 88.19 382 VAL A O 1
ATOM 2869 N N . ALA A 1 383 ? -4.969 2.633 -9.225 1.00 89.50 383 ALA A N 1
ATOM 2870 C CA . ALA A 1 383 ? -5.042 2.991 -7.808 1.00 89.50 383 ALA A CA 1
ATOM 2871 C C . ALA A 1 383 ? -6.412 2.633 -7.206 1.00 89.50 383 ALA A C 1
ATOM 2873 O O . ALA A 1 383 ? -6.482 1.976 -6.165 1.00 89.50 383 ALA A O 1
ATOM 2874 N N . ALA A 1 384 ? -7.507 2.989 -7.887 1.00 87.38 384 ALA A N 1
ATOM 2875 C CA . ALA A 1 384 ? -8.862 2.647 -7.458 1.00 87.38 384 ALA A CA 1
ATOM 2876 C C . ALA A 1 384 ? -9.090 1.124 -7.398 1.00 87.38 384 ALA A C 1
ATOM 2878 O O . ALA A 1 384 ? -9.647 0.629 -6.416 1.00 87.38 384 ALA A O 1
ATOM 2879 N N . VAL A 1 385 ? -8.605 0.359 -8.385 1.00 88.81 385 VAL A N 1
ATOM 2880 C CA . VAL A 1 385 ? -8.692 -1.116 -8.370 1.00 88.81 385 VAL A CA 1
ATOM 2881 C C . VAL A 1 385 ? -7.912 -1.711 -7.191 1.00 88.81 385 VAL A C 1
ATOM 2883 O O . VAL A 1 385 ? -8.419 -2.617 -6.529 1.00 88.81 385 VAL A O 1
ATOM 2886 N N . ALA A 1 386 ? -6.730 -1.178 -6.863 1.00 89.50 386 ALA A N 1
ATOM 2887 C CA . ALA A 1 386 ? -5.954 -1.610 -5.699 1.00 89.50 386 ALA A CA 1
ATOM 2888 C C . ALA A 1 386 ? -6.660 -1.303 -4.358 1.00 89.50 386 ALA A C 1
ATOM 2890 O O . ALA A 1 386 ? -6.704 -2.176 -3.484 1.00 89.50 386 ALA A O 1
ATOM 2891 N N . ILE A 1 387 ? -7.266 -0.113 -4.209 1.00 89.00 387 ILE A N 1
ATOM 2892 C CA . ILE A 1 387 ? -8.098 0.242 -3.040 1.00 89.00 387 ILE A CA 1
ATOM 2893 C C . ILE A 1 387 ? -9.264 -0.739 -2.899 1.00 89.00 387 ILE A C 1
ATOM 2895 O O . ILE A 1 387 ? -9.465 -1.297 -1.819 1.00 89.00 387 ILE A O 1
ATOM 2899 N N . LEU A 1 388 ? -10.029 -0.958 -3.974 1.00 87.69 388 LEU A N 1
ATOM 2900 C CA . LEU A 1 388 ? -11.219 -1.813 -3.960 1.00 87.69 388 LEU A CA 1
ATOM 2901 C C . LEU A 1 388 ? -10.868 -3.259 -3.598 1.00 87.69 388 LEU A C 1
ATOM 2903 O O . LEU A 1 388 ? -11.518 -3.853 -2.739 1.00 87.69 388 LEU A O 1
ATOM 2907 N N . VAL A 1 389 ? -9.799 -3.804 -4.182 1.00 84.00 389 VAL A N 1
ATOM 2908 C CA . VAL A 1 389 ? -9.309 -5.152 -3.870 1.00 84.00 389 VAL A CA 1
ATOM 2909 C C . VAL A 1 389 ? -8.944 -5.297 -2.393 1.00 84.00 389 VAL A C 1
ATOM 2911 O O . VAL A 1 389 ? -9.389 -6.243 -1.739 1.00 84.00 389 VAL A O 1
ATOM 2914 N N . LEU A 1 390 ? -8.192 -4.352 -1.825 1.00 83.12 390 LEU A N 1
ATOM 2915 C CA . LEU A 1 390 ? -7.805 -4.423 -0.415 1.00 83.12 390 LEU A CA 1
ATOM 2916 C C . LEU A 1 390 ? -8.981 -4.190 0.535 1.00 83.12 390 LEU A C 1
ATOM 2918 O O . LEU A 1 390 ? -9.085 -4.894 1.544 1.00 83.12 390 LEU A O 1
ATOM 2922 N N . ALA A 1 391 ? -9.899 -3.283 0.201 1.00 82.50 391 ALA A N 1
ATOM 2923 C CA . ALA A 1 391 ? -11.132 -3.079 0.954 1.00 82.50 391 ALA A CA 1
ATOM 2924 C C . ALA A 1 391 ? -11.978 -4.364 0.991 1.00 82.50 391 ALA A C 1
ATOM 2926 O O . ALA A 1 391 ? -12.396 -4.791 2.068 1.00 82.50 391 ALA A O 1
ATOM 2927 N N . ILE A 1 392 ? -12.154 -5.042 -0.150 1.00 83.88 392 ILE A N 1
ATOM 2928 C CA . ILE A 1 392 ? -12.892 -6.309 -0.241 1.00 83.88 392 ILE A CA 1
ATOM 2929 C C . ILE A 1 392 ? -12.210 -7.407 0.593 1.00 83.88 392 ILE A C 1
ATOM 2931 O O . ILE A 1 392 ? -12.883 -8.041 1.407 1.00 83.88 392 ILE A O 1
ATOM 2935 N N . VAL A 1 393 ? -10.889 -7.614 0.484 1.00 76.06 393 VAL A N 1
ATOM 2936 C CA . VAL A 1 393 ? -10.175 -8.628 1.298 1.00 76.06 393 VAL A CA 1
ATOM 2937 C C . VAL A 1 393 ? -10.363 -8.378 2.803 1.00 76.06 393 VAL A C 1
ATOM 2939 O O . VAL A 1 393 ? -10.622 -9.323 3.562 1.00 76.06 393 VAL A O 1
ATOM 2942 N N . ASN A 1 394 ? -10.278 -7.116 3.236 1.00 76.25 394 ASN A N 1
ATOM 2943 C CA . ASN A 1 394 ? -10.415 -6.725 4.640 1.00 76.25 394 ASN A CA 1
ATOM 2944 C C . ASN A 1 394 ? -11.856 -6.840 5.163 1.00 76.25 394 ASN A C 1
ATOM 2946 O O . ASN A 1 394 ? -12.061 -7.367 6.259 1.00 76.25 394 ASN A O 1
ATOM 2950 N N . ILE A 1 395 ? -12.856 -6.426 4.376 1.00 74.94 395 ILE A N 1
ATOM 2951 C CA . ILE A 1 395 ? -14.283 -6.564 4.714 1.00 74.94 395 ILE A CA 1
ATOM 2952 C C . ILE A 1 395 ? -14.693 -8.043 4.766 1.00 74.94 395 ILE A C 1
ATOM 2954 O O . ILE A 1 395 ? -15.431 -8.439 5.673 1.00 74.94 395 ILE A O 1
ATOM 2958 N N . LEU A 1 396 ? -14.211 -8.876 3.836 1.00 74.88 396 LEU A N 1
ATOM 2959 C CA . LEU A 1 396 ? -14.631 -10.276 3.736 1.00 74.88 396 LEU A CA 1
ATOM 2960 C C . LEU A 1 396 ? -14.066 -11.168 4.848 1.00 74.88 396 LEU A C 1
ATOM 2962 O O . LEU A 1 396 ? -14.795 -12.048 5.304 1.00 74.88 396 LEU A O 1
ATOM 2966 N N . ASN A 1 397 ? -12.812 -10.976 5.291 1.00 68.94 397 ASN A N 1
ATOM 2967 C CA . ASN A 1 397 ? -12.319 -11.427 6.610 1.00 68.94 397 ASN A CA 1
ATOM 2968 C C . ASN A 1 397 ? -10.862 -10.964 6.841 1.00 68.94 397 ASN A C 1
ATOM 2970 O O . ASN A 1 397 ? -9.914 -11.474 6.228 1.00 68.94 397 ASN A O 1
ATOM 2974 N N . SER A 1 398 ? -10.700 -10.061 7.807 1.00 61.31 398 SER A N 1
ATOM 2975 C CA . SER A 1 398 ? -9.453 -9.390 8.200 1.00 61.31 398 SER A CA 1
ATOM 2976 C C . SER A 1 398 ? -8.289 -10.320 8.574 1.00 61.31 398 SER A C 1
ATOM 2978 O O . SER A 1 398 ? -7.133 -9.995 8.310 1.00 61.31 398 SER A O 1
ATOM 2980 N N . ARG A 1 399 ? -8.543 -11.524 9.113 1.00 65.75 399 ARG A N 1
ATOM 2981 C CA . ARG A 1 399 ? -7.484 -12.431 9.617 1.00 65.75 399 ARG A CA 1
ATOM 2982 C C . ARG A 1 399 ? -6.495 -12.907 8.550 1.00 65.75 399 ARG A C 1
ATOM 2984 O O . ARG A 1 399 ? -5.428 -13.406 8.895 1.00 65.75 399 ARG A O 1
ATOM 2991 N N . ILE A 1 400 ? -6.841 -12.802 7.265 1.00 63.94 400 ILE A N 1
ATOM 2992 C CA . ILE A 1 400 ? -5.920 -13.127 6.162 1.00 63.94 400 ILE A CA 1
ATOM 2993 C C . ILE A 1 400 ? -5.239 -11.873 5.608 1.00 63.94 400 ILE A C 1
ATOM 2995 O O . ILE A 1 400 ? -4.076 -11.977 5.244 1.00 63.94 400 ILE A O 1
ATOM 2999 N N . ALA A 1 401 ? -5.858 -10.691 5.678 1.00 59.53 401 ALA A N 1
ATOM 3000 C CA . ALA A 1 401 ? -5.144 -9.432 5.460 1.00 59.53 401 ALA A CA 1
ATOM 3001 C C . ALA A 1 401 ? -3.989 -9.250 6.471 1.00 59.53 401 ALA A C 1
ATOM 3003 O O . ALA A 1 401 ? -2.898 -8.856 6.069 1.00 59.53 401 ALA A O 1
ATOM 3004 N N . VAL A 1 402 ? -4.156 -9.669 7.737 1.00 63.16 402 VAL A N 1
ATOM 3005 C CA . VAL A 1 402 ? -3.048 -9.732 8.721 1.00 63.16 402 VAL A CA 1
ATOM 3006 C C . VAL A 1 402 ? -1.941 -10.709 8.291 1.00 63.16 402 VAL A C 1
ATOM 3008 O O . VAL A 1 402 ? -0.761 -10.395 8.404 1.00 63.16 402 VAL A O 1
ATOM 3011 N N . ARG A 1 403 ? -2.287 -11.895 7.768 1.00 67.75 403 ARG A N 1
ATOM 3012 C CA . ARG A 1 403 ? -1.291 -12.884 7.296 1.00 67.75 403 ARG A CA 1
ATOM 3013 C C . ARG A 1 403 ? -0.536 -12.394 6.058 1.00 67.75 403 ARG A C 1
ATOM 3015 O O . ARG A 1 403 ? 0.676 -12.560 5.974 1.00 67.75 403 ARG A O 1
ATOM 3022 N N . ILE A 1 404 ? -1.252 -11.763 5.132 1.00 66.56 404 ILE A N 1
ATOM 3023 C CA . ILE A 1 404 ? -0.717 -11.134 3.922 1.00 66.56 404 ILE A CA 1
ATOM 3024 C C . ILE A 1 404 ? 0.274 -10.011 4.285 1.00 66.56 404 ILE A C 1
ATOM 3026 O O . ILE A 1 404 ? 1.337 -9.922 3.672 1.00 66.56 404 ILE A O 1
ATOM 3030 N N . GLN A 1 405 ? 0.002 -9.235 5.345 1.00 66.50 405 GLN A N 1
ATOM 3031 C CA . GLN A 1 405 ? 0.910 -8.196 5.853 1.00 66.50 405 GLN A CA 1
ATOM 3032 C C . GLN A 1 405 ? 2.322 -8.725 6.157 1.00 66.50 405 GLN A C 1
ATOM 3034 O O . GLN A 1 405 ? 3.310 -8.063 5.843 1.00 66.50 405 GLN A O 1
ATOM 3039 N N . VAL A 1 406 ? 2.424 -9.926 6.739 1.00 69.94 406 VAL A N 1
ATOM 3040 C CA . VAL A 1 406 ? 3.711 -10.550 7.098 1.00 69.94 406 VAL A CA 1
ATOM 3041 C C . VAL A 1 406 ? 4.496 -10.965 5.851 1.00 69.94 406 VAL A C 1
ATOM 3043 O O . VAL A 1 406 ? 5.705 -10.752 5.793 1.00 69.94 406 VAL A O 1
ATOM 3046 N N . VAL A 1 407 ? 3.818 -11.497 4.829 1.00 72.88 407 VAL A N 1
ATOM 3047 C CA . VAL A 1 407 ? 4.453 -11.859 3.548 1.00 72.88 407 VAL A CA 1
ATOM 3048 C C . VAL A 1 407 ? 4.994 -10.611 2.848 1.00 72.88 407 VAL A C 1
ATOM 3050 O O . VAL A 1 407 ? 6.147 -10.594 2.415 1.00 72.88 407 VAL A O 1
ATOM 3053 N N . PHE A 1 408 ? 4.206 -9.532 2.804 1.00 74.44 408 PHE A N 1
ATOM 3054 C CA . PHE A 1 408 ? 4.660 -8.271 2.222 1.00 74.44 408 PHE A CA 1
ATOM 3055 C C . PHE A 1 408 ? 5.785 -7.611 3.025 1.00 74.44 408 PHE A C 1
ATOM 3057 O O . PHE A 1 408 ? 6.674 -7.039 2.408 1.00 74.44 408 PHE A O 1
ATOM 3064 N N . LEU A 1 409 ? 5.826 -7.721 4.359 1.00 74.88 409 LEU A N 1
ATOM 3065 C CA . LEU A 1 409 ? 6.971 -7.245 5.150 1.00 74.88 409 LEU A CA 1
ATOM 3066 C C . LEU A 1 409 ? 8.291 -7.902 4.717 1.00 74.88 409 LEU A C 1
ATOM 3068 O O . LEU A 1 409 ? 9.291 -7.205 4.556 1.00 74.88 409 LEU A O 1
ATOM 3072 N N . VAL A 1 410 ? 8.306 -9.220 4.501 1.00 77.88 410 VAL A N 1
ATOM 3073 C CA . VAL A 1 410 ? 9.526 -9.918 4.059 1.00 77.88 410 VAL A CA 1
ATOM 3074 C C . VAL A 1 410 ? 9.942 -9.439 2.664 1.00 77.88 410 VAL A C 1
ATOM 3076 O O . VAL A 1 410 ? 11.101 -9.076 2.467 1.00 77.88 410 VAL A O 1
ATOM 3079 N N . ALA A 1 411 ? 8.997 -9.343 1.722 1.00 78.12 411 ALA A N 1
ATOM 3080 C CA . ALA A 1 411 ? 9.263 -8.830 0.375 1.00 78.12 411 ALA A CA 1
ATOM 3081 C C . ALA A 1 411 ? 9.785 -7.376 0.382 1.00 78.12 411 ALA A C 1
ATOM 3083 O O . ALA A 1 411 ? 10.752 -7.066 -0.312 1.00 78.12 411 ALA A O 1
ATOM 3084 N N . LYS A 1 412 ? 9.196 -6.504 1.214 1.00 83.00 412 LYS A N 1
ATOM 3085 C CA . LYS A 1 412 ? 9.611 -5.106 1.425 1.00 83.00 412 LYS A CA 1
ATOM 3086 C C . LYS A 1 412 ? 11.066 -4.990 1.865 1.00 83.00 412 LYS A C 1
ATOM 3088 O O . LYS A 1 412 ? 11.833 -4.244 1.261 1.00 83.00 412 LYS A O 1
ATOM 3093 N N . VAL A 1 413 ? 11.442 -5.710 2.924 1.00 81.75 413 VAL A N 1
ATOM 3094 C CA . VAL A 1 413 ? 12.797 -5.628 3.487 1.00 81.75 413 VAL A CA 1
ATOM 3095 C C . VAL A 1 413 ? 13.820 -6.157 2.484 1.00 81.75 413 VAL A C 1
ATOM 3097 O O . VAL A 1 413 ? 14.818 -5.485 2.248 1.00 81.75 413 VAL A O 1
ATOM 3100 N N . LEU A 1 414 ? 13.537 -7.283 1.818 1.00 82.94 414 LEU A N 1
ATOM 3101 C CA . LEU A 1 414 ? 14.404 -7.821 0.763 1.00 82.94 414 LEU A CA 1
ATOM 3102 C C . LEU A 1 414 ? 14.600 -6.828 -0.394 1.00 82.94 414 LEU A C 1
ATOM 3104 O O . LEU A 1 414 ? 15.730 -6.646 -0.843 1.00 82.94 414 LEU A O 1
ATOM 3108 N N . ALA A 1 415 ? 13.540 -6.144 -0.835 1.00 85.00 415 ALA A N 1
ATOM 3109 C CA . ALA A 1 415 ? 13.622 -5.135 -1.891 1.00 85.00 415 ALA A CA 1
ATOM 3110 C C . ALA A 1 415 ? 14.508 -3.939 -1.503 1.00 85.00 415 ALA A C 1
ATOM 3112 O O . ALA A 1 415 ? 15.384 -3.548 -2.275 1.00 85.00 415 ALA A O 1
ATOM 3113 N N . LEU A 1 416 ? 14.340 -3.388 -0.294 1.00 88.00 416 LEU A N 1
ATOM 3114 C CA . LEU A 1 416 ? 15.198 -2.296 0.181 1.00 88.00 416 LEU A CA 1
ATOM 3115 C C . LEU A 1 416 ? 16.650 -2.757 0.365 1.00 88.00 416 LEU A C 1
ATOM 3117 O O . LEU A 1 416 ? 17.567 -2.058 -0.056 1.00 88.00 416 LEU A O 1
ATOM 3121 N N . THR A 1 417 ? 16.882 -3.948 0.926 1.00 85.56 417 THR A N 1
ATOM 3122 C CA . THR A 1 417 ? 18.230 -4.527 1.048 1.00 85.56 417 THR A CA 1
ATOM 3123 C C . THR A 1 417 ? 18.891 -4.723 -0.319 1.00 85.56 417 THR A C 1
ATOM 3125 O O . THR A 1 417 ? 20.078 -4.440 -0.458 1.00 85.56 417 THR A O 1
ATOM 3128 N N . PHE A 1 418 ? 18.141 -5.128 -1.346 1.00 87.31 418 PHE A N 1
ATOM 3129 C CA . PHE A 1 418 ? 18.650 -5.251 -2.713 1.00 87.31 418 PHE A CA 1
ATOM 3130 C C . PHE A 1 418 ? 19.045 -3.892 -3.319 1.00 87.31 418 PHE A C 1
ATOM 3132 O O . PHE A 1 418 ? 20.122 -3.779 -3.908 1.00 87.31 418 PHE A O 1
ATOM 3139 N N . ILE A 1 419 ? 18.247 -2.839 -3.089 1.00 88.50 419 ILE A N 1
ATOM 3140 C CA . ILE A 1 419 ? 18.591 -1.460 -3.484 1.00 88.50 419 ILE A CA 1
ATOM 3141 C C . ILE A 1 419 ? 19.867 -0.981 -2.775 1.00 88.50 419 ILE A C 1
ATOM 3143 O O . ILE A 1 419 ? 20.746 -0.394 -3.409 1.00 88.50 419 ILE A O 1
ATOM 3147 N N . VAL A 1 420 ? 20.023 -1.268 -1.480 1.00 90.00 420 VAL A N 1
ATOM 3148 C CA . VAL A 1 420 ? 21.244 -0.933 -0.724 1.00 90.00 420 VAL A CA 1
ATOM 3149 C C . VAL A 1 420 ? 22.468 -1.672 -1.277 1.00 90.00 420 VAL A C 1
ATOM 3151 O O . VAL A 1 420 ? 23.494 -1.041 -1.529 1.00 90.00 420 VAL A O 1
ATOM 3154 N N . ILE A 1 421 ? 22.365 -2.982 -1.527 1.00 88.06 421 ILE A N 1
ATOM 3155 C CA . ILE A 1 421 ? 23.467 -3.787 -2.080 1.00 88.06 421 ILE A CA 1
ATOM 3156 C C . ILE A 1 421 ? 23.881 -3.276 -3.466 1.00 88.06 421 ILE A C 1
ATOM 3158 O O . ILE A 1 421 ? 25.071 -3.084 -3.705 1.00 88.06 421 ILE A O 1
ATOM 3162 N N . GLY A 1 422 ? 22.929 -2.993 -4.362 1.00 86.25 422 GLY A N 1
ATOM 3163 C CA . GLY A 1 422 ? 23.240 -2.471 -5.696 1.00 86.25 422 GLY A CA 1
ATOM 3164 C C . GLY A 1 422 ? 23.946 -1.108 -5.667 1.00 86.25 422 GLY A C 1
ATOM 3165 O O . GLY A 1 422 ? 24.875 -0.886 -6.444 1.00 86.25 422 GLY A O 1
ATOM 3166 N N . GLY A 1 423 ? 23.581 -0.229 -4.726 1.00 85.12 423 GLY A N 1
ATOM 3167 C CA . GLY A 1 423 ? 24.275 1.045 -4.497 1.00 85.12 423 GLY A CA 1
ATOM 3168 C C . GLY A 1 423 ? 25.702 0.860 -3.982 1.00 85.12 423 GLY A C 1
ATOM 3169 O O . GLY A 1 423 ? 26.628 1.487 -4.489 1.00 85.12 423 GLY A O 1
ATOM 3170 N N . ILE A 1 424 ? 25.911 -0.061 -3.034 1.00 86.00 424 ILE A N 1
ATOM 3171 C CA . ILE A 1 424 ? 27.252 -0.410 -2.534 1.00 86.00 424 ILE A CA 1
ATOM 3172 C C . ILE A 1 424 ? 28.123 -0.984 -3.664 1.00 86.00 424 ILE A C 1
ATOM 3174 O O . ILE A 1 424 ? 29.287 -0.606 -3.789 1.00 86.00 424 ILE A O 1
ATOM 3178 N N . VAL A 1 425 ? 27.568 -1.830 -4.538 1.00 85.81 425 VAL A N 1
ATOM 3179 C CA . VAL A 1 425 ? 28.286 -2.349 -5.716 1.00 85.81 425 VAL A CA 1
ATOM 3180 C C . VAL A 1 425 ? 28.660 -1.221 -6.687 1.00 85.81 425 VAL A C 1
ATOM 3182 O O . VAL A 1 425 ? 29.804 -1.172 -7.135 1.00 85.81 425 VAL A O 1
ATOM 3185 N N . LYS A 1 426 ? 27.755 -0.273 -6.975 1.00 82.06 426 LYS A N 1
ATOM 3186 C CA . LYS A 1 426 ? 28.050 0.888 -7.841 1.00 82.06 426 LYS A CA 1
ATOM 3187 C C . LYS A 1 426 ? 29.046 1.880 -7.227 1.00 82.06 426 LYS A C 1
ATOM 3189 O O . LYS A 1 426 ? 29.829 2.478 -7.963 1.00 82.06 426 LYS A O 1
ATOM 3194 N N . LEU A 1 427 ? 29.068 2.008 -5.901 1.00 81.19 427 LEU A N 1
ATOM 3195 C CA . LEU A 1 427 ? 30.094 2.747 -5.160 1.00 81.19 427 LEU A CA 1
ATOM 3196 C C . LEU A 1 427 ? 31.474 2.083 -5.310 1.00 81.19 427 LEU A C 1
ATOM 3198 O O . LEU A 1 427 ? 32.428 2.751 -5.700 1.00 81.19 427 LEU A O 1
ATOM 3202 N N . VAL A 1 428 ? 31.580 0.768 -5.086 1.00 81.31 428 VAL A N 1
ATOM 3203 C CA . VAL A 1 428 ? 32.844 0.019 -5.252 1.00 81.31 428 VAL A CA 1
ATOM 3204 C C . VAL A 1 428 ? 33.330 0.030 -6.710 1.00 81.31 428 VAL A C 1
ATOM 3206 O O . VAL A 1 428 ? 34.530 0.110 -6.960 1.00 81.31 428 VAL A O 1
ATOM 3209 N N . GLN A 1 429 ? 32.415 0.041 -7.683 1.00 79.38 429 GLN A N 1
ATOM 3210 C CA . GLN A 1 429 ? 32.720 0.186 -9.116 1.00 79.38 429 GLN A CA 1
ATOM 3211 C C . GLN A 1 429 ? 33.117 1.619 -9.542 1.00 79.38 429 GLN A C 1
ATOM 3213 O O . GLN A 1 429 ? 33.265 1.869 -10.735 1.00 79.38 429 GLN A O 1
ATOM 3218 N N . SER A 1 430 ? 33.324 2.551 -8.601 1.00 59.81 430 SER A N 1
ATOM 3219 C CA . SER A 1 430 ? 33.754 3.938 -8.857 1.00 59.81 430 SER A CA 1
ATOM 3220 C C . SER A 1 430 ? 32.837 4.733 -9.800 1.00 59.81 430 SER A C 1
ATOM 3222 O O . SER A 1 430 ? 33.285 5.345 -10.770 1.00 59.81 430 SER A O 1
ATOM 3224 N N . SER A 1 431 ? 31.537 4.776 -9.488 1.00 61.78 431 SER A N 1
ATOM 3225 C CA . SER A 1 431 ? 30.600 5.731 -10.100 1.00 61.78 431 SER A CA 1
ATOM 3226 C C . SER A 1 431 ? 31.053 7.182 -9.859 1.00 61.78 431 SER A C 1
ATOM 3228 O O . SER A 1 431 ? 31.092 7.638 -8.716 1.00 61.78 431 SER A O 1
ATOM 3230 N N . SER A 1 432 ? 31.354 7.940 -10.919 1.00 66.12 432 SER A N 1
ATOM 3231 C CA . SER A 1 432 ? 31.735 9.363 -10.819 1.00 66.12 432 SER A CA 1
ATOM 3232 C C . SER A 1 432 ? 30.655 10.222 -10.149 1.00 66.12 432 SER A C 1
ATOM 3234 O O . SER A 1 432 ? 30.972 11.161 -9.420 1.00 66.12 432 SER A O 1
ATOM 3236 N N . VAL A 1 433 ? 29.386 9.843 -10.330 1.00 72.19 433 VAL A N 1
ATOM 3237 C CA . VAL A 1 433 ? 28.196 10.533 -9.811 1.00 72.19 433 VAL A CA 1
ATOM 3238 C C . VAL A 1 433 ? 28.228 10.675 -8.286 1.00 72.19 433 VAL A C 1
ATOM 3240 O O . VAL A 1 433 ? 27.923 11.750 -7.774 1.00 72.19 433 VAL A O 1
ATOM 3243 N N . ILE A 1 434 ? 28.654 9.648 -7.535 1.00 70.62 434 ILE A N 1
ATOM 3244 C CA . ILE A 1 434 ? 28.709 9.764 -6.066 1.00 70.62 434 ILE A CA 1
ATOM 3245 C C . ILE A 1 434 ? 29.806 10.736 -5.610 1.00 70.62 434 ILE A C 1
ATOM 3247 O O . ILE A 1 434 ? 29.625 11.467 -4.638 1.00 70.62 434 ILE A O 1
ATOM 3251 N N . VAL A 1 435 ? 30.932 10.769 -6.328 1.00 68.44 435 VAL A N 1
ATOM 3252 C CA . VAL A 1 435 ? 32.060 11.658 -6.028 1.00 68.44 435 VAL A CA 1
ATOM 3253 C C . VAL A 1 435 ? 31.676 13.110 -6.308 1.00 68.44 435 VAL A C 1
ATOM 3255 O O . VAL A 1 435 ? 32.128 14.004 -5.601 1.00 68.44 435 VAL A O 1
ATOM 3258 N N . GLU A 1 436 ? 30.816 13.363 -7.293 1.00 74.44 436 GLU A N 1
ATOM 3259 C CA . GLU A 1 436 ? 30.272 14.695 -7.560 1.00 74.44 436 GLU A CA 1
ATOM 3260 C C . GLU A 1 436 ? 29.186 15.102 -6.548 1.00 74.44 436 GLU A C 1
ATOM 3262 O O . GLU A 1 436 ? 29.249 16.212 -6.017 1.00 74.44 436 GLU A O 1
ATOM 3267 N N . ASN A 1 437 ? 28.253 14.195 -6.226 1.00 79.00 437 ASN A N 1
ATOM 3268 C CA . ASN A 1 437 ? 27.121 14.433 -5.320 1.00 79.00 437 ASN A CA 1
ATOM 3269 C C . ASN A 1 437 ? 27.519 14.584 -3.840 1.00 79.00 437 ASN A C 1
ATOM 3271 O O . ASN A 1 437 ? 26.910 15.381 -3.127 1.00 79.00 437 ASN A O 1
ATOM 3275 N N . LEU A 1 438 ? 28.484 13.791 -3.354 1.00 76.50 438 LEU A N 1
ATOM 3276 C CA . LEU A 1 438 ? 28.836 13.697 -1.926 1.00 76.50 438 LEU A CA 1
ATOM 3277 C C . LEU A 1 438 ? 30.217 14.281 -1.574 1.00 76.50 438 LEU A C 1
ATOM 3279 O O . LEU A 1 438 ? 30.623 14.225 -0.412 1.00 76.50 438 LEU A O 1
ATOM 3283 N N . LYS A 1 439 ? 30.930 14.902 -2.526 1.00 81.00 439 LYS A N 1
ATOM 3284 C CA . LYS A 1 439 ? 32.054 15.799 -2.197 1.00 81.00 439 LYS A CA 1
ATOM 3285 C C . LYS A 1 439 ? 31.557 16.929 -1.300 1.00 81.00 439 LYS A C 1
ATOM 3287 O O . LYS A 1 439 ? 30.566 17.575 -1.627 1.00 81.00 439 LYS A O 1
ATOM 3292 N N . VAL A 1 440 ? 32.279 17.215 -0.215 1.00 73.25 440 VAL A N 1
ATOM 3293 C CA . VAL A 1 440 ? 31.891 18.212 0.807 1.00 73.25 440 VAL A CA 1
ATOM 3294 C C . VAL A 1 440 ? 31.573 19.589 0.197 1.00 73.25 440 VAL A C 1
ATOM 3296 O O . VAL A 1 440 ? 30.604 20.226 0.596 1.00 73.25 440 VAL A O 1
ATOM 3299 N N . GLU A 1 441 ? 32.333 20.000 -0.820 1.00 74.06 441 GLU A N 1
ATOM 3300 C CA . GLU A 1 441 ? 32.175 21.261 -1.568 1.00 74.06 441 GLU A CA 1
ATOM 3301 C C . GLU A 1 441 ? 30.854 21.365 -2.359 1.00 74.06 441 GLU A C 1
ATOM 3303 O O . GLU A 1 441 ? 30.333 22.461 -2.563 1.00 74.06 441 GLU A O 1
ATOM 3308 N N . ASN A 1 442 ? 30.305 20.229 -2.804 1.00 79.81 442 ASN A N 1
ATOM 3309 C CA . ASN A 1 442 ? 29.089 20.152 -3.618 1.00 79.81 442 ASN A CA 1
ATOM 3310 C C . ASN A 1 442 ? 27.861 19.703 -2.815 1.00 79.81 442 ASN A C 1
ATOM 3312 O O . ASN A 1 442 ? 26.754 20.142 -3.112 1.00 79.81 442 ASN A O 1
ATOM 3316 N N . ALA A 1 443 ? 28.035 18.861 -1.793 1.00 85.00 443 ALA A N 1
ATOM 3317 C CA . ALA A 1 443 ? 26.942 18.175 -1.102 1.00 85.00 443 ALA A CA 1
ATOM 3318 C C . ALA A 1 443 ? 25.896 19.124 -0.484 1.00 85.00 443 ALA A C 1
ATOM 3320 O O . ALA A 1 443 ? 24.733 18.749 -0.371 1.00 85.00 443 ALA A O 1
ATOM 3321 N N . PHE A 1 444 ? 26.290 20.348 -0.118 1.00 90.69 444 PHE A N 1
ATOM 3322 C CA . PHE A 1 444 ? 25.404 21.391 0.421 1.00 90.69 444 PHE A CA 1
ATOM 3323 C C . PHE A 1 444 ? 25.253 22.611 -0.510 1.00 90.69 444 PHE A C 1
ATOM 3325 O O . PHE A 1 444 ? 24.648 23.619 -0.137 1.00 90.69 444 PHE A O 1
ATOM 3332 N N . LYS A 1 445 ? 25.779 22.540 -1.736 1.00 85.88 445 LYS A N 1
ATOM 3333 C CA . LYS A 1 445 ? 25.677 23.611 -2.732 1.00 85.88 445 LYS A CA 1
ATOM 3334 C C . LYS A 1 445 ? 24.240 23.688 -3.255 1.00 85.88 445 LYS A C 1
ATOM 3336 O O . LYS A 1 445 ? 23.651 22.667 -3.589 1.00 85.88 445 LYS A O 1
ATOM 3341 N N . GLY A 1 446 ? 23.670 24.893 -3.303 1.00 84.38 446 GLY A N 1
ATOM 3342 C CA . GLY A 1 446 ? 22.272 25.096 -3.711 1.00 84.38 446 GLY A CA 1
ATOM 3343 C C . GLY A 1 446 ? 21.220 24.700 -2.664 1.00 84.38 446 GLY A C 1
ATOM 3344 O O . GLY A 1 446 ? 20.049 24.592 -3.014 1.00 84.38 446 GLY A O 1
ATOM 3345 N N . THR A 1 447 ? 21.609 24.490 -1.398 1.00 91.06 447 THR A N 1
ATOM 3346 C CA . THR A 1 447 ? 20.652 24.223 -0.308 1.00 91.06 447 THR A CA 1
ATOM 3347 C C . THR A 1 447 ? 19.679 25.391 -0.129 1.00 91.06 447 THR A C 1
ATOM 3349 O O . THR A 1 447 ? 20.112 26.536 0.008 1.00 91.06 447 THR A O 1
ATOM 3352 N N . GLN A 1 448 ? 18.380 25.098 -0.078 1.00 89.19 448 GLN A N 1
ATOM 3353 C CA . GLN A 1 448 ? 17.337 26.063 0.269 1.00 89.19 448 GLN A CA 1
ATOM 3354 C C . GLN A 1 448 ? 17.137 26.140 1.789 1.00 89.19 448 GLN A C 1
ATOM 3356 O O . GLN A 1 448 ? 17.124 25.120 2.479 1.00 89.19 448 GLN A O 1
ATOM 3361 N N . TYR A 1 449 ? 16.967 27.361 2.306 1.00 86.81 449 TYR A N 1
ATOM 3362 C CA . TYR A 1 449 ? 16.870 27.647 3.746 1.00 86.81 449 TYR A CA 1
ATOM 3363 C C . TYR A 1 449 ? 15.571 28.374 4.154 1.00 86.81 449 TYR A C 1
ATOM 3365 O O . TYR A 1 449 ? 15.458 28.829 5.291 1.00 86.81 449 TYR A O 1
ATOM 3373 N N . SER A 1 450 ? 14.580 28.490 3.258 1.00 87.81 450 SER A N 1
ATOM 3374 C CA . SER A 1 450 ? 13.249 29.023 3.605 1.00 87.81 450 SER A CA 1
ATOM 3375 C C . SER A 1 450 ? 12.555 28.097 4.609 1.00 87.81 450 SER A C 1
ATOM 3377 O O . SER A 1 450 ? 12.649 26.868 4.506 1.00 87.81 450 SER A O 1
ATOM 3379 N N . LEU A 1 451 ? 11.817 28.677 5.558 1.00 85.56 451 LEU A N 1
ATOM 3380 C CA . LEU A 1 451 ? 11.105 27.929 6.589 1.00 85.56 451 LEU A CA 1
ATOM 3381 C C . LEU A 1 451 ? 10.059 27.003 5.954 1.00 85.56 451 LEU A C 1
ATOM 3383 O O . LEU A 1 451 ? 9.977 25.841 6.354 1.00 85.56 451 LEU A O 1
ATOM 3387 N N . SER A 1 452 ? 9.330 27.463 4.928 1.00 83.38 452 SER A N 1
ATOM 3388 C CA . SER A 1 452 ? 8.444 26.587 4.144 1.00 83.38 452 SER A CA 1
ATOM 3389 C C . SER A 1 452 ? 9.229 25.480 3.440 1.00 83.38 452 SER A C 1
ATOM 3391 O O . SER A 1 452 ? 8.899 24.316 3.646 1.00 83.38 452 SER A O 1
ATOM 3393 N N . THR A 1 453 ? 10.307 25.775 2.697 1.00 87.81 453 THR A N 1
ATOM 3394 C CA . THR A 1 453 ? 11.068 24.714 1.993 1.00 87.81 453 THR A CA 1
ATOM 3395 C C . THR A 1 453 ? 11.566 23.616 2.940 1.00 87.81 453 THR A C 1
ATOM 3397 O O . THR A 1 453 ? 11.427 22.425 2.650 1.00 87.81 453 THR A O 1
ATOM 3400 N N . LEU A 1 454 ? 12.039 23.997 4.130 1.00 90.25 454 LEU A N 1
ATOM 3401 C CA . LEU A 1 454 ? 12.440 23.056 5.170 1.00 90.25 454 LEU A CA 1
ATOM 3402 C C . LEU A 1 454 ? 11.230 22.298 5.742 1.00 90.25 454 LEU A C 1
ATOM 3404 O O . LEU A 1 454 ? 11.267 21.070 5.796 1.00 90.25 454 LEU A O 1
ATOM 3408 N N . GLY A 1 455 ? 10.134 22.979 6.089 1.00 89.25 455 GLY A N 1
ATOM 3409 C CA . GLY A 1 455 ? 8.905 22.348 6.586 1.00 89.25 455 GLY A CA 1
ATOM 3410 C C . GLY A 1 455 ? 8.307 21.320 5.616 1.00 89.25 455 GLY A C 1
ATOM 3411 O O . GLY A 1 455 ? 8.008 20.197 6.020 1.00 89.25 455 GLY A O 1
ATOM 3412 N N . MET A 1 456 ? 8.223 21.658 4.328 1.00 88.06 456 MET A N 1
ATOM 3413 C CA . MET A 1 456 ? 7.702 20.786 3.268 1.00 88.06 456 MET A CA 1
ATOM 3414 C C . MET A 1 456 ? 8.616 19.576 3.015 1.00 88.06 456 MET A C 1
ATOM 3416 O O . MET A 1 456 ? 8.136 18.451 2.852 1.00 88.06 456 MET A O 1
ATOM 3420 N N . SER A 1 457 ? 9.940 19.758 3.073 1.00 91.62 457 SER A N 1
ATOM 3421 C CA . SER A 1 457 ? 10.881 18.630 3.007 1.00 91.62 457 SER A CA 1
ATOM 3422 C C . SER A 1 457 ? 10.725 17.669 4.194 1.00 91.62 457 SER A C 1
ATOM 3424 O O . SER A 1 457 ? 10.745 16.448 4.020 1.00 91.62 457 SER A O 1
ATOM 3426 N N . VAL A 1 458 ? 10.492 18.205 5.396 1.00 92.94 458 VAL A N 1
ATOM 3427 C CA . VAL A 1 458 ? 10.284 17.421 6.617 1.00 92.94 458 VAL A CA 1
ATOM 3428 C C . VAL A 1 458 ? 8.910 16.737 6.614 1.00 92.94 458 VAL A C 1
ATOM 3430 O O . VAL A 1 458 ? 8.818 15.610 7.094 1.00 92.94 458 VAL A O 1
ATOM 3433 N N . TYR A 1 459 ? 7.867 17.317 6.005 1.00 90.12 459 TYR A N 1
ATOM 3434 C CA . TYR A 1 459 ? 6.616 16.594 5.720 1.00 90.12 459 TYR A CA 1
ATOM 3435 C C . TYR A 1 459 ? 6.862 15.351 4.859 1.00 90.12 459 TYR A C 1
ATOM 3437 O O . TYR A 1 459 ? 6.438 14.261 5.234 1.00 90.12 459 TYR A O 1
ATOM 3445 N N . GLN A 1 460 ? 7.584 15.481 3.744 1.00 90.19 460 GLN A N 1
ATOM 3446 C CA . GLN A 1 460 ? 7.859 14.359 2.836 1.00 90.19 460 GLN A CA 1
ATOM 3447 C C . GLN A 1 460 ? 8.742 13.276 3.489 1.00 90.19 460 GLN A C 1
ATOM 3449 O O . GLN A 1 460 ? 8.501 12.076 3.316 1.00 90.19 460 GLN A O 1
ATOM 3454 N N . GLY A 1 461 ? 9.705 13.682 4.322 1.00 92.75 461 GLY A N 1
ATOM 3455 C CA . GLY A 1 461 ? 10.451 12.767 5.186 1.00 92.75 461 GLY A CA 1
ATOM 3456 C C . GLY A 1 461 ? 9.541 12.032 6.180 1.00 92.75 461 GLY A C 1
ATOM 3457 O O . GLY A 1 461 ? 9.488 10.803 6.187 1.00 92.75 461 GLY A O 1
ATOM 3458 N N . LEU A 1 462 ? 8.779 12.762 7.000 1.00 92.94 462 LEU A N 1
ATOM 3459 C CA . LEU A 1 462 ? 7.930 12.199 8.061 1.00 92.94 462 LEU A CA 1
ATOM 3460 C C . LEU A 1 462 ? 6.734 11.391 7.535 1.00 92.94 462 LEU A C 1
ATOM 3462 O O . LEU A 1 462 ? 6.322 10.439 8.198 1.00 92.94 462 LEU A O 1
ATOM 3466 N N . TRP A 1 463 ? 6.223 11.697 6.340 1.00 90.69 463 TRP A N 1
ATOM 3467 C CA . TRP A 1 463 ? 5.274 10.851 5.611 1.00 90.69 463 TRP A CA 1
ATOM 3468 C C . TRP A 1 463 ? 5.839 9.446 5.388 1.00 90.69 463 TRP A C 1
ATOM 3470 O O . TRP A 1 463 ? 5.169 8.453 5.660 1.00 90.69 463 TRP A O 1
ATOM 3480 N N . SER A 1 464 ? 7.106 9.348 4.983 1.00 92.25 464 SER A N 1
ATOM 3481 C CA . SER A 1 464 ? 7.764 8.057 4.757 1.00 92.25 464 SER A CA 1
ATOM 3482 C C . SER A 1 464 ? 7.961 7.245 6.036 1.00 92.25 464 SER A C 1
ATOM 3484 O O . SER A 1 464 ? 8.023 6.018 5.979 1.00 92.25 464 SER A O 1
ATOM 3486 N N . TYR A 1 465 ? 8.035 7.913 7.188 1.00 91.62 465 TYR A N 1
ATOM 3487 C CA . TYR A 1 465 ? 8.079 7.281 8.506 1.00 91.62 465 TYR A CA 1
ATOM 3488 C C . TYR A 1 465 ? 6.687 7.043 9.127 1.00 91.62 465 TYR A C 1
ATOM 3490 O O . TYR A 1 465 ? 6.610 6.477 10.218 1.00 91.62 465 TYR A O 1
ATOM 3498 N N . ALA A 1 466 ? 5.585 7.463 8.493 1.00 86.81 466 ALA A N 1
ATOM 3499 C CA . ALA A 1 466 ? 4.245 7.407 9.081 1.00 86.81 466 ALA A CA 1
ATOM 3500 C C . ALA A 1 466 ? 3.790 5.972 9.419 1.00 86.81 466 ALA A C 1
ATOM 3502 O O . ALA A 1 466 ? 4.202 4.996 8.802 1.00 86.81 466 ALA A O 1
ATOM 3503 N N . GLY A 1 467 ? 2.914 5.834 10.420 1.00 81.19 467 GLY A N 1
ATOM 3504 C CA . GLY A 1 467 ? 2.426 4.532 10.895 1.00 81.19 467 GLY A CA 1
ATOM 3505 C C . GLY A 1 467 ? 3.173 3.964 12.107 1.00 81.19 467 GLY A C 1
ATOM 3506 O O . GLY A 1 467 ? 2.746 2.951 12.658 1.00 81.19 467 GLY A O 1
ATOM 3507 N N . TRP A 1 468 ? 4.209 4.646 12.607 1.00 87.12 468 TRP A N 1
ATOM 3508 C CA . TRP A 1 468 ? 4.870 4.329 13.885 1.00 87.12 468 TRP A CA 1
ATOM 3509 C C . TRP A 1 468 ? 3.886 4.193 15.066 1.00 87.12 468 TRP A C 1
ATOM 3511 O O . TRP A 1 468 ? 4.078 3.356 15.946 1.00 87.12 468 TRP A O 1
ATOM 3521 N N . TYR A 1 469 ? 2.793 4.962 15.048 1.00 82.81 469 TYR A N 1
ATOM 3522 C CA . TYR A 1 469 ? 1.710 4.945 16.036 1.00 82.81 469 TYR A CA 1
ATOM 3523 C C . TYR A 1 469 ? 0.766 3.731 15.922 1.00 82.81 469 TYR A C 1
ATOM 3525 O O . TYR A 1 469 ? -0.057 3.519 16.807 1.00 82.81 469 TYR A O 1
ATOM 3533 N N . ASN A 1 470 ? 0.835 2.907 14.867 1.00 77.19 470 ASN A N 1
ATOM 3534 C CA . ASN A 1 470 ? -0.139 1.823 14.653 1.00 77.19 470 ASN A CA 1
ATOM 3535 C C . ASN A 1 470 ? -0.151 0.787 15.792 1.00 77.19 470 ASN A C 1
ATOM 3537 O O . ASN A 1 470 ? -1.189 0.188 16.063 1.00 77.19 470 ASN A O 1
ATOM 3541 N N . LEU A 1 471 ? 0.965 0.607 16.508 1.00 77.25 471 LEU A N 1
ATOM 3542 C CA . LEU A 1 471 ? 1.036 -0.305 17.654 1.00 77.25 471 LEU A CA 1
ATOM 3543 C C . LEU A 1 471 ? 0.280 0.225 18.892 1.00 77.25 471 LEU A C 1
ATOM 3545 O O . LEU A 1 471 ? -0.176 -0.573 19.708 1.00 77.25 471 LEU A O 1
ATOM 3549 N N . ASN A 1 472 ? 0.065 1.543 18.996 1.00 79.94 472 ASN A N 1
ATOM 3550 C CA . ASN A 1 472 ? -0.780 2.162 20.025 1.00 79.94 472 ASN A CA 1
ATOM 3551 C C . ASN A 1 472 ? -2.281 1.875 19.833 1.00 79.94 472 ASN A C 1
ATOM 3553 O O . ASN A 1 472 ? -3.047 2.000 20.784 1.00 79.94 472 ASN A O 1
ATOM 3557 N N . TYR A 1 473 ? -2.704 1.474 18.629 1.00 72.00 473 TYR A N 1
ATOM 3558 C CA . TYR A 1 473 ? -4.094 1.107 18.331 1.00 72.00 473 TYR A CA 1
ATOM 3559 C C . TYR A 1 473 ? -4.446 -0.342 18.709 1.00 72.00 473 TYR A C 1
ATOM 3561 O O . TYR A 1 473 ? -5.623 -0.683 18.700 1.00 72.00 473 TYR A O 1
ATOM 3569 N N . VAL A 1 474 ? -3.452 -1.183 19.027 1.00 69.50 474 VAL A N 1
ATOM 3570 C CA . VAL A 1 474 ? -3.618 -2.618 19.349 1.00 69.50 474 VAL A CA 1
ATOM 3571 C C . VAL A 1 474 ? -2.941 -3.000 20.677 1.00 69.50 474 VAL A C 1
ATOM 3573 O O . VAL A 1 474 ? -2.507 -4.134 20.882 1.00 69.50 474 VAL A O 1
ATOM 3576 N N . THR A 1 475 ? -2.832 -2.047 21.606 1.00 71.88 475 THR A N 1
ATOM 3577 C CA . THR A 1 475 ? -2.225 -2.236 22.940 1.00 71.88 475 THR A CA 1
ATOM 3578 C C . THR A 1 475 ? -2.945 -3.287 23.782 1.00 71.88 475 THR A C 1
ATOM 3580 O O . THR A 1 475 ? -2.294 -4.020 24.527 1.00 71.88 475 THR A O 1
ATOM 3583 N N . GLU A 1 476 ? -4.263 -3.416 23.628 1.00 69.62 476 GLU A N 1
ATOM 3584 C CA . GLU A 1 476 ? -5.082 -4.442 24.285 1.00 69.62 476 GLU A CA 1
ATOM 3585 C C . GLU A 1 476 ? -4.716 -5.869 23.832 1.00 69.62 476 GLU A C 1
ATOM 3587 O O . GLU A 1 476 ? -4.691 -6.785 24.659 1.00 69.62 476 GLU A O 1
ATOM 3592 N N . GLU A 1 477 ? -4.358 -6.050 22.552 1.00 70.69 477 GLU A N 1
ATOM 3593 C CA . GLU A 1 477 ? -3.925 -7.324 21.946 1.00 70.69 477 GLU A CA 1
ATOM 3594 C C . GLU A 1 477 ? -2.443 -7.659 22.209 1.00 70.69 477 GLU A C 1
ATOM 3596 O O . GLU A 1 477 ? -1.988 -8.783 21.956 1.00 70.69 477 GLU A O 1
ATOM 3601 N N . LEU A 1 478 ? -1.667 -6.698 22.712 1.00 75.88 478 LEU A N 1
ATOM 3602 C CA . LEU A 1 478 ? -0.230 -6.839 22.912 1.00 75.88 478 LEU A CA 1
ATOM 3603 C C . LEU A 1 478 ? 0.076 -7.621 24.199 1.00 75.88 478 LEU A C 1
ATOM 3605 O O . LEU A 1 478 ? -0.363 -7.289 25.301 1.00 75.88 478 LEU A O 1
ATOM 3609 N N . LYS A 1 479 ? 0.891 -8.671 24.088 1.00 80.94 479 LYS A N 1
ATOM 3610 C CA . LYS A 1 479 ? 1.463 -9.369 25.246 1.00 80.94 479 LYS A CA 1
ATOM 3611 C C . LYS A 1 479 ? 2.440 -8.427 25.942 1.00 80.94 479 LYS A C 1
ATOM 3613 O O . LYS A 1 479 ? 3.439 -8.053 25.330 1.00 80.94 479 LYS A O 1
ATOM 3618 N N . ARG A 1 480 ? 2.203 -8.118 27.222 1.00 84.69 480 ARG A N 1
ATOM 3619 C CA . ARG A 1 480 ? 3.081 -7.275 28.059 1.00 84.69 480 ARG A CA 1
ATOM 3620 C C . ARG A 1 480 ? 3.372 -5.898 27.431 1.00 84.69 480 ARG A C 1
ATOM 3622 O O . ARG A 1 480 ? 4.532 -5.621 27.096 1.00 84.69 480 ARG A O 1
ATOM 3629 N N . PRO A 1 481 ? 2.346 -5.050 27.204 1.00 83.75 481 PRO A N 1
ATOM 3630 C CA . PRO A 1 481 ? 2.522 -3.756 26.544 1.00 83.75 481 PRO A CA 1
ATOM 3631 C C . PRO A 1 481 ? 3.561 -2.879 27.254 1.00 83.75 481 PRO A C 1
ATOM 3633 O O . PRO A 1 481 ? 4.354 -2.226 26.585 1.00 83.75 481 PRO A O 1
ATOM 3636 N N . GLU A 1 482 ? 3.650 -2.955 28.584 1.00 86.88 482 GLU A N 1
ATOM 3637 C CA . GLU A 1 482 ? 4.591 -2.202 29.418 1.00 86.88 482 GLU A CA 1
ATOM 3638 C C . GLU A 1 482 ? 6.076 -2.416 29.075 1.00 86.88 482 GLU A C 1
ATOM 3640 O O . GLU A 1 482 ? 6.894 -1.527 29.300 1.00 86.88 482 GLU A O 1
ATOM 3645 N N . VAL A 1 483 ? 6.429 -3.561 28.480 1.00 88.25 483 VAL A N 1
ATOM 3646 C CA . VAL A 1 483 ? 7.794 -3.857 28.009 1.00 88.25 483 VAL A CA 1
ATOM 3647 C C . VAL A 1 483 ? 7.871 -3.941 26.485 1.00 88.25 483 VAL A C 1
ATOM 3649 O O . VAL A 1 483 ? 8.853 -3.490 25.892 1.00 88.25 483 VAL A O 1
ATOM 3652 N N . ASN A 1 484 ? 6.863 -4.518 25.829 1.00 87.50 484 ASN A N 1
ATOM 3653 C CA . ASN A 1 484 ? 6.931 -4.813 24.400 1.00 87.50 484 ASN A CA 1
ATOM 3654 C C . ASN A 1 484 ? 6.536 -3.632 23.504 1.00 87.50 484 ASN A C 1
ATOM 3656 O O . ASN A 1 484 ? 7.068 -3.560 22.400 1.00 87.50 484 ASN A O 1
ATOM 3660 N N . LEU A 1 485 ? 5.698 -2.688 23.958 1.00 88.94 485 LEU A N 1
ATOM 3661 C CA . LEU A 1 485 ? 5.382 -1.468 23.198 1.00 88.94 485 LEU A CA 1
ATOM 3662 C C . LEU A 1 485 ? 6.640 -0.599 22.973 1.00 88.94 485 LEU A C 1
ATOM 3664 O O . LEU A 1 485 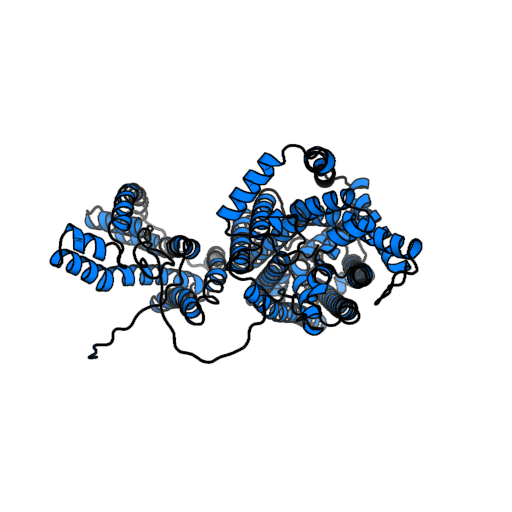? 7.006 -0.410 21.810 1.00 88.94 485 LEU A O 1
ATOM 3668 N N . PRO A 1 486 ? 7.374 -0.143 24.017 1.00 91.94 486 PRO A N 1
ATOM 3669 C CA . PRO A 1 486 ? 8.570 0.679 23.820 1.00 91.94 486 PRO A CA 1
ATOM 3670 C C . PRO A 1 486 ? 9.697 -0.074 23.093 1.00 91.94 486 PRO A C 1
ATOM 3672 O O . PRO A 1 486 ? 10.382 0.508 22.255 1.00 91.94 486 PRO A O 1
ATOM 3675 N N . ARG A 1 487 ? 9.879 -1.380 23.346 1.00 92.75 487 ARG A N 1
ATOM 3676 C CA . ARG A 1 487 ? 10.899 -2.179 22.638 1.00 92.75 487 ARG A CA 1
ATOM 3677 C C . ARG A 1 487 ? 10.585 -2.345 21.151 1.00 92.75 487 ARG A C 1
ATOM 3679 O O . ARG A 1 487 ? 11.499 -2.246 20.337 1.00 92.75 487 ARG A O 1
ATOM 3686 N N . ALA A 1 488 ? 9.322 -2.577 20.789 1.00 88.75 488 ALA A N 1
ATOM 3687 C CA . ALA A 1 488 ? 8.932 -2.758 19.395 1.00 88.75 488 ALA A CA 1
ATOM 3688 C C . ALA A 1 488 ? 9.155 -1.489 18.563 1.00 88.75 488 ALA A C 1
ATOM 3690 O O . ALA A 1 488 ? 9.741 -1.580 17.485 1.00 88.75 488 ALA A O 1
ATOM 3691 N N . VAL A 1 489 ? 8.752 -0.315 19.072 1.00 91.50 489 VAL A N 1
ATOM 3692 C CA . VAL A 1 489 ? 8.932 0.949 18.336 1.00 91.50 489 VAL A CA 1
ATOM 3693 C C . VAL A 1 489 ? 10.410 1.317 18.181 1.00 91.50 489 VAL A C 1
ATOM 3695 O O . VAL A 1 489 ? 10.814 1.680 17.081 1.00 91.50 489 VAL A O 1
ATOM 3698 N N . VAL A 1 490 ? 11.250 1.127 19.210 1.00 94.88 490 VAL A N 1
ATOM 3699 C CA . VAL A 1 490 ? 12.698 1.408 19.111 1.00 94.88 490 VAL A CA 1
ATOM 3700 C C . VAL A 1 490 ? 13.370 0.532 18.055 1.00 94.88 490 VAL A C 1
ATOM 3702 O O . VAL A 1 490 ? 14.091 1.050 17.202 1.00 94.88 490 VAL A O 1
ATOM 3705 N N . ILE A 1 491 ? 13.119 -0.782 18.079 1.00 92.12 491 ILE A N 1
ATOM 3706 C CA . ILE A 1 491 ? 13.722 -1.728 17.128 1.00 92.12 491 ILE A CA 1
ATOM 3707 C C . ILE A 1 491 ? 13.248 -1.424 15.700 1.00 92.12 491 ILE A C 1
ATOM 3709 O O . ILE A 1 491 ? 14.069 -1.338 14.787 1.00 92.12 491 ILE A O 1
ATOM 3713 N N . ALA A 1 492 ? 11.943 -1.214 15.505 1.00 90.50 492 ALA A N 1
ATOM 3714 C CA . ALA A 1 492 ? 11.377 -0.958 14.186 1.00 90.50 492 ALA A CA 1
ATOM 3715 C C . ALA A 1 492 ? 11.823 0.392 13.599 1.00 90.50 492 ALA A C 1
ATOM 3717 O O . ALA A 1 492 ? 12.292 0.424 12.466 1.00 90.50 492 ALA A O 1
ATOM 3718 N N . ILE A 1 493 ? 11.742 1.493 14.354 1.00 94.56 493 ILE A N 1
ATOM 3719 C CA . ILE A 1 493 ? 12.084 2.832 13.843 1.00 94.56 493 ILE A CA 1
ATOM 3720 C C . ILE A 1 493 ? 13.588 2.942 13.568 1.00 94.56 493 ILE A C 1
ATOM 3722 O O . ILE A 1 493 ? 13.971 3.523 12.553 1.00 94.56 493 ILE A O 1
ATOM 3726 N N . SER A 1 494 ? 14.445 2.331 14.397 1.00 95.06 494 SER A N 1
ATOM 3727 C CA . SER A 1 494 ? 15.895 2.286 14.138 1.00 95.06 494 SER A CA 1
ATOM 3728 C C . SER A 1 494 ? 16.222 1.524 12.850 1.00 95.06 494 SER A C 1
ATOM 3730 O O . SER A 1 494 ? 16.988 2.016 12.024 1.00 95.06 494 SER A O 1
ATOM 3732 N N . LEU A 1 495 ? 15.593 0.358 12.640 1.00 90.44 495 LEU A N 1
ATOM 3733 C CA . LEU A 1 495 ? 15.746 -0.440 11.418 1.00 90.44 495 LEU A CA 1
ATOM 3734 C C . LEU A 1 495 ? 15.283 0.331 10.172 1.00 90.44 495 LEU A C 1
ATOM 3736 O O . LEU A 1 495 ? 15.999 0.371 9.173 1.00 90.44 495 LEU A O 1
ATOM 3740 N N . VAL A 1 496 ? 14.109 0.965 10.240 1.00 93.06 496 VAL A N 1
ATOM 3741 C CA . VAL A 1 496 ? 13.545 1.761 9.138 1.00 93.06 496 VAL A CA 1
ATOM 3742 C C . VAL A 1 496 ? 14.436 2.964 8.817 1.00 93.06 496 VAL A C 1
ATOM 3744 O O . VAL A 1 496 ? 14.764 3.169 7.655 1.00 93.06 496 VAL A O 1
ATOM 3747 N N . THR A 1 497 ? 14.905 3.701 9.830 1.00 95.44 497 THR A N 1
ATOM 3748 C CA . THR A 1 497 ? 15.809 4.856 9.655 1.00 95.44 497 THR A CA 1
ATOM 3749 C C . THR A 1 497 ? 17.118 4.450 8.975 1.00 95.44 497 THR A C 1
ATOM 3751 O O . THR A 1 497 ? 17.548 5.104 8.025 1.00 95.44 497 THR A O 1
ATOM 3754 N N . GLY A 1 498 ? 17.727 3.338 9.406 1.00 94.62 498 GLY A N 1
ATOM 3755 C CA . GLY A 1 498 ? 18.942 2.806 8.784 1.00 94.62 498 GLY A CA 1
ATOM 3756 C C . GLY A 1 498 ? 18.731 2.412 7.319 1.00 94.62 498 GLY A C 1
ATOM 3757 O O . GLY A 1 498 ? 19.494 2.838 6.454 1.00 94.62 498 GLY A O 1
ATOM 3758 N N . LEU A 1 499 ? 17.666 1.657 7.021 1.00 92.12 499 LEU A N 1
ATOM 3759 C CA . LEU A 1 499 ? 17.324 1.274 5.646 1.00 92.12 499 LEU A CA 1
ATOM 3760 C C . LEU A 1 499 ? 17.037 2.496 4.763 1.00 92.12 499 LEU A C 1
ATOM 3762 O O . LEU A 1 499 ? 17.529 2.560 3.642 1.00 92.12 499 LEU A O 1
ATOM 3766 N N . TYR A 1 500 ? 16.284 3.480 5.257 1.00 95.06 500 TYR A N 1
ATOM 3767 C CA . TYR A 1 500 ? 15.911 4.669 4.487 1.00 95.06 500 TYR A CA 1
ATOM 3768 C C . TYR A 1 500 ? 17.111 5.554 4.145 1.00 95.06 500 TYR A C 1
ATOM 3770 O O . TYR A 1 500 ? 17.217 6.021 3.010 1.00 95.06 500 TYR A O 1
ATOM 3778 N N . LEU A 1 501 ? 18.041 5.750 5.084 1.00 95.06 501 LEU A N 1
ATOM 3779 C CA . LEU A 1 501 ? 19.280 6.482 4.817 1.00 95.06 501 LEU A CA 1
ATOM 3780 C C . LEU A 1 501 ? 20.149 5.747 3.788 1.00 95.06 501 LEU A C 1
ATOM 3782 O O . LEU A 1 501 ? 20.592 6.362 2.821 1.00 95.06 501 LEU A O 1
ATOM 3786 N N . LEU A 1 502 ? 20.329 4.431 3.935 1.00 93.00 502 LEU A N 1
ATOM 3787 C CA . LEU A 1 502 ? 21.112 3.624 2.991 1.00 93.00 502 LEU A CA 1
ATOM 3788 C C . LEU A 1 502 ? 20.481 3.568 1.586 1.00 93.00 502 LEU A C 1
ATOM 3790 O O . LEU A 1 502 ? 21.205 3.559 0.592 1.00 93.00 502 LEU A O 1
ATOM 3794 N N . VAL A 1 503 ? 19.149 3.573 1.483 1.00 93.69 503 VAL A N 1
ATOM 3795 C CA . VAL A 1 503 ? 18.421 3.627 0.202 1.00 93.69 503 VAL A CA 1
ATOM 3796 C C . VAL A 1 503 ? 18.565 4.996 -0.471 1.00 93.69 503 VAL A C 1
ATOM 3798 O O . VAL A 1 503 ? 18.859 5.047 -1.663 1.00 93.69 503 VAL A O 1
ATOM 3801 N N . ASN A 1 504 ? 18.455 6.104 0.272 1.00 93.75 504 ASN A N 1
ATOM 3802 C CA . ASN A 1 504 ? 18.690 7.439 -0.293 1.00 93.75 504 ASN A CA 1
ATOM 3803 C C . ASN A 1 504 ? 20.152 7.636 -0.723 1.00 93.75 504 ASN A C 1
ATOM 3805 O O . ASN A 1 504 ? 20.399 8.184 -1.797 1.00 93.75 504 ASN A O 1
ATOM 3809 N N . VAL A 1 505 ? 21.120 7.122 0.048 1.00 91.75 505 VAL A N 1
ATOM 3810 C CA . VAL A 1 505 ? 22.525 7.056 -0.388 1.00 91.75 505 VAL A CA 1
ATOM 3811 C C . VAL A 1 505 ? 22.644 6.239 -1.677 1.00 91.75 505 VAL A C 1
ATOM 3813 O O . VAL A 1 505 ? 23.258 6.721 -2.622 1.00 91.75 505 VAL A O 1
ATOM 3816 N N . SER A 1 506 ? 22.013 5.059 -1.767 1.00 92.38 506 SER A N 1
ATOM 3817 C CA . SER A 1 506 ? 22.024 4.224 -2.980 1.00 92.38 506 SER A CA 1
ATOM 3818 C C . SER A 1 506 ? 21.521 4.970 -4.221 1.00 92.38 506 SER A C 1
ATOM 3820 O O . SER A 1 506 ? 22.217 4.973 -5.240 1.00 92.38 506 SER A O 1
ATOM 3822 N N . TYR A 1 507 ? 20.386 5.674 -4.135 1.00 91.94 507 TYR A N 1
ATOM 3823 C CA . TYR A 1 507 ? 19.888 6.514 -5.232 1.00 91.94 507 TYR A CA 1
ATOM 3824 C C . TYR A 1 507 ? 20.911 7.595 -5.631 1.00 91.94 507 TYR A C 1
ATOM 3826 O O . TYR A 1 507 ? 21.264 7.702 -6.806 1.00 91.94 507 TYR A O 1
ATOM 3834 N N . LEU A 1 508 ? 21.481 8.312 -4.655 1.00 90.25 508 LEU A N 1
ATOM 3835 C CA . LEU A 1 508 ? 22.510 9.341 -4.872 1.00 90.25 508 LEU A CA 1
ATOM 3836 C C . LEU A 1 508 ? 23.870 8.790 -5.362 1.00 90.25 508 LEU A C 1
ATOM 3838 O O . LEU A 1 508 ? 24.722 9.578 -5.773 1.00 90.25 508 LEU A O 1
ATOM 3842 N N . THR A 1 509 ? 24.093 7.467 -5.365 1.00 86.25 509 THR A N 1
ATOM 3843 C CA . THR A 1 509 ? 25.277 6.848 -6.006 1.00 86.25 509 THR A CA 1
ATOM 3844 C C . THR A 1 509 ? 25.116 6.625 -7.518 1.00 86.25 509 THR A C 1
ATOM 3846 O O . THR A 1 509 ? 26.110 6.449 -8.232 1.00 86.25 509 THR A O 1
ATOM 3849 N N . VAL A 1 510 ? 23.869 6.625 -8.006 1.00 86.31 510 VAL A N 1
ATOM 3850 C CA . VAL A 1 510 ? 23.470 6.195 -9.361 1.00 86.31 510 VAL A CA 1
ATOM 3851 C C . VAL A 1 510 ? 22.841 7.333 -10.179 1.00 86.31 510 VAL A C 1
ATOM 3853 O O . VAL A 1 510 ? 22.918 7.326 -11.413 1.00 86.31 510 VAL A O 1
ATOM 3856 N N . MET A 1 511 ? 22.219 8.303 -9.508 1.00 88.31 511 MET A N 1
ATOM 3857 C CA . MET A 1 511 ? 21.429 9.379 -10.112 1.00 88.31 511 MET A CA 1
ATOM 3858 C C . MET A 1 511 ? 21.940 10.761 -9.689 1.00 88.31 511 MET A C 1
ATOM 3860 O O . MET A 1 511 ? 22.438 10.937 -8.574 1.00 88.31 511 MET A O 1
ATOM 3864 N N . THR A 1 512 ? 21.808 11.755 -10.567 1.00 89.44 512 THR A N 1
ATOM 3865 C CA . THR A 1 512 ? 22.055 13.164 -10.208 1.00 89.44 512 THR A CA 1
ATOM 3866 C C . THR A 1 512 ? 20.847 13.753 -9.455 1.00 89.44 512 THR A C 1
ATOM 3868 O O . THR A 1 512 ? 19.754 13.185 -9.520 1.00 89.44 512 THR A O 1
ATOM 3871 N N . PRO A 1 513 ? 20.975 14.908 -8.772 1.00 87.31 513 PRO A N 1
ATOM 3872 C CA . PRO A 1 513 ? 19.846 15.551 -8.091 1.00 87.31 513 PRO A CA 1
ATOM 3873 C C . PRO A 1 513 ? 18.707 15.912 -9.053 1.00 87.31 513 PRO A C 1
ATOM 3875 O O . PRO A 1 513 ? 17.538 15.696 -8.748 1.00 87.31 513 PRO A O 1
ATOM 3878 N N . THR A 1 514 ? 19.051 16.393 -10.252 1.00 87.31 514 THR A N 1
ATOM 3879 C CA . THR A 1 514 ? 18.096 16.762 -11.308 1.00 87.31 514 THR A CA 1
ATOM 3880 C C . THR A 1 514 ? 17.358 15.554 -11.886 1.00 87.31 514 THR A C 1
ATOM 3882 O O . THR A 1 514 ? 16.163 15.636 -12.165 1.00 87.31 514 THR A O 1
ATOM 3885 N N . GLU A 1 515 ? 18.036 14.416 -12.024 1.00 87.81 515 GLU A N 1
ATOM 3886 C CA . GLU A 1 515 ? 17.436 13.146 -12.440 1.00 87.81 515 GLU A CA 1
ATOM 3887 C C . GLU A 1 515 ? 16.539 12.556 -11.339 1.00 87.81 515 GLU A C 1
ATOM 3889 O O . GLU A 1 515 ? 15.446 12.067 -11.616 1.00 87.81 515 GLU A O 1
ATOM 3894 N N . LEU A 1 516 ? 16.959 12.655 -10.073 1.00 88.56 516 LEU A N 1
ATOM 3895 C CA . LEU A 1 516 ? 16.162 12.228 -8.922 1.00 88.56 516 LEU A CA 1
ATOM 3896 C C . LEU A 1 516 ? 14.872 13.052 -8.783 1.00 88.56 516 LEU A C 1
ATOM 3898 O O . LEU A 1 516 ? 13.829 12.485 -8.479 1.00 88.56 516 LEU A O 1
ATOM 3902 N N . MET A 1 517 ? 14.926 14.362 -9.051 1.00 87.94 517 MET A N 1
ATOM 3903 C CA . MET A 1 517 ? 13.770 15.273 -9.036 1.00 87.94 517 MET A CA 1
ATOM 3904 C C . MET A 1 517 ? 12.797 15.087 -10.210 1.00 87.94 517 MET A C 1
ATOM 3906 O O . MET A 1 517 ? 11.637 15.466 -10.087 1.00 87.94 517 MET A O 1
ATOM 3910 N N . SER A 1 518 ? 13.247 14.544 -11.345 1.00 84.44 518 SER A N 1
ATOM 3911 C CA . SER A 1 518 ? 12.415 14.352 -12.551 1.00 84.44 518 SER A CA 1
ATOM 3912 C C . SER A 1 518 ? 11.860 12.928 -12.698 1.00 84.44 518 SER A C 1
ATOM 3914 O O . SER A 1 518 ? 11.039 12.661 -13.575 1.00 84.44 518 SER A O 1
ATOM 3916 N N . SER A 1 519 ? 12.275 12.010 -11.824 1.00 84.25 519 SER A N 1
ATOM 3917 C CA . SER A 1 519 ? 11.921 10.593 -11.860 1.00 84.25 519 SER A CA 1
ATOM 3918 C C . SER A 1 519 ? 10.761 10.256 -10.911 1.00 84.25 519 SER A C 1
ATOM 3920 O O . SER A 1 519 ? 11.005 9.891 -9.759 1.00 84.25 519 SER A O 1
ATOM 3922 N N . SER A 1 520 ? 9.525 10.233 -11.425 1.00 74.94 520 SER A N 1
ATOM 3923 C CA . SER A 1 520 ? 8.325 9.804 -10.674 1.00 74.94 520 SER A CA 1
ATOM 3924 C C . SER A 1 520 ? 8.517 8.463 -9.952 1.00 74.94 520 SER A C 1
ATOM 3926 O O . SER A 1 520 ? 8.315 8.360 -8.740 1.00 74.94 520 SER A O 1
ATOM 3928 N N . ALA A 1 521 ? 9.017 7.454 -10.671 1.00 85.06 521 ALA A N 1
ATOM 3929 C CA . ALA A 1 521 ? 9.279 6.108 -10.164 1.00 85.06 521 ALA A CA 1
ATOM 3930 C C . ALA A 1 521 ? 10.774 5.867 -9.845 1.00 85.06 521 ALA A C 1
ATOM 3932 O O . ALA A 1 521 ? 11.406 4.993 -10.441 1.00 85.06 521 ALA A O 1
ATOM 3933 N N . VAL A 1 522 ? 11.344 6.626 -8.897 1.00 88.56 522 VAL A N 1
ATOM 3934 C CA . VAL A 1 522 ? 12.766 6.582 -8.460 1.00 88.56 522 VAL A CA 1
ATOM 3935 C C . VAL A 1 522 ? 13.397 5.178 -8.457 1.00 88.56 522 VAL A C 1
ATOM 3937 O O . VAL A 1 522 ? 14.450 4.978 -9.063 1.00 88.56 522 VAL A O 1
ATOM 3940 N N . ALA A 1 523 ? 12.765 4.181 -7.825 1.00 89.00 523 ALA A N 1
ATOM 3941 C CA . ALA A 1 523 ? 13.337 2.831 -7.741 1.00 89.00 523 ALA A CA 1
ATOM 3942 C C . ALA A 1 523 ? 13.390 2.081 -9.086 1.00 89.00 523 ALA A C 1
ATOM 3944 O O . ALA A 1 523 ? 14.232 1.199 -9.256 1.00 89.00 523 ALA A O 1
ATOM 3945 N N . VAL A 1 524 ? 12.538 2.432 -10.054 1.00 87.88 524 VAL A N 1
ATOM 3946 C CA . VAL A 1 524 ? 12.581 1.884 -11.421 1.00 87.88 524 VAL A CA 1
ATOM 3947 C C . VAL A 1 524 ? 13.687 2.557 -12.225 1.00 87.88 524 VAL A C 1
ATOM 3949 O O . VAL A 1 524 ? 14.427 1.863 -12.911 1.00 87.88 524 VAL A O 1
ATOM 3952 N N . THR A 1 525 ? 13.889 3.868 -12.083 1.00 87.50 525 THR A N 1
ATOM 3953 C CA . THR A 1 525 ? 15.001 4.583 -12.739 1.00 87.50 525 THR A CA 1
ATOM 3954 C C . THR A 1 525 ? 16.359 4.104 -12.217 1.00 87.50 525 THR A C 1
ATOM 3956 O O . THR A 1 525 ? 17.251 3.775 -13.004 1.00 87.50 525 THR A O 1
ATOM 3959 N N . TRP A 1 526 ? 16.485 3.928 -10.897 1.00 91.25 526 TRP A N 1
ATOM 3960 C CA . TRP A 1 526 ? 17.613 3.223 -10.278 1.00 91.25 526 TRP A CA 1
ATOM 3961 C C . TRP A 1 526 ? 17.737 1.784 -10.806 1.00 91.25 526 TRP A C 1
ATOM 3963 O O . TRP A 1 526 ? 18.820 1.363 -11.215 1.00 91.25 526 TRP A O 1
ATOM 3973 N N . GLY A 1 527 ? 16.624 1.046 -10.873 1.00 88.94 527 GLY A N 1
ATOM 3974 C CA . GLY A 1 527 ? 16.574 -0.330 -11.372 1.00 88.94 527 GLY A CA 1
ATOM 3975 C C . GLY A 1 527 ? 17.077 -0.459 -12.809 1.00 88.94 527 GLY A C 1
ATOM 3976 O O . GLY A 1 527 ? 17.892 -1.329 -13.093 1.00 88.94 527 GLY A O 1
ATOM 3977 N N . ASN A 1 528 ? 16.681 0.447 -13.699 1.00 87.56 528 ASN A N 1
ATOM 3978 C CA . ASN A 1 528 ? 17.129 0.482 -15.090 1.00 87.56 528 ASN A CA 1
ATOM 3979 C C . ASN A 1 528 ? 18.644 0.755 -15.189 1.00 87.56 528 ASN A C 1
ATOM 3981 O O . ASN A 1 528 ? 19.329 0.142 -16.006 1.00 87.56 528 ASN A O 1
ATOM 3985 N N . LYS A 1 529 ? 19.199 1.613 -14.320 1.00 86.12 529 LYS A N 1
ATOM 3986 C CA . LYS A 1 529 ? 20.640 1.933 -14.285 1.00 86.12 529 LYS A CA 1
ATOM 3987 C C . LYS A 1 529 ? 21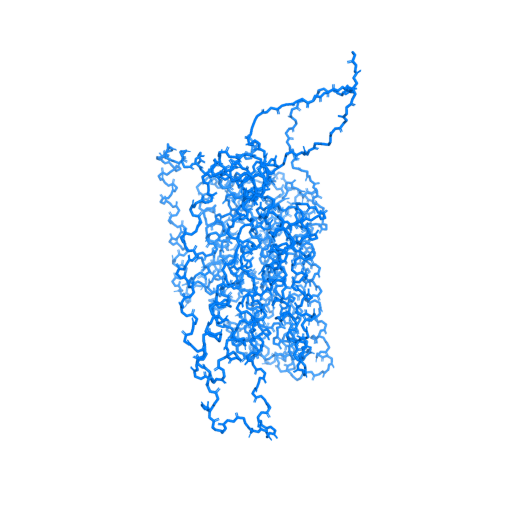.529 0.882 -13.606 1.00 86.12 529 LYS A C 1
ATOM 3989 O O . LYS A 1 529 ? 22.719 0.794 -13.922 1.00 86.12 529 LYS A O 1
ATOM 3994 N N . VAL A 1 530 ? 21.001 0.106 -12.658 1.00 87.75 530 VAL A N 1
ATOM 3995 C CA . VAL A 1 530 ? 21.773 -0.913 -11.916 1.00 87.75 530 VAL A CA 1
ATOM 3996 C C . VAL A 1 530 ? 21.557 -2.323 -12.466 1.00 87.75 530 VAL A C 1
ATOM 3998 O O . VAL A 1 530 ? 22.504 -3.106 -12.498 1.00 87.75 530 VAL A O 1
ATOM 4001 N N . LEU A 1 531 ? 20.344 -2.633 -12.925 1.00 84.56 531 LEU A N 1
ATOM 4002 C CA . LEU A 1 531 ? 19.889 -3.973 -13.320 1.00 84.56 531 LEU A CA 1
ATOM 4003 C C . LEU A 1 531 ? 19.618 -4.100 -14.831 1.00 84.56 531 LEU A C 1
ATOM 4005 O O . LEU A 1 531 ? 19.313 -5.196 -15.307 1.00 84.56 531 LEU A O 1
ATOM 4009 N N . GLY A 1 532 ? 19.679 -2.995 -15.585 1.00 83.94 532 GLY A N 1
ATOM 4010 C CA . GLY A 1 532 ? 19.349 -2.968 -17.010 1.00 83.94 532 GLY A CA 1
ATOM 4011 C C . GLY A 1 532 ? 17.924 -3.462 -17.260 1.00 83.94 532 GLY A C 1
ATOM 4012 O O . GLY A 1 532 ? 16.970 -2.994 -16.640 1.00 83.94 532 GLY A O 1
ATOM 4013 N N . SER A 1 533 ? 17.791 -4.472 -18.121 1.00 79.12 533 SER A N 1
ATOM 4014 C CA . SER A 1 533 ? 16.521 -5.112 -18.495 1.00 79.12 533 SER A CA 1
ATOM 4015 C C . SER A 1 533 ? 15.703 -5.677 -17.323 1.00 79.12 533 SER A C 1
ATOM 4017 O O . SER A 1 533 ? 14.530 -5.984 -17.508 1.00 79.12 533 SER A O 1
ATOM 4019 N N . TRP A 1 534 ? 16.276 -5.813 -16.122 1.00 79.69 534 TRP A N 1
ATOM 4020 C CA . TRP A 1 534 ? 15.571 -6.271 -14.917 1.00 79.69 534 TRP A CA 1
ATOM 4021 C C . TRP A 1 534 ? 14.991 -5.138 -14.053 1.00 79.69 534 TRP A C 1
ATOM 4023 O O . TRP A 1 534 ? 14.406 -5.421 -13.005 1.00 79.69 534 TRP A O 1
ATOM 4033 N N . GLY A 1 535 ? 15.088 -3.868 -14.467 1.00 78.19 535 GLY A N 1
ATOM 4034 C CA . GLY A 1 535 ? 14.563 -2.721 -13.708 1.00 78.19 535 GLY A CA 1
ATOM 4035 C C . GLY A 1 535 ? 13.065 -2.799 -13.370 1.00 78.19 535 GLY A C 1
ATOM 4036 O O . GLY A 1 535 ? 12.648 -2.335 -12.307 1.00 78.19 535 GLY A O 1
ATOM 4037 N N . TRP A 1 536 ? 12.268 -3.503 -14.185 1.00 81.38 536 TRP A N 1
ATOM 4038 C CA . TRP A 1 536 ? 10.849 -3.785 -13.918 1.00 81.38 536 TRP A CA 1
ATOM 4039 C C . TRP A 1 536 ? 10.595 -4.534 -12.596 1.00 81.38 536 TRP A C 1
ATOM 4041 O O . TRP A 1 536 ? 9.529 -4.396 -11.997 1.00 81.38 536 TRP A O 1
ATOM 4051 N N . THR A 1 537 ? 11.575 -5.287 -12.088 1.00 83.38 537 THR A N 1
ATOM 4052 C CA . THR A 1 537 ? 11.452 -5.983 -10.795 1.00 83.38 537 THR A CA 1
ATOM 4053 C C . THR A 1 537 ? 11.325 -5.015 -9.619 1.00 83.38 537 THR A C 1
ATOM 4055 O O . THR A 1 537 ? 10.617 -5.312 -8.656 1.00 83.38 537 THR A O 1
ATOM 4058 N N . MET A 1 538 ? 11.941 -3.829 -9.710 1.00 87.38 538 MET A N 1
ATOM 4059 C CA . MET A 1 538 ? 11.831 -2.785 -8.686 1.00 87.38 538 MET A CA 1
ATOM 4060 C C . MET A 1 538 ? 10.435 -2.156 -8.670 1.00 87.38 538 MET A C 1
ATOM 4062 O O . MET A 1 538 ? 9.934 -1.816 -7.601 1.00 87.38 538 MET A O 1
ATOM 4066 N N . SER A 1 539 ? 9.769 -2.084 -9.826 1.00 86.56 539 SER A N 1
ATOM 4067 C CA . SER A 1 539 ? 8.358 -1.691 -9.933 1.00 86.56 539 SER A CA 1
ATOM 4068 C C . SER A 1 539 ? 7.455 -2.663 -9.178 1.00 86.56 539 SER A C 1
ATOM 4070 O O . SER A 1 539 ? 6.705 -2.244 -8.297 1.00 86.56 539 SER A O 1
ATOM 4072 N N . VAL A 1 540 ? 7.575 -3.965 -9.457 1.00 84.06 540 VAL A N 1
ATOM 4073 C CA . VAL A 1 540 ? 6.771 -5.000 -8.792 1.00 84.06 540 VAL A CA 1
ATOM 4074 C C . VAL A 1 540 ? 7.029 -4.993 -7.283 1.00 84.06 540 VAL A C 1
ATOM 4076 O O . VAL A 1 540 ? 6.087 -5.056 -6.493 1.00 84.06 540 VAL A O 1
ATOM 4079 N N . ALA A 1 541 ? 8.287 -4.845 -6.863 1.00 86.44 541 ALA A N 1
ATOM 4080 C CA . ALA A 1 541 ? 8.657 -4.769 -5.455 1.00 86.44 541 ALA A CA 1
ATOM 4081 C C . ALA A 1 541 ? 8.090 -3.524 -4.740 1.00 86.44 541 ALA A C 1
ATOM 4083 O O . ALA A 1 541 ? 7.531 -3.643 -3.646 1.00 86.44 541 ALA A O 1
ATOM 4084 N N . ALA A 1 542 ? 8.181 -2.340 -5.355 1.00 87.31 542 ALA A N 1
ATOM 4085 C CA . ALA A 1 542 ? 7.644 -1.096 -4.803 1.00 87.31 542 ALA A CA 1
ATOM 4086 C C . ALA A 1 542 ? 6.104 -1.084 -4.783 1.00 87.31 542 ALA A C 1
ATOM 4088 O O . ALA A 1 542 ? 5.506 -0.704 -3.774 1.00 87.31 542 ALA A O 1
ATOM 4089 N N . ALA A 1 543 ? 5.449 -1.591 -5.832 1.00 88.19 543 ALA A N 1
ATOM 4090 C CA . ALA A 1 543 ? 3.995 -1.733 -5.887 1.00 88.19 543 ALA A CA 1
ATOM 4091 C C . ALA A 1 543 ? 3.478 -2.702 -4.806 1.00 88.19 543 ALA A C 1
ATOM 4093 O O . ALA A 1 543 ? 2.548 -2.362 -4.074 1.00 88.19 543 ALA A O 1
ATOM 4094 N N . LEU A 1 544 ? 4.120 -3.866 -4.623 1.00 84.50 544 LEU A N 1
ATOM 4095 C CA . LEU A 1 544 ? 3.797 -4.799 -3.532 1.00 84.50 544 LEU A CA 1
ATOM 4096 C C . LEU A 1 544 ? 4.091 -4.201 -2.143 1.00 84.50 544 LEU A C 1
ATOM 4098 O O . LEU A 1 544 ? 3.353 -4.471 -1.190 1.00 84.50 544 LEU A O 1
ATOM 4102 N N . SER A 1 545 ? 5.112 -3.346 -2.012 1.00 87.69 545 SER A N 1
ATOM 4103 C CA . SER A 1 545 ? 5.356 -2.588 -0.779 1.00 87.69 545 SER A CA 1
ATOM 4104 C C . SER A 1 545 ? 4.200 -1.640 -0.456 1.00 87.69 545 SER A C 1
ATOM 4106 O O . SER A 1 545 ? 3.616 -1.711 0.632 1.00 87.69 545 SER A O 1
ATOM 4108 N N . ALA A 1 546 ? 3.839 -0.771 -1.400 1.00 86.06 546 ALA A N 1
ATOM 4109 C CA . ALA A 1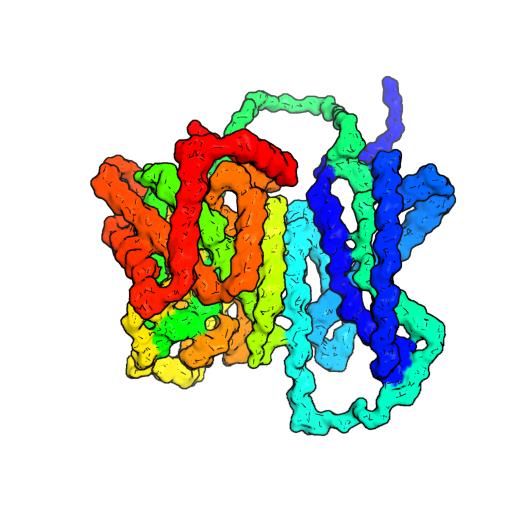 546 ? 2.769 0.201 -1.221 1.00 86.06 546 ALA A CA 1
ATOM 4110 C C . ALA A 1 546 ? 1.414 -0.496 -0.977 1.00 86.06 546 ALA A C 1
ATOM 4112 O O . ALA A 1 546 ? 0.688 -0.112 -0.062 1.00 86.06 546 ALA A O 1
ATOM 4113 N N . PHE A 1 547 ? 1.137 -1.604 -1.673 1.00 84.81 547 PHE A N 1
ATOM 4114 C CA . PHE A 1 547 ? -0.042 -2.455 -1.470 1.00 84.81 547 PHE A CA 1
ATOM 4115 C C . PHE A 1 547 ? -0.078 -3.068 -0.059 1.00 84.81 547 PHE A C 1
ATOM 4117 O O . PHE A 1 547 ? -1.113 -3.047 0.610 1.00 84.81 547 PHE A O 1
ATOM 4124 N N . GLY A 1 548 ? 1.064 -3.523 0.464 1.00 79.12 548 GLY A N 1
ATOM 4125 C CA . GLY A 1 548 ? 1.172 -3.957 1.857 1.00 79.12 548 GLY A CA 1
ATOM 4126 C C . GLY A 1 548 ? 1.014 -2.823 2.877 1.00 79.12 548 GLY A C 1
ATOM 4127 O O . GLY A 1 548 ? 0.437 -3.033 3.937 1.00 79.12 548 GLY A O 1
ATOM 4128 N N . ALA A 1 549 ? 1.504 -1.610 2.605 1.00 81.38 549 ALA A N 1
ATOM 4129 C CA . ALA A 1 549 ? 1.298 -0.476 3.516 1.00 81.38 549 ALA A CA 1
ATOM 4130 C C . ALA A 1 549 ? -0.179 -0.049 3.553 1.00 81.38 549 ALA A C 1
ATOM 4132 O O . ALA A 1 549 ? -0.759 0.070 4.633 1.00 81.38 549 ALA A O 1
ATOM 4133 N N . LEU A 1 550 ? -0.810 0.046 2.379 1.00 83.06 550 LEU A N 1
ATOM 4134 C CA . LEU A 1 550 ? -2.236 0.323 2.214 1.00 83.06 550 LEU A CA 1
ATOM 4135 C C . LEU A 1 550 ? -3.113 -0.699 2.958 1.00 83.06 550 LEU A C 1
ATOM 4137 O O . LEU A 1 550 ? -4.021 -0.312 3.692 1.00 83.06 550 LEU A O 1
ATOM 4141 N N . ASN A 1 551 ? -2.806 -1.995 2.844 1.00 79.19 551 ASN A N 1
ATOM 4142 C CA . ASN A 1 551 ? -3.502 -3.050 3.587 1.00 79.19 551 ASN A CA 1
ATOM 4143 C C . ASN A 1 551 ? -3.439 -2.834 5.111 1.00 79.19 551 ASN A C 1
ATOM 4145 O O . ASN A 1 551 ? -4.444 -3.004 5.796 1.00 79.19 551 ASN A O 1
ATOM 4149 N N . GLY A 1 552 ? -2.284 -2.414 5.638 1.00 68.88 552 GLY A N 1
ATOM 4150 C CA . GLY A 1 552 ? -2.113 -2.103 7.059 1.00 68.88 552 GLY A CA 1
ATOM 4151 C C . GLY A 1 552 ? -2.922 -0.887 7.529 1.00 68.88 552 GLY A C 1
ATOM 4152 O O . GLY A 1 552 ? -3.481 -0.910 8.626 1.00 68.88 552 GLY A O 1
ATOM 4153 N N . SER A 1 553 ? -3.058 0.143 6.688 1.00 72.81 553 SER A N 1
ATOM 4154 C CA . SER A 1 553 ? -3.814 1.368 7.000 1.00 72.81 553 SER A CA 1
ATOM 4155 C C . SER A 1 553 ? -5.314 1.140 7.237 1.00 72.81 553 SER A C 1
ATOM 4157 O O . SER A 1 553 ? -5.932 1.913 7.967 1.00 72.81 553 SER A O 1
ATOM 4159 N N . PHE A 1 554 ? -5.902 0.064 6.699 1.00 69.19 554 PHE A N 1
ATOM 4160 C CA . PHE A 1 554 ? -7.305 -0.298 6.957 1.00 69.19 554 PHE A CA 1
ATOM 4161 C C . PHE A 1 554 ? -7.568 -0.850 8.373 1.00 69.19 554 PHE A C 1
ATOM 4163 O O . PHE A 1 554 ? -8.723 -0.876 8.809 1.00 69.19 554 PHE A O 1
ATOM 4170 N N . PHE A 1 555 ? -6.532 -1.277 9.108 1.00 58.91 555 PHE A N 1
ATOM 4171 C CA . PHE A 1 555 ? -6.684 -1.821 10.463 1.00 58.91 555 PHE A CA 1
ATOM 4172 C C . PHE A 1 555 ? -6.767 -0.742 11.549 1.00 58.91 555 PHE A C 1
ATOM 4174 O O . PHE A 1 555 ? -7.549 -0.887 12.489 1.00 58.91 555 PHE A O 1
ATOM 4181 N N . SER A 1 556 ? -5.984 0.336 11.450 1.00 49.72 556 SER A N 1
ATOM 4182 C CA . SER A 1 556 ? -5.854 1.314 12.536 1.00 49.72 556 SER A CA 1
ATOM 4183 C C . SER A 1 556 ? -6.866 2.458 12.425 1.00 49.72 556 SER A C 1
ATOM 4185 O O . SER A 1 556 ? -6.702 3.391 11.640 1.00 49.72 556 SER A O 1
ATOM 4187 N N . GLY A 1 557 ? -7.900 2.429 13.267 1.00 47.94 557 GLY A N 1
ATOM 4188 C CA . GLY A 1 557 ? -8.823 3.553 13.424 1.00 47.94 557 GLY A CA 1
ATOM 4189 C C . GLY A 1 557 ? -9.848 3.335 14.532 1.00 47.94 557 GLY A C 1
ATOM 4190 O O . GLY A 1 557 ? -10.672 2.423 14.435 1.00 47.94 557 GLY A O 1
ATOM 4191 N N . GLY A 1 558 ? -9.815 4.202 15.550 1.00 40.38 558 GLY A N 1
ATOM 4192 C CA . GLY A 1 558 ? -10.896 4.375 16.521 1.00 40.38 558 GLY A CA 1
ATOM 4193 C C . GLY A 1 558 ? -12.099 5.030 15.841 1.00 40.38 558 GLY A C 1
ATOM 4194 O O . GLY A 1 558 ? -11.934 5.811 14.903 1.00 40.38 558 GLY A O 1
ATOM 4195 N N . ARG A 1 559 ? -13.316 4.654 16.243 1.00 53.06 559 ARG A N 1
ATOM 4196 C CA . ARG A 1 559 ? -14.536 4.901 15.456 1.00 53.06 559 ARG A CA 1
ATOM 4197 C C . ARG A 1 559 ? -15.684 5.428 16.336 1.00 53.06 559 ARG A C 1
ATOM 4199 O O . ARG A 1 559 ? -15.887 4.880 17.423 1.00 53.06 559 ARG A O 1
ATOM 4206 N N . PRO A 1 560 ? -16.460 6.435 15.881 1.00 49.62 560 PRO A N 1
ATOM 4207 C CA . PRO A 1 560 ? -17.733 6.804 16.507 1.00 49.62 560 PRO A CA 1
ATOM 4208 C C . PRO A 1 560 ? -18.770 5.685 16.317 1.00 49.62 560 PRO A C 1
ATOM 4210 O O . PRO A 1 560 ? -18.609 4.830 15.447 1.00 49.62 560 PRO A O 1
ATOM 4213 N N . ASP A 1 561 ? -19.831 5.670 17.124 1.00 55.84 561 ASP A N 1
ATOM 4214 C CA . ASP A 1 561 ? -20.524 4.418 17.469 1.00 55.84 561 ASP A CA 1
ATOM 4215 C C . ASP A 1 561 ? -21.098 3.615 16.293 1.00 55.84 561 ASP A C 1
ATOM 4217 O O . ASP A 1 561 ? -20.911 2.402 16.267 1.00 55.84 561 ASP A O 1
ATOM 4221 N N . ILE A 1 562 ? -21.693 4.247 15.273 1.00 55.88 562 ILE A N 1
ATOM 4222 C CA . ILE A 1 562 ? -22.166 3.534 14.067 1.00 55.88 562 ILE A CA 1
ATOM 4223 C C . ILE A 1 562 ? -21.022 2.974 13.205 1.00 55.88 562 ILE A C 1
ATOM 4225 O O . ILE A 1 562 ? -21.135 1.896 12.625 1.00 55.88 562 ILE A O 1
ATOM 4229 N N . LEU A 1 563 ? -19.884 3.668 13.162 1.00 64.69 563 LEU A N 1
ATOM 4230 C CA . LEU A 1 563 ? -18.686 3.227 12.446 1.00 64.69 563 LEU A CA 1
ATOM 4231 C C . LEU A 1 563 ? -17.906 2.152 13.226 1.00 64.69 563 LEU A C 1
ATOM 4233 O O . LEU A 1 563 ? -17.124 1.407 12.631 1.00 64.69 563 LEU A O 1
ATOM 4237 N N . ALA A 1 564 ? -18.121 2.064 14.543 1.00 63.84 564 ALA A N 1
ATOM 4238 C CA . ALA A 1 564 ? -17.540 1.061 15.436 1.00 63.84 564 ALA A CA 1
ATOM 4239 C C . ALA A 1 564 ? -18.264 -0.300 15.399 1.00 63.84 564 ALA A C 1
ATOM 4241 O O . ALA A 1 564 ? -17.754 -1.271 15.957 1.00 63.84 564 ALA A O 1
ATOM 4242 N N . MET A 1 565 ? -19.430 -0.382 14.749 1.00 67.56 565 MET A N 1
ATOM 4243 C CA . MET A 1 565 ? -20.221 -1.611 14.652 1.00 67.56 565 MET A CA 1
ATOM 4244 C C . MET A 1 565 ? -19.517 -2.680 13.804 1.00 67.56 565 MET A C 1
ATOM 4246 O O . MET A 1 565 ? -18.836 -2.378 12.818 1.00 67.56 565 MET A O 1
ATOM 4250 N N . ALA A 1 566 ? -19.698 -3.944 14.187 1.00 62.94 566 ALA A N 1
ATOM 4251 C CA . ALA A 1 566 ? -19.089 -5.099 13.536 1.00 62.94 566 ALA A CA 1
ATOM 4252 C C . ALA A 1 566 ? -20.143 -5.988 12.869 1.00 62.94 566 ALA A C 1
ATOM 4254 O O . ALA A 1 566 ? -21.245 -6.179 13.380 1.00 62.94 566 ALA A O 1
ATOM 4255 N N . HIS A 1 567 ? -19.785 -6.553 11.719 1.00 70.06 567 HIS A N 1
ATOM 4256 C CA . HIS A 1 567 ? -20.653 -7.420 10.933 1.00 70.06 567 HIS A CA 1
ATOM 4257 C C . HIS A 1 567 ? -20.814 -8.791 11.597 1.00 70.06 567 HIS A C 1
ATOM 4259 O O . HIS A 1 567 ? -19.833 -9.520 11.776 1.00 70.06 567 HIS A O 1
ATOM 4265 N N . VAL A 1 568 ? -22.058 -9.148 11.928 1.00 68.31 568 VAL A N 1
ATOM 4266 C CA . VAL A 1 568 ? -22.424 -10.265 12.822 1.00 68.31 568 VAL A CA 1
ATOM 4267 C C . VAL A 1 568 ? -21.807 -11.603 12.395 1.00 68.31 568 VAL A C 1
ATOM 4269 O O . VAL A 1 568 ? -21.348 -12.372 13.237 1.00 68.31 568 VAL A O 1
ATOM 4272 N N . HIS A 1 569 ? -21.735 -11.880 11.090 1.00 66.12 569 HIS A N 1
ATOM 4273 C CA . HIS A 1 569 ? -21.220 -13.152 10.570 1.00 66.12 569 HIS A CA 1
ATOM 4274 C C . HIS A 1 569 ? -19.714 -13.179 10.275 1.00 66.12 569 HIS A C 1
ATOM 4276 O O . HIS A 1 569 ? -19.133 -14.263 10.184 1.00 66.12 569 HIS A O 1
ATOM 4282 N N . ARG A 1 570 ? -19.067 -12.019 10.102 1.00 64.12 570 ARG A N 1
ATOM 4283 C CA . ARG A 1 570 ? -17.652 -11.930 9.678 1.00 64.12 570 ARG A CA 1
ATOM 4284 C C . ARG A 1 570 ? -16.716 -11.380 10.754 1.00 64.12 570 ARG A C 1
ATOM 4286 O O . ARG A 1 570 ? -15.507 -11.568 10.635 1.00 64.12 570 ARG A O 1
ATOM 4293 N N . LEU A 1 571 ? -17.264 -10.732 11.786 1.00 66.50 571 LEU A N 1
ATOM 4294 C CA . LEU A 1 571 ? -16.534 -10.005 12.833 1.00 66.50 571 LEU A CA 1
ATOM 4295 C C . LEU A 1 571 ? -15.556 -8.960 12.258 1.00 66.50 571 LEU A C 1
ATOM 4297 O O . LEU A 1 571 ? -14.497 -8.692 12.822 1.00 66.50 571 LEU A O 1
ATOM 4301 N N . THR A 1 572 ? -15.913 -8.376 11.111 1.00 67.88 572 THR A N 1
ATOM 4302 C CA . THR A 1 572 ? -15.191 -7.278 10.460 1.00 67.88 572 THR A CA 1
ATOM 4303 C C . THR A 1 572 ? -15.961 -5.968 10.653 1.00 67.88 572 THR A C 1
ATOM 4305 O O . THR A 1 572 ? -17.192 -5.968 10.564 1.00 67.88 572 THR A O 1
ATOM 4308 N N . PRO A 1 573 ? -15.288 -4.834 10.923 1.00 70.75 573 PRO A N 1
ATOM 4309 C CA . PRO A 1 573 ? -15.960 -3.568 11.201 1.00 70.75 573 PRO A CA 1
ATOM 4310 C C . PRO A 1 573 ? -16.263 -2.833 9.884 1.00 70.75 573 PRO A C 1
ATOM 4312 O O . PRO A 1 573 ? -15.633 -1.826 9.533 1.00 70.75 573 PRO A O 1
ATOM 4315 N N . SER A 1 574 ? -17.191 -3.409 9.115 1.00 73.12 574 SER A N 1
ATOM 4316 C CA . SER A 1 574 ? -17.523 -3.023 7.740 1.00 73.12 574 SER A CA 1
ATOM 4317 C C . SER A 1 574 ? -17.964 -1.564 7.542 1.00 73.12 574 SER A C 1
ATOM 4319 O O . SER A 1 574 ? -17.529 -1.007 6.534 1.00 73.12 574 SER A O 1
ATOM 4321 N N . PRO A 1 575 ? -18.717 -0.880 8.436 1.00 75.56 575 PRO A N 1
ATOM 4322 C CA . PRO A 1 575 ? -19.247 0.448 8.121 1.00 75.56 575 PRO A CA 1
ATOM 4323 C C . PRO A 1 575 ? -18.150 1.496 7.929 1.00 75.56 575 PRO A C 1
ATOM 4325 O O . PRO A 1 575 ? -18.192 2.247 6.959 1.00 75.56 575 PRO A O 1
ATOM 4328 N N . ALA A 1 576 ? -17.115 1.512 8.782 1.00 73.75 576 ALA A N 1
ATOM 4329 C CA . ALA A 1 576 ? -15.990 2.432 8.584 1.00 73.75 576 ALA A CA 1
ATOM 4330 C C . ALA A 1 576 ? -14.980 1.965 7.527 1.00 73.75 576 ALA A C 1
ATOM 4332 O O . ALA A 1 576 ? -14.286 2.812 6.970 1.00 73.75 576 ALA A O 1
ATOM 4333 N N . LEU A 1 577 ? -14.896 0.662 7.217 1.00 79.12 577 LEU A N 1
ATOM 4334 C CA . LEU A 1 577 ? -14.123 0.209 6.051 1.00 79.12 577 LEU A CA 1
ATOM 4335 C C . LEU A 1 577 ? -14.757 0.767 4.767 1.00 79.12 577 LEU A C 1
ATOM 4337 O O . LEU A 1 577 ? -14.058 1.380 3.971 1.00 79.12 577 LEU A O 1
ATOM 4341 N N . ILE A 1 578 ? -16.085 0.669 4.634 1.00 83.62 578 ILE A N 1
ATOM 4342 C CA . ILE A 1 578 ? -16.850 1.256 3.524 1.00 83.62 578 ILE A CA 1
ATOM 4343 C C . ILE A 1 578 ? -16.721 2.788 3.517 1.00 83.62 578 ILE A C 1
ATOM 4345 O O . ILE A 1 578 ? -16.341 3.349 2.494 1.00 83.62 578 ILE A O 1
ATOM 4349 N N . PHE A 1 579 ? -16.969 3.468 4.645 1.00 82.69 579 PHE A N 1
ATOM 4350 C CA . PHE A 1 579 ? -16.865 4.933 4.737 1.00 82.69 579 PHE A CA 1
ATOM 4351 C C . PHE A 1 579 ? -15.478 5.439 4.315 1.00 82.69 579 PHE A C 1
ATOM 4353 O O . PHE A 1 579 ? -15.370 6.323 3.469 1.00 82.69 579 PHE A O 1
ATOM 4360 N N . THR A 1 580 ? -14.412 4.837 4.851 1.00 83.94 580 THR A N 1
ATOM 4361 C CA . THR A 1 580 ? -13.032 5.234 4.537 1.00 83.94 580 THR A CA 1
ATOM 4362 C C . THR A 1 580 ? -12.703 4.966 3.068 1.00 83.94 580 THR A C 1
ATOM 4364 O O . THR A 1 580 ? -12.091 5.817 2.425 1.00 83.94 580 THR A O 1
ATOM 4367 N N . THR A 1 581 ? -13.146 3.836 2.500 1.00 88.38 581 THR A N 1
ATOM 4368 C CA . THR A 1 581 ? -13.003 3.550 1.063 1.00 88.38 581 THR A CA 1
ATOM 4369 C C . THR A 1 581 ? -13.710 4.598 0.201 1.00 88.38 581 THR A C 1
ATOM 4371 O O . THR A 1 581 ? -13.105 5.087 -0.749 1.00 88.38 581 THR A O 1
ATOM 4374 N N . VAL A 1 582 ? -14.939 4.999 0.544 1.00 86.69 582 VAL A N 1
ATOM 4375 C CA . VAL A 1 582 ? -15.688 6.029 -0.200 1.00 86.69 582 VAL A CA 1
ATOM 4376 C C . VAL A 1 582 ? -14.977 7.381 -0.147 1.00 86.69 582 VAL A C 1
ATOM 4378 O O . VAL A 1 582 ? -14.735 7.971 -1.197 1.00 86.69 582 VAL A O 1
ATOM 4381 N N . VAL A 1 583 ? -14.577 7.861 1.037 1.00 86.62 583 VAL A N 1
ATOM 4382 C CA . VAL A 1 583 ? -13.880 9.158 1.142 1.00 86.62 583 VAL A CA 1
ATOM 4383 C C . VAL A 1 583 ? -12.511 9.111 0.450 1.00 86.62 583 VAL A C 1
ATOM 4385 O O . VAL A 1 583 ? -12.132 10.077 -0.204 1.00 86.62 583 VAL A O 1
ATOM 4388 N N . SER A 1 584 ? -11.799 7.980 0.489 1.00 89.69 584 SER A N 1
ATOM 4389 C CA . SER A 1 584 ? -10.518 7.835 -0.226 1.00 89.69 584 SER A CA 1
ATOM 4390 C C . SER A 1 584 ? -10.685 7.901 -1.745 1.00 89.69 584 SER A C 1
ATOM 4392 O O . SER A 1 584 ? -9.881 8.535 -2.422 1.00 89.69 584 SER A O 1
ATOM 4394 N N . LEU A 1 585 ? -11.740 7.278 -2.284 1.00 90.12 585 LEU A N 1
ATOM 4395 C CA . LEU A 1 585 ? -12.062 7.350 -3.712 1.00 90.12 585 LEU A CA 1
ATOM 4396 C C . LEU A 1 585 ? -12.511 8.759 -4.131 1.00 90.12 585 LEU A C 1
ATOM 4398 O O . LEU A 1 585 ? -12.228 9.158 -5.254 1.00 90.12 585 LEU A O 1
ATOM 4402 N N . LEU A 1 586 ? -13.139 9.535 -3.238 1.00 87.88 586 LEU A N 1
ATOM 4403 C CA . LEU A 1 586 ? -13.442 10.951 -3.483 1.00 87.88 586 LEU A CA 1
ATOM 4404 C C . LEU A 1 586 ? -12.178 11.827 -3.487 1.00 87.88 586 LEU A C 1
ATOM 4406 O O . LEU A 1 586 ? -12.047 12.683 -4.355 1.00 87.88 586 LEU A O 1
ATOM 4410 N N . VAL A 1 587 ? -11.234 11.606 -2.564 1.00 85.12 587 VAL A N 1
ATOM 4411 C CA . VAL A 1 587 ? -9.959 12.356 -2.486 1.00 85.12 587 VAL A CA 1
ATOM 4412 C C . VAL A 1 587 ? -9.033 12.053 -3.674 1.00 85.12 587 VAL A C 1
ATOM 4414 O O . VAL A 1 587 ? -8.323 12.941 -4.142 1.00 85.12 587 VAL A O 1
ATOM 4417 N N . LEU A 1 588 ? -9.098 10.833 -4.218 1.00 87.69 588 LEU A N 1
ATOM 4418 C CA . LEU A 1 588 ? -8.368 10.401 -5.420 1.00 87.69 588 LEU A CA 1
ATOM 4419 C C . LEU A 1 588 ? -8.814 11.119 -6.716 1.00 87.69 588 LEU A C 1
ATOM 4421 O O . LEU A 1 588 ? -8.112 11.051 -7.725 1.00 87.69 588 LEU A O 1
ATOM 4425 N N . ILE A 1 589 ? -9.971 11.796 -6.720 1.00 80.50 589 ILE A N 1
ATOM 4426 C CA . ILE A 1 589 ? -10.479 12.509 -7.904 1.00 80.50 589 ILE A CA 1
ATOM 4427 C C . ILE A 1 589 ? -9.739 13.840 -8.133 1.00 80.50 589 ILE A C 1
ATOM 4429 O O . ILE A 1 589 ? -9.207 14.002 -9.231 1.00 80.50 589 ILE A O 1
ATOM 4433 N N . PRO A 1 590 ? -9.664 14.788 -7.173 1.00 77.88 590 PRO A N 1
ATOM 4434 C CA . PRO A 1 590 ? -8.943 16.046 -7.372 1.00 77.88 590 PRO A CA 1
ATOM 4435 C C . PRO A 1 590 ? -7.445 15.971 -7.044 1.00 77.88 590 PRO A C 1
ATOM 4437 O O . PRO A 1 590 ? -6.682 16.731 -7.630 1.00 77.88 590 PRO A O 1
ATOM 4440 N N . GLY A 1 591 ? -7.023 15.122 -6.100 1.00 72.31 591 GLY A N 1
ATOM 4441 C CA . GLY A 1 591 ? -5.702 15.235 -5.475 1.00 72.31 591 GLY A CA 1
ATOM 4442 C C . GLY A 1 591 ? -4.576 14.473 -6.178 1.00 72.31 591 GLY A C 1
ATOM 4443 O O . GLY A 1 591 ? -4.716 13.298 -6.521 1.00 72.31 591 GLY A O 1
ATOM 4444 N N . ASP A 1 592 ? -3.433 15.137 -6.320 1.00 79.81 592 ASP A N 1
ATOM 4445 C CA . ASP A 1 592 ? -2.132 14.541 -6.625 1.00 79.81 592 ASP A CA 1
ATOM 4446 C C . ASP A 1 592 ? -1.436 14.006 -5.356 1.00 79.81 592 ASP A C 1
ATOM 4448 O O . ASP A 1 592 ? -1.818 14.314 -4.225 1.00 79.81 592 ASP A O 1
ATOM 4452 N N . PHE A 1 593 ? -0.372 13.217 -5.529 1.00 84.00 593 PHE A N 1
ATOM 4453 C CA . PHE A 1 593 ? 0.373 12.641 -4.407 1.00 84.00 593 PHE A CA 1
ATOM 4454 C C . PHE A 1 593 ? 0.968 13.699 -3.459 1.00 84.00 593 PHE A C 1
ATOM 4456 O O . PHE A 1 593 ? 0.934 13.513 -2.242 1.00 84.00 593 PHE A O 1
ATOM 4463 N N . GLN A 1 594 ? 1.520 14.794 -3.989 1.00 83.19 594 GLN A N 1
ATOM 4464 C CA . GLN A 1 594 ? 2.270 15.769 -3.200 1.00 83.19 594 GLN A CA 1
ATOM 4465 C C . GLN A 1 594 ? 1.329 16.558 -2.285 1.00 83.19 594 GLN A C 1
ATOM 4467 O O . GLN A 1 594 ? 1.525 16.555 -1.068 1.00 83.19 594 GLN A O 1
ATOM 4472 N N . SER A 1 595 ? 0.277 17.168 -2.835 1.00 82.62 595 SER A N 1
ATOM 4473 C CA . SER A 1 595 ? -0.679 17.948 -2.044 1.00 82.62 595 SER A CA 1
ATOM 4474 C C . SER A 1 595 ? -1.521 17.073 -1.111 1.00 82.62 595 SER A C 1
ATOM 4476 O O . SER A 1 595 ? -1.753 17.474 0.028 1.00 82.62 595 SER A O 1
ATOM 4478 N N . ILE A 1 596 ? -1.876 15.830 -1.481 1.00 85.00 596 ILE A N 1
ATOM 4479 C CA . ILE A 1 596 ? -2.499 14.884 -0.529 1.00 85.00 596 ILE A CA 1
ATOM 4480 C C . ILE A 1 596 ? -1.578 14.632 0.681 1.00 85.00 596 ILE A C 1
ATOM 4482 O O . ILE A 1 596 ? -2.053 14.633 1.822 1.00 85.00 596 ILE A O 1
ATOM 4486 N N . VAL A 1 597 ? -0.269 14.447 0.466 1.00 84.62 597 VAL A N 1
ATOM 4487 C CA . VAL A 1 597 ? 0.709 14.252 1.553 1.00 84.62 597 VAL A CA 1
ATOM 4488 C C . VAL A 1 597 ? 0.905 15.524 2.389 1.00 84.62 597 VAL A C 1
ATOM 4490 O O . VAL A 1 597 ? 1.054 15.422 3.610 1.00 84.62 597 VAL A O 1
ATOM 4493 N N . ASN A 1 598 ? 0.843 16.713 1.786 1.00 83.81 598 ASN A N 1
ATOM 4494 C CA . ASN A 1 598 ? 0.935 17.993 2.499 1.00 83.81 598 ASN A CA 1
ATOM 4495 C C . ASN A 1 598 ? -0.299 18.224 3.396 1.00 83.81 598 ASN A C 1
ATOM 4497 O O . ASN A 1 598 ? -0.149 18.427 4.605 1.00 83.81 598 ASN A O 1
ATOM 4501 N N . PHE A 1 599 ? -1.511 18.067 2.841 1.00 81.50 599 PHE A N 1
ATOM 4502 C CA . PHE A 1 599 ? -2.787 18.047 3.575 1.00 81.50 599 PHE A CA 1
ATOM 4503 C C . PHE A 1 599 ? -2.744 17.071 4.758 1.00 81.50 599 PHE A C 1
ATOM 4505 O O . PHE A 1 599 ? -3.055 17.441 5.895 1.00 81.50 599 PHE A O 1
ATOM 4512 N N . PHE A 1 600 ? -2.346 15.819 4.500 1.00 85.44 600 PHE A N 1
ATOM 4513 C CA . PHE A 1 600 ? -2.210 14.778 5.518 1.00 85.44 600 PHE A CA 1
ATOM 4514 C C . PHE A 1 600 ? -1.257 15.216 6.633 1.00 85.44 600 PHE A C 1
ATOM 4516 O O . PHE A 1 600 ? -1.603 15.126 7.811 1.00 85.44 600 PHE A O 1
ATOM 4523 N N . SER A 1 601 ? -0.068 15.699 6.267 1.00 88.25 601 SER A N 1
ATOM 4524 C CA . SER A 1 601 ? 1.015 15.969 7.212 1.00 88.25 601 SER A CA 1
ATOM 4525 C C . SER A 1 601 ? 0.700 17.155 8.116 1.00 88.25 601 SER A C 1
ATOM 4527 O O . SER A 1 601 ? 0.824 17.021 9.332 1.00 88.25 601 SER A O 1
ATOM 4529 N N . PHE A 1 602 ? 0.207 18.264 7.559 1.00 87.50 602 PHE A N 1
ATOM 4530 C CA . PHE A 1 602 ? -0.262 19.421 8.327 1.00 87.50 602 PHE A CA 1
ATOM 4531 C C . PHE A 1 602 ? -1.327 19.020 9.357 1.00 87.50 602 PHE A C 1
ATOM 4533 O O . PHE A 1 602 ? -1.193 19.277 10.557 1.00 87.50 602 PHE A O 1
ATOM 4540 N N . THR A 1 603 ? -2.353 18.302 8.892 1.00 87.25 603 THR A N 1
ATOM 4541 C CA . THR A 1 603 ? -3.481 17.858 9.719 1.00 87.25 603 THR A CA 1
ATOM 4542 C C . THR A 1 603 ? -3.035 16.909 10.834 1.00 87.25 603 THR A C 1
ATOM 4544 O O . THR A 1 603 ? -3.454 17.040 11.985 1.00 87.25 603 THR A O 1
ATOM 4547 N N . ALA A 1 604 ? -2.170 15.949 10.505 1.00 88.00 604 ALA A N 1
ATOM 4548 C CA . ALA A 1 604 ? -1.677 14.954 11.445 1.00 88.00 604 ALA A CA 1
ATOM 4549 C C . ALA A 1 604 ? -0.764 15.580 12.512 1.00 88.00 604 ALA A C 1
ATOM 4551 O O . ALA A 1 604 ? -0.966 15.343 13.703 1.00 88.00 604 ALA A O 1
ATOM 4552 N N . TRP A 1 605 ? 0.193 16.428 12.115 1.00 91.56 605 TRP A N 1
ATOM 4553 C CA . TRP A 1 605 ? 1.136 17.056 13.047 1.00 91.56 605 TRP A CA 1
ATOM 4554 C C . TRP A 1 605 ? 0.471 18.028 14.024 1.00 91.56 605 TRP A C 1
ATOM 4556 O O . TRP A 1 605 ? 0.869 18.063 15.191 1.00 91.56 605 TRP A O 1
ATOM 4566 N N . PHE A 1 606 ? -0.602 18.710 13.615 1.00 91.50 606 PHE A N 1
ATOM 4567 C CA . PHE A 1 606 ? -1.453 19.485 14.522 1.00 91.50 606 PHE A CA 1
ATOM 4568 C C . PHE A 1 606 ? -2.019 18.620 15.668 1.00 91.50 606 PHE A C 1
ATOM 4570 O O . PHE A 1 606 ? -1.813 18.924 16.848 1.00 91.50 606 PHE A O 1
ATOM 4577 N N . PHE A 1 607 ? -2.659 17.487 15.353 1.00 89.94 607 PHE A N 1
ATOM 4578 C CA . PHE A 1 607 ? -3.225 16.598 16.377 1.00 89.94 607 PHE A CA 1
ATOM 4579 C C . PHE A 1 607 ? -2.175 15.784 17.150 1.00 89.94 607 PHE A C 1
ATOM 4581 O O . PHE A 1 607 ? -2.385 15.499 18.335 1.00 89.94 607 PHE A O 1
ATOM 4588 N N . TYR A 1 608 ? -1.019 15.469 16.556 1.00 91.50 608 TYR A N 1
ATOM 4589 C CA . TYR A 1 608 ? 0.107 14.895 17.298 1.00 91.50 608 TYR A CA 1
ATOM 4590 C C . TYR A 1 608 ? 0.654 15.887 18.335 1.00 91.50 608 TYR A C 1
ATOM 4592 O O . TYR A 1 608 ? 0.903 15.488 19.475 1.00 91.50 608 TYR A O 1
ATOM 4600 N N . GLY A 1 609 ? 0.768 17.174 17.983 1.00 94.50 609 GLY A N 1
ATOM 4601 C CA . GLY A 1 609 ? 1.152 18.250 18.901 1.00 94.50 609 GLY A CA 1
ATOM 4602 C C . GLY A 1 609 ? 0.195 18.374 20.090 1.00 94.50 609 GLY A C 1
ATOM 4603 O O . GLY A 1 609 ? 0.642 18.353 21.239 1.00 94.50 609 GLY A O 1
ATOM 4604 N N . ILE A 1 610 ? -1.121 18.393 19.837 1.00 93.00 610 ILE A N 1
ATOM 4605 C CA . ILE A 1 610 ? -2.157 18.383 20.890 1.00 93.00 610 ILE A CA 1
ATOM 4606 C C . ILE A 1 610 ? -1.988 17.161 21.806 1.00 93.00 610 ILE A C 1
ATOM 4608 O O . ILE A 1 610 ? -1.885 17.310 23.026 1.00 93.00 610 ILE A O 1
ATOM 4612 N N . THR A 1 611 ? -1.891 15.961 21.229 1.00 92.38 611 THR A N 1
ATOM 4613 C CA . THR A 1 611 ? -1.779 14.696 21.977 1.00 92.38 611 THR A CA 1
ATOM 4614 C C . THR A 1 611 ? -0.538 14.664 22.879 1.00 92.38 611 THR A C 1
ATOM 4616 O O . THR A 1 611 ? -0.619 14.274 24.046 1.00 92.38 611 THR A O 1
ATOM 4619 N N . LEU A 1 612 ? 0.608 15.144 22.385 1.00 94.75 612 LEU A N 1
ATOM 4620 C CA . LEU A 1 612 ? 1.849 15.219 23.161 1.00 94.75 612 LEU A CA 1
ATOM 4621 C C . LEU A 1 612 ? 1.838 16.336 24.206 1.00 94.75 612 LEU A C 1
ATOM 4623 O O . LEU A 1 612 ? 2.378 16.143 25.298 1.00 94.75 612 LEU A O 1
ATOM 4627 N N . SER A 1 613 ? 1.173 17.463 23.937 1.00 95.81 613 SER A N 1
ATOM 4628 C CA . SER A 1 613 ? 0.937 18.484 24.965 1.00 95.81 613 SER A CA 1
ATOM 4629 C C . SER A 1 613 ? 0.099 17.921 26.125 1.00 95.81 613 SER A C 1
ATOM 4631 O O . SER A 1 613 ? 0.351 18.252 27.285 1.00 95.81 613 SER A O 1
ATOM 4633 N N . GLY A 1 614 ? -0.779 16.951 25.838 1.00 93.38 614 GLY A N 1
ATOM 4634 C CA . GLY A 1 614 ? -1.515 16.175 26.834 1.00 93.38 614 GLY A CA 1
ATOM 4635 C C . GLY A 1 614 ? -0.612 15.299 27.702 1.00 93.38 614 GLY A C 1
ATOM 4636 O O . GLY A 1 614 ? -0.776 15.263 28.921 1.00 93.38 614 GLY A O 1
ATOM 4637 N N . LEU A 1 615 ? 0.401 14.652 27.117 1.00 94.62 615 LEU A N 1
ATOM 4638 C CA . LEU A 1 615 ? 1.409 13.910 27.884 1.00 94.62 615 LEU A CA 1
ATOM 4639 C C . LEU A 1 615 ? 2.221 14.833 28.808 1.00 94.62 615 LEU A C 1
ATOM 4641 O O . LEU A 1 615 ? 2.454 14.491 29.969 1.00 94.62 615 LEU A O 1
ATOM 4645 N N . VAL A 1 616 ? 2.641 16.004 28.319 1.00 95.62 616 VAL A N 1
ATOM 4646 C CA . VAL A 1 616 ? 3.363 17.000 29.132 1.00 95.62 616 VAL A CA 1
ATOM 4647 C C . VAL A 1 616 ? 2.472 17.509 30.272 1.00 95.62 616 VAL A C 1
ATOM 4649 O O . VAL A 1 616 ? 2.908 17.529 31.425 1.00 95.62 616 VAL A O 1
ATOM 4652 N N . TYR A 1 617 ? 1.199 17.803 29.995 1.00 94.69 617 TYR A N 1
ATOM 4653 C CA . TYR A 1 617 ? 0.200 18.139 31.011 1.00 94.69 617 TYR A CA 1
ATOM 4654 C C . TYR A 1 617 ? 0.052 17.029 32.067 1.00 94.69 617 TYR A C 1
ATOM 4656 O O . TYR A 1 617 ? 0.124 17.317 33.262 1.00 94.69 617 TYR A O 1
ATOM 4664 N N . LEU A 1 618 ? -0.074 15.757 31.665 1.00 93.12 618 LEU A N 1
ATOM 4665 C CA . LEU A 1 618 ? -0.156 14.624 32.598 1.00 93.12 618 LEU A CA 1
ATOM 4666 C C . LEU A 1 618 ? 1.112 14.469 33.452 1.00 93.12 618 LEU A C 1
ATOM 4668 O O . LEU A 1 618 ? 1.004 14.156 34.637 1.00 93.12 618 LEU A O 1
ATOM 4672 N N . LYS A 1 619 ? 2.308 14.693 32.891 1.00 93.19 619 LYS A N 1
ATOM 4673 C CA . LYS A 1 619 ? 3.577 14.671 33.644 1.00 93.19 619 LYS A CA 1
ATOM 4674 C C . LYS A 1 619 ? 3.646 15.768 34.713 1.00 93.19 619 LYS A C 1
ATOM 4676 O O . LYS A 1 619 ? 4.190 15.507 35.780 1.00 93.19 619 LYS A O 1
ATOM 4681 N N . ILE A 1 620 ? 3.096 16.954 34.442 1.00 93.75 620 ILE A N 1
ATOM 4682 C CA . ILE A 1 620 ? 3.156 18.118 35.346 1.00 93.75 620 ILE A CA 1
ATOM 4683 C C . ILE A 1 620 ? 2.014 18.112 36.376 1.00 93.75 620 ILE A C 1
ATOM 4685 O O . ILE A 1 620 ? 2.252 18.327 37.560 1.00 93.75 620 ILE A O 1
ATOM 4689 N N . LYS A 1 621 ? 0.766 17.883 35.948 1.00 93.06 621 LYS A N 1
ATOM 4690 C CA . LYS A 1 621 ? -0.432 17.995 36.804 1.00 93.06 621 LYS A CA 1
ATOM 4691 C C . LYS A 1 621 ? -0.854 16.694 37.485 1.00 93.06 621 LYS A C 1
ATOM 4693 O O . LYS A 1 621 ? -1.639 16.754 38.425 1.00 93.06 621 LYS A O 1
ATOM 4698 N N . LYS A 1 622 ? -0.371 15.535 37.028 1.00 90.69 622 LYS A N 1
ATOM 4699 C CA . LYS A 1 622 ? -0.676 14.222 37.623 1.00 90.69 622 LYS A CA 1
ATOM 4700 C C . LYS A 1 622 ? 0.605 13.378 37.799 1.00 90.69 622 LYS A C 1
ATOM 4702 O O . LYS A 1 622 ? 0.741 12.321 37.169 1.00 90.69 622 LYS A O 1
ATOM 4707 N N . PRO A 1 623 ? 1.574 13.832 38.623 1.00 88.12 623 PRO A N 1
ATOM 4708 C CA . PRO A 1 623 ? 2.823 13.104 38.863 1.00 88.12 623 PRO A CA 1
ATOM 4709 C C . PRO A 1 623 ? 2.581 11.702 39.439 1.00 88.12 623 PRO A C 1
ATOM 4711 O O . PRO A 1 623 ? 3.197 10.759 38.954 1.00 88.12 623 PRO A O 1
ATOM 4714 N N . GLU A 1 624 ? 1.598 11.535 40.328 1.00 89.50 624 GLU A N 1
ATOM 4715 C CA . GLU A 1 624 ? 1.285 10.263 41.009 1.00 89.50 624 GLU A CA 1
ATOM 4716 C C . GLU A 1 624 ? 0.667 9.164 40.121 1.00 89.50 624 GLU A C 1
ATOM 4718 O O . GLU A 1 624 ? 0.422 8.055 40.591 1.00 89.50 624 GLU A O 1
ATOM 4723 N N . LEU A 1 625 ? 0.385 9.431 38.837 1.00 87.88 625 LEU A N 1
ATOM 4724 C CA . LEU A 1 625 ? -0.140 8.391 37.944 1.00 87.88 625 LEU A CA 1
ATOM 4725 C C . LEU A 1 625 ? 0.866 7.234 37.783 1.00 87.88 625 LEU A C 1
ATOM 4727 O O . LEU A 1 625 ? 2.029 7.491 37.439 1.00 87.88 625 LEU A O 1
ATOM 4731 N N . PRO A 1 626 ? 0.433 5.966 37.935 1.00 86.69 626 PRO A N 1
ATOM 4732 C CA . PRO A 1 626 ? 1.294 4.818 37.690 1.00 86.69 626 PRO A CA 1
ATOM 4733 C C . PRO A 1 626 ? 1.714 4.797 36.216 1.00 86.69 626 PRO A C 1
ATOM 4735 O O . PRO A 1 626 ? 0.882 4.805 35.310 1.00 86.69 626 PRO A O 1
ATOM 4738 N N . ARG A 1 627 ? 3.028 4.786 35.980 1.00 89.25 627 ARG A N 1
ATOM 4739 C CA . ARG A 1 627 ? 3.645 4.810 34.646 1.00 89.25 627 ARG A CA 1
ATOM 4740 C C . ARG A 1 627 ? 4.499 3.559 34.454 1.00 89.25 627 ARG A C 1
ATOM 4742 O O . ARG A 1 627 ? 5.639 3.550 34.916 1.00 89.25 627 ARG A O 1
ATOM 4749 N N . PRO A 1 628 ? 3.980 2.511 33.786 1.00 88.31 628 PRO A N 1
ATOM 4750 C CA . PRO A 1 628 ? 4.746 1.290 33.527 1.00 88.31 628 PRO A CA 1
ATOM 4751 C C . PRO A 1 628 ? 5.970 1.534 32.629 1.00 88.31 628 PRO A C 1
ATOM 4753 O O . PRO A 1 628 ? 6.985 0.857 32.763 1.00 88.31 628 PRO A O 1
ATOM 4756 N N . TYR A 1 629 ? 5.887 2.537 31.751 1.00 91.56 629 TYR A N 1
ATOM 4757 C CA . TYR A 1 629 ? 6.998 3.098 30.987 1.00 91.56 629 TYR A CA 1
ATOM 4758 C C . TYR A 1 629 ? 7.012 4.631 31.150 1.00 91.56 629 TYR A C 1
ATOM 4760 O O . TYR A 1 629 ? 5.957 5.246 31.316 1.00 91.56 629 TYR A O 1
ATOM 4768 N N . LYS A 1 630 ? 8.199 5.256 31.124 1.00 92.31 630 LYS A N 1
ATOM 4769 C CA . LYS A 1 630 ? 8.379 6.704 31.326 1.00 92.31 630 LYS A CA 1
ATOM 4770 C C . LYS A 1 630 ? 9.448 7.278 30.389 1.00 92.31 630 LYS A C 1
ATOM 4772 O O . LYS A 1 630 ? 10.631 6.981 30.545 1.00 92.31 630 LYS A O 1
ATOM 4777 N N . VAL A 1 631 ? 9.044 8.151 29.468 1.00 94.31 631 VAL A N 1
ATOM 4778 C CA . VAL A 1 631 ? 9.939 8.945 28.612 1.00 94.31 631 VAL A CA 1
ATOM 4779 C C . VAL A 1 631 ? 10.463 10.185 29.369 1.00 94.31 631 VAL A C 1
ATOM 4781 O O . VAL A 1 631 ? 9.708 10.789 30.151 1.00 94.31 631 VAL A O 1
ATOM 4784 N N . PRO A 1 632 ? 11.721 10.624 29.157 1.00 95.38 632 PRO A N 1
ATOM 4785 C CA . PRO A 1 632 ? 12.195 11.926 29.630 1.00 95.38 632 PRO A CA 1
ATOM 4786 C C . PRO A 1 632 ? 11.337 13.066 29.067 1.00 95.38 632 PRO A C 1
ATOM 4788 O O . PRO A 1 632 ? 11.037 13.082 27.877 1.00 95.38 632 PRO A O 1
ATOM 4791 N N . ILE A 1 633 ? 10.955 14.039 29.904 1.00 94.31 633 ILE A N 1
ATOM 4792 C CA . ILE A 1 633 ? 10.010 15.112 29.524 1.00 94.31 633 ILE A CA 1
ATOM 4793 C C . ILE A 1 633 ? 10.514 16.009 28.381 1.00 94.31 633 ILE A C 1
ATOM 4795 O O . ILE A 1 633 ? 9.709 16.593 27.663 1.00 94.31 633 ILE A O 1
ATOM 4799 N N . ILE A 1 634 ? 11.831 16.064 28.164 1.00 95.75 634 ILE A N 1
ATOM 4800 C CA . ILE A 1 634 ? 12.447 16.847 27.089 1.00 95.75 634 ILE A CA 1
ATOM 4801 C C . ILE A 1 634 ? 12.058 16.329 25.691 1.00 95.75 634 ILE A C 1
ATOM 4803 O O . ILE A 1 634 ? 11.905 17.130 24.775 1.00 95.75 634 ILE A O 1
ATOM 4807 N N . LEU A 1 635 ? 11.824 15.019 25.522 1.00 95.38 635 LEU A N 1
ATOM 4808 C CA . LEU A 1 635 ? 11.516 14.434 24.211 1.00 95.38 635 LEU A CA 1
ATOM 4809 C C . LEU A 1 635 ? 10.140 14.860 23.661 1.00 95.38 635 LEU A C 1
ATOM 4811 O O . LEU A 1 635 ? 10.114 15.380 22.546 1.00 95.38 635 LEU A O 1
ATOM 4815 N N . PRO A 1 636 ? 9.009 14.751 24.394 1.00 95.50 636 PRO A N 1
ATOM 4816 C CA . PRO A 1 636 ? 7.740 15.282 23.903 1.00 95.50 636 PRO A CA 1
ATOM 4817 C C . PRO A 1 636 ? 7.766 16.808 23.737 1.00 95.50 636 PRO A C 1
ATOM 4819 O O . PRO A 1 636 ? 7.119 17.303 22.823 1.00 95.50 636 PRO A O 1
ATOM 4822 N N . ILE A 1 637 ? 8.538 17.557 24.539 1.00 96.88 637 ILE A N 1
ATOM 4823 C CA . ILE A 1 637 ? 8.700 19.013 24.350 1.00 96.88 637 ILE A CA 1
ATOM 4824 C C . ILE A 1 637 ? 9.371 19.322 23.002 1.00 96.88 637 ILE A C 1
ATOM 4826 O O . ILE A 1 637 ? 8.852 20.141 22.247 1.00 96.88 637 ILE A O 1
ATOM 4830 N N . LEU A 1 638 ? 10.466 18.635 22.656 1.00 96.50 638 LEU A N 1
ATOM 4831 C CA . LEU A 1 638 ? 11.126 18.795 21.352 1.00 96.50 638 LEU A CA 1
ATOM 4832 C C . LEU A 1 638 ? 10.182 18.458 20.188 1.00 96.50 638 LEU A C 1
ATOM 4834 O O . LEU A 1 638 ? 10.138 19.189 19.202 1.00 96.50 638 LEU A O 1
ATOM 4838 N N . VAL A 1 639 ? 9.378 17.397 20.311 1.00 96.12 639 VAL A N 1
ATOM 4839 C CA . VAL A 1 639 ? 8.409 17.020 19.269 1.00 96.12 639 VAL A CA 1
ATOM 4840 C C . VAL A 1 639 ? 7.255 18.027 19.164 1.00 96.12 639 VAL A C 1
ATOM 4842 O O . VAL A 1 639 ? 6.803 18.296 18.057 1.00 96.12 639 VAL A O 1
ATOM 4845 N N . ILE A 1 640 ? 6.811 18.641 20.268 1.00 96.81 640 ILE A N 1
ATOM 4846 C CA . ILE A 1 640 ? 5.827 19.740 20.238 1.00 96.81 640 ILE A CA 1
ATOM 4847 C C . ILE A 1 640 ? 6.405 20.972 19.526 1.00 96.81 640 ILE A C 1
ATOM 4849 O O . ILE A 1 640 ? 5.708 21.575 18.716 1.00 96.81 640 ILE A O 1
ATOM 4853 N N . ILE A 1 641 ? 7.675 21.321 19.763 1.00 96.56 641 ILE A N 1
ATOM 4854 C CA . ILE A 1 641 ? 8.350 22.424 19.054 1.00 96.56 641 ILE A CA 1
ATOM 4855 C C . ILE A 1 641 ? 8.399 22.142 17.544 1.00 96.56 641 ILE A C 1
ATOM 4857 O O . ILE A 1 641 ? 8.052 23.015 16.749 1.00 96.56 641 ILE A O 1
ATOM 4861 N N . VAL A 1 642 ? 8.748 20.914 17.141 1.00 95.31 642 VAL A N 1
ATOM 4862 C CA . VAL A 1 642 ? 8.728 20.506 15.725 1.00 95.31 642 VAL A CA 1
ATOM 4863 C C . VAL A 1 642 ? 7.306 20.515 15.154 1.00 95.31 642 VAL A C 1
ATOM 4865 O O . VAL A 1 642 ? 7.115 21.001 14.046 1.00 95.31 642 VAL A O 1
ATOM 4868 N N . ALA A 1 643 ? 6.293 20.064 15.899 1.00 95.00 643 ALA A N 1
ATOM 4869 C CA . ALA A 1 643 ? 4.895 20.121 15.466 1.00 95.00 643 ALA A CA 1
ATOM 4870 C C . ALA A 1 643 ? 4.411 21.567 15.241 1.00 95.00 643 ALA A C 1
ATOM 4872 O O . ALA A 1 643 ? 3.749 21.841 14.243 1.00 95.00 643 ALA A O 1
ATOM 4873 N N . ILE A 1 644 ? 4.780 22.502 16.124 1.00 94.19 644 ILE A N 1
ATOM 4874 C CA . ILE A 1 644 ? 4.468 23.933 15.981 1.00 94.19 644 ILE A CA 1
ATOM 4875 C C . ILE A 1 644 ? 5.179 24.522 14.755 1.00 94.19 644 ILE A C 1
ATOM 4877 O O . ILE A 1 644 ? 4.533 25.189 13.949 1.00 94.19 644 ILE A O 1
ATOM 4881 N N . PHE A 1 645 ? 6.474 24.239 14.571 1.00 92.50 645 PHE A N 1
ATOM 4882 C CA . PHE A 1 645 ? 7.214 24.654 13.374 1.00 92.50 645 PHE A CA 1
ATOM 4883 C C . PHE A 1 645 ? 6.547 24.133 12.094 1.00 92.50 645 PHE A C 1
ATOM 4885 O O . PHE A 1 645 ? 6.296 24.907 11.175 1.00 92.50 645 PHE A O 1
ATOM 4892 N N . LEU A 1 646 ? 6.194 22.846 12.059 1.00 90.56 646 LEU A N 1
ATOM 4893 C CA . LEU A 1 646 ? 5.570 22.209 10.903 1.00 90.56 646 LEU A CA 1
ATOM 4894 C C . LEU A 1 646 ? 4.167 22.738 10.590 1.00 90.56 646 LEU A C 1
ATOM 4896 O O . LEU A 1 646 ? 3.792 22.750 9.424 1.00 90.56 646 LEU A O 1
ATOM 4900 N N . VAL A 1 647 ? 3.388 23.175 11.581 1.00 89.38 647 VAL A N 1
ATOM 4901 C CA . VAL A 1 647 ? 2.075 23.801 11.341 1.00 89.38 647 VAL A CA 1
ATOM 4902 C C . VAL A 1 647 ? 2.222 25.255 10.873 1.00 89.38 647 VAL A C 1
ATOM 4904 O O . VAL A 1 647 ? 1.462 25.694 10.016 1.00 89.38 647 VAL A O 1
ATOM 4907 N N . LEU A 1 648 ? 3.189 26.014 11.398 1.00 87.81 648 LEU A N 1
ATOM 4908 C CA . LEU A 1 648 ? 3.321 27.446 11.095 1.00 87.81 648 LEU A CA 1
ATOM 4909 C C . LEU A 1 648 ? 4.134 27.742 9.825 1.00 87.81 648 LEU A C 1
ATOM 4911 O O . LEU A 1 648 ? 3.748 28.613 9.049 1.00 87.81 648 LEU A O 1
ATOM 4915 N N . ALA A 1 649 ? 5.243 27.040 9.588 1.00 84.56 649 ALA A N 1
ATOM 4916 C CA . ALA A 1 649 ? 6.176 27.364 8.506 1.00 84.56 649 ALA A CA 1
ATOM 4917 C C . ALA A 1 649 ? 5.563 27.324 7.084 1.00 84.56 649 ALA A C 1
ATOM 4919 O O . ALA A 1 649 ? 5.860 28.232 6.303 1.00 84.56 649 ALA A O 1
ATOM 4920 N N . PRO A 1 650 ? 4.673 26.371 6.728 1.00 76.94 650 PRO A N 1
ATOM 4921 C CA . PRO A 1 650 ? 3.997 26.385 5.427 1.00 76.94 650 PRO A CA 1
ATOM 4922 C C . PRO A 1 650 ? 2.999 27.541 5.265 1.00 76.94 650 PRO A C 1
ATOM 4924 O O . PRO A 1 650 ? 2.770 27.989 4.148 1.00 76.94 650 PRO A O 1
ATOM 4927 N N . ILE A 1 651 ? 2.426 28.050 6.363 1.00 81.12 651 ILE A N 1
ATOM 4928 C CA . ILE A 1 651 ? 1.480 29.178 6.340 1.00 81.12 651 ILE A CA 1
ATOM 4929 C C . ILE A 1 651 ? 2.217 30.519 6.188 1.00 81.12 651 ILE A C 1
ATOM 4931 O O . ILE A 1 651 ? 1.706 31.422 5.532 1.00 81.12 651 ILE A O 1
ATOM 4935 N N . LEU A 1 652 ? 3.396 30.669 6.799 1.00 78.38 652 LEU A N 1
ATOM 4936 C CA . LEU A 1 652 ? 4.093 31.959 6.881 1.00 78.38 652 LEU A CA 1
ATOM 4937 C C . LEU A 1 652 ? 4.819 32.355 5.585 1.00 78.38 652 LEU A C 1
ATOM 4939 O O . LEU A 1 652 ? 4.711 33.504 5.166 1.00 78.38 652 LEU A O 1
ATOM 4943 N N . ASP A 1 653 ? 5.537 31.422 4.955 1.00 67.06 653 ASP A N 1
ATOM 4944 C CA . ASP A 1 653 ? 6.380 31.713 3.781 1.00 67.06 653 ASP A CA 1
ATOM 4945 C C . ASP A 1 653 ? 5.625 31.570 2.441 1.00 67.06 653 ASP A C 1
ATOM 4947 O O . ASP A 1 653 ? 5.886 32.321 1.506 1.00 67.06 653 ASP A O 1
ATOM 4951 N N . ASN A 1 654 ? 4.731 30.578 2.314 1.00 67.19 654 ASN A N 1
ATOM 4952 C CA . ASN A 1 654 ? 4.014 30.250 1.069 1.00 67.19 654 ASN A CA 1
ATOM 4953 C C . ASN A 1 654 ? 2.619 29.644 1.367 1.00 67.19 654 ASN A C 1
ATOM 4955 O O . ASN A 1 654 ? 2.422 28.438 1.186 1.00 67.19 654 ASN A O 1
ATOM 4959 N N . PRO A 1 655 ? 1.639 30.449 1.827 1.00 72.25 655 PRO A N 1
ATOM 4960 C CA . PRO A 1 655 ? 0.310 29.968 2.210 1.00 72.25 655 PRO A CA 1
ATOM 4961 C C . PRO A 1 655 ? -0.490 29.425 1.015 1.00 72.25 655 PRO A C 1
ATOM 4963 O O . PRO A 1 655 ? -1.235 30.144 0.348 1.00 72.25 655 PRO A O 1
ATOM 4966 N N . GLN A 1 656 ? -0.381 28.119 0.768 1.00 73.06 656 GLN A N 1
ATOM 4967 C CA . GLN A 1 656 ? -1.248 27.414 -0.174 1.00 73.06 656 GLN A CA 1
ATOM 4968 C C . GLN A 1 656 ? -2.691 27.362 0.357 1.00 73.06 656 GLN A C 1
ATOM 4970 O O . GLN A 1 656 ? -2.927 27.148 1.549 1.00 73.06 656 GLN A O 1
ATOM 4975 N N . ILE A 1 657 ? -3.671 27.483 -0.547 1.00 76.31 657 ILE A N 1
ATOM 4976 C CA . ILE A 1 657 ? -5.113 27.440 -0.225 1.00 76.31 657 ILE A CA 1
ATOM 4977 C C . ILE A 1 657 ? -5.541 26.130 0.472 1.00 76.31 657 ILE A C 1
ATOM 4979 O O . ILE A 1 657 ? -6.516 26.093 1.218 1.00 76.31 657 ILE A O 1
ATOM 4983 N N . GLU A 1 658 ? -4.743 25.078 0.296 1.00 70.44 658 GLU A N 1
ATOM 4984 C CA . GLU A 1 658 ? -4.802 23.783 0.978 1.00 70.44 658 GLU A CA 1
ATOM 4985 C C . GLU A 1 658 ? -4.927 23.915 2.508 1.00 70.44 658 GLU A C 1
ATOM 4987 O O . GLU A 1 658 ? -5.836 23.345 3.116 1.00 70.44 658 GLU A O 1
ATOM 4992 N N . TYR A 1 659 ? -4.079 24.736 3.136 1.00 79.25 659 TYR A N 1
ATOM 4993 C CA . TYR A 1 659 ? -4.065 24.916 4.594 1.00 79.25 659 TYR A CA 1
ATOM 4994 C C . TYR A 1 659 ? -5.297 25.677 5.102 1.00 79.25 659 TYR A C 1
ATOM 4996 O O . TYR A 1 659 ? -5.785 25.411 6.206 1.00 79.25 659 TYR A O 1
ATOM 5004 N N . LEU A 1 660 ? -5.853 26.574 4.278 1.00 80.06 660 LEU A N 1
ATOM 5005 C CA . LEU A 1 660 ? -7.132 27.227 4.553 1.00 80.06 660 LEU A CA 1
ATOM 5006 C C . LEU A 1 660 ? -8.281 26.210 4.491 1.00 80.06 660 LEU A C 1
ATOM 5008 O O . LEU A 1 660 ? -9.110 26.188 5.400 1.00 80.06 660 LEU A O 1
ATOM 5012 N N . TYR A 1 661 ? -8.304 25.326 3.489 1.00 79.50 661 TYR A 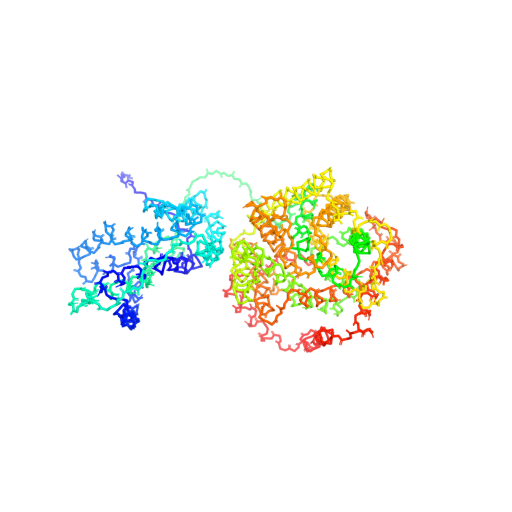N 1
ATOM 5013 C CA . TYR A 1 661 ? -9.314 24.268 3.391 1.00 79.50 661 TYR A CA 1
ATOM 5014 C C . TYR A 1 661 ? -9.257 23.281 4.567 1.00 79.50 661 TYR A C 1
ATOM 5016 O O . TYR A 1 661 ? -10.312 22.957 5.113 1.00 79.50 661 TYR A O 1
ATOM 5024 N N . VAL A 1 662 ? -8.069 22.861 5.031 1.00 77.06 662 VAL A N 1
ATOM 5025 C CA . VAL A 1 662 ? -7.957 22.051 6.264 1.00 77.06 662 VAL A CA 1
ATOM 5026 C C . VAL A 1 662 ? -8.495 22.814 7.473 1.00 77.06 662 VAL A C 1
ATOM 5028 O O . VAL A 1 662 ? -9.295 22.274 8.237 1.00 77.06 662 VAL A O 1
ATOM 5031 N N . SER A 1 663 ? -8.076 24.067 7.654 1.00 82.00 663 SER A N 1
ATOM 5032 C CA . SER A 1 663 ? -8.460 24.869 8.822 1.00 82.00 663 SER A CA 1
ATOM 5033 C C . SER A 1 663 ? -9.976 25.088 8.880 1.00 82.00 663 SER A C 1
ATOM 5035 O O . SER A 1 663 ? -10.595 24.891 9.927 1.00 82.00 663 SER A O 1
ATOM 5037 N N . LEU A 1 664 ? -10.595 25.404 7.738 1.00 82.69 664 LEU A N 1
ATOM 5038 C CA . LEU A 1 664 ? -12.048 25.501 7.599 1.00 82.69 664 LEU A CA 1
ATOM 5039 C C . LEU A 1 664 ? -12.742 24.148 7.802 1.00 82.69 664 LEU A C 1
ATOM 5041 O O . LEU A 1 664 ? -13.790 24.112 8.444 1.00 82.69 664 LEU A O 1
ATOM 5045 N N . PHE A 1 665 ? -12.168 23.034 7.332 1.00 82.62 665 PHE A N 1
ATOM 5046 C CA . PHE A 1 665 ? -12.727 21.702 7.575 1.00 82.62 665 PHE A CA 1
ATOM 5047 C C . PHE A 1 665 ? -12.738 21.351 9.070 1.00 82.62 665 PHE A C 1
ATOM 5049 O O . PHE A 1 665 ? -13.780 20.945 9.588 1.00 82.62 665 PHE A O 1
ATOM 5056 N N . ILE A 1 666 ? -11.625 21.557 9.785 1.00 82.31 666 ILE A N 1
ATOM 5057 C CA . ILE A 1 666 ? -11.548 21.311 11.234 1.00 82.31 666 ILE A CA 1
ATOM 5058 C C . ILE A 1 666 ? -12.605 22.158 11.957 1.00 82.31 666 ILE A C 1
ATOM 5060 O O . ILE A 1 666 ? -13.385 21.624 12.746 1.00 82.31 666 ILE A O 1
ATOM 5064 N N . LEU A 1 667 ? -12.706 23.452 11.635 1.00 83.88 667 LEU A N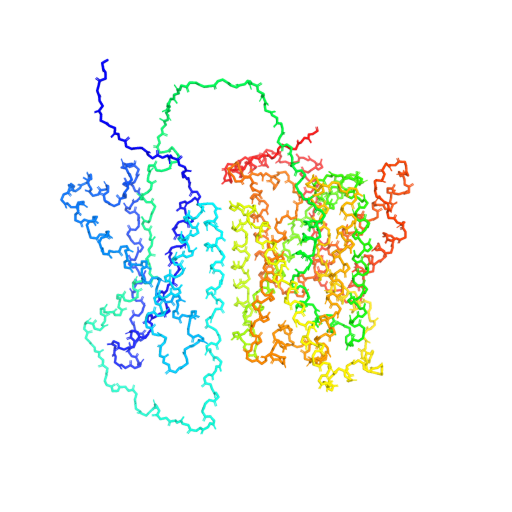 1
ATOM 5065 C CA . LEU A 1 667 ? -13.719 24.344 12.210 1.00 83.88 667 LEU A CA 1
ATOM 5066 C C . LEU A 1 667 ? -15.158 23.939 11.840 1.00 83.88 667 LEU A C 1
ATOM 5068 O O . LEU A 1 667 ? -16.052 24.060 12.678 1.00 83.88 667 LEU A O 1
ATOM 5072 N N . SER A 1 668 ? -15.394 23.381 10.646 1.00 82.25 668 SER A N 1
ATOM 5073 C CA . SER A 1 668 ? -16.716 22.884 10.225 1.00 82.25 668 SER A CA 1
ATOM 5074 C C . SER A 1 668 ? -17.252 21.761 11.122 1.00 82.25 668 SER A C 1
ATOM 5076 O O . SER A 1 668 ? -18.467 21.602 11.249 1.00 82.25 668 SER A O 1
ATOM 5078 N N . GLY A 1 669 ? -16.376 21.060 11.856 1.00 78.19 669 GLY A N 1
ATOM 5079 C CA . GLY A 1 669 ? -16.769 20.130 12.916 1.00 78.19 669 GLY A CA 1
ATOM 5080 C C . GLY A 1 669 ? -17.692 20.760 13.970 1.00 78.19 669 GLY A C 1
ATOM 5081 O O . GLY A 1 669 ? -18.553 20.067 14.513 1.00 78.19 669 GLY A O 1
ATOM 5082 N N . ALA A 1 670 ? -17.612 22.076 14.203 1.00 80.31 670 ALA A N 1
ATOM 5083 C CA . ALA A 1 670 ? -18.518 22.796 15.101 1.00 80.31 670 ALA A CA 1
ATOM 5084 C C . ALA A 1 670 ? -19.984 22.759 14.626 1.00 80.31 670 ALA A C 1
ATOM 5086 O O . ALA A 1 670 ? -20.888 22.653 15.455 1.00 80.31 670 ALA A O 1
ATOM 5087 N N . ILE A 1 671 ? -20.217 22.770 13.306 1.00 82.19 671 ILE A N 1
ATOM 5088 C CA . ILE A 1 671 ? -21.552 22.702 12.679 1.00 82.19 671 ILE A CA 1
ATOM 5089 C C . ILE A 1 671 ? -22.228 21.355 12.982 1.00 82.19 671 ILE A C 1
ATOM 5091 O O . ILE A 1 671 ? -23.449 21.275 13.063 1.00 82.19 671 ILE A O 1
ATOM 5095 N N . VAL A 1 672 ? -21.440 20.299 13.206 1.00 78.44 672 VAL A N 1
ATOM 5096 C CA . VAL A 1 672 ? -21.929 18.968 13.597 1.00 78.44 672 VAL A CA 1
ATOM 5097 C C . VAL A 1 672 ? -22.012 18.840 15.124 1.00 78.44 672 VAL A C 1
ATOM 5099 O O . VAL A 1 672 ? -23.025 18.390 15.660 1.00 78.44 672 VAL A O 1
ATOM 5102 N N . TYR A 1 673 ? -20.966 19.269 15.838 1.00 78.44 673 TYR A N 1
ATOM 5103 C CA . TYR A 1 673 ? -20.852 19.136 17.293 1.00 78.44 673 TYR A CA 1
ATOM 5104 C C . TYR A 1 673 ? -21.917 19.936 18.052 1.00 78.44 673 TYR A C 1
ATOM 5106 O O . TYR A 1 673 ? -22.574 19.402 18.950 1.00 78.44 673 TYR A O 1
ATOM 5114 N N . VAL A 1 674 ? -22.103 21.213 17.708 1.00 80.69 674 VAL A N 1
ATOM 5115 C CA . VAL A 1 674 ? -22.968 22.113 18.481 1.00 80.69 674 VAL A CA 1
ATOM 5116 C C . VAL A 1 674 ? -24.442 21.680 18.400 1.00 80.69 674 VAL A C 1
ATOM 5118 O O . VAL A 1 674 ? -25.041 21.488 19.461 1.00 80.69 674 VAL A O 1
ATOM 5121 N N . PRO A 1 675 ? -25.041 21.410 17.222 1.00 79.69 675 PRO A N 1
ATOM 5122 C CA . PRO A 1 675 ? -26.431 20.965 17.162 1.00 79.69 675 PRO A CA 1
ATOM 5123 C C . PRO A 1 675 ? -26.631 19.536 17.679 1.00 79.69 675 PRO A C 1
ATOM 5125 O O . PRO A 1 675 ? -27.535 19.302 18.479 1.00 79.69 675 PRO A O 1
ATOM 5128 N N . LEU A 1 676 ? -25.807 18.572 17.246 1.00 73.31 676 LEU A N 1
ATOM 5129 C CA . LEU A 1 676 ? -26.098 17.144 17.452 1.00 73.31 676 LEU A CA 1
ATOM 5130 C C . LEU A 1 676 ? -25.571 16.587 18.781 1.00 73.31 676 LEU A C 1
ATOM 5132 O O . LEU A 1 676 ? -26.163 15.653 19.317 1.00 73.31 676 LEU A O 1
ATOM 5136 N N . ILE A 1 677 ? -24.477 17.135 19.323 1.00 75.12 677 ILE A N 1
ATOM 5137 C CA . ILE A 1 677 ? -23.824 16.612 20.538 1.00 75.12 677 ILE A CA 1
ATOM 5138 C C . ILE A 1 677 ? -24.063 17.533 21.735 1.00 75.12 677 ILE A C 1
ATOM 5140 O O . ILE A 1 677 ? -24.437 17.047 22.803 1.00 75.12 677 ILE A O 1
ATOM 5144 N N . HIS A 1 678 ? -23.894 18.849 21.570 1.00 77.56 678 HIS A N 1
ATOM 5145 C CA . HIS A 1 678 ? -24.122 19.807 22.657 1.00 77.56 678 HIS A CA 1
ATOM 5146 C C . HIS A 1 678 ? -25.621 20.054 22.898 1.00 77.56 678 HIS A C 1
ATOM 5148 O O . HIS A 1 678 ? -26.101 19.822 24.006 1.00 77.56 678 HIS A O 1
ATOM 5154 N N . PHE A 1 679 ? -26.380 20.431 21.861 1.00 80.38 679 PHE A N 1
ATOM 5155 C CA . PHE A 1 679 ? -27.831 20.661 21.961 1.00 80.38 679 PHE A CA 1
ATOM 5156 C C . PHE A 1 679 ? -28.703 19.412 21.736 1.00 80.38 679 PHE A C 1
ATOM 5158 O O . PHE A 1 679 ? -29.910 19.470 21.962 1.00 80.38 679 PHE A O 1
ATOM 5165 N N . LYS A 1 680 ? -28.116 18.276 21.327 1.00 75.69 680 LYS A N 1
ATOM 5166 C CA . LYS A 1 680 ? -28.809 16.988 21.100 1.00 75.69 680 LYS A CA 1
ATOM 5167 C C . LYS A 1 680 ? -30.038 17.087 20.181 1.00 75.69 680 LYS A C 1
ATOM 5169 O O . LYS A 1 680 ? -31.047 16.416 20.402 1.00 75.69 680 LYS A O 1
ATOM 5174 N N . LEU A 1 681 ? -29.958 17.915 19.143 1.00 66.06 681 LEU A N 1
ATOM 5175 C CA . LEU A 1 681 ? -31.003 18.066 18.131 1.00 66.06 681 LEU A CA 1
ATOM 5176 C C . LEU A 1 681 ? -31.060 16.835 17.203 1.00 66.06 681 LEU A C 1
ATOM 5178 O O . LEU A 1 681 ? -30.049 16.204 16.902 1.00 66.06 681 LEU A O 1
ATOM 5182 N N . CYS A 1 682 ? -32.265 16.502 16.731 1.00 60.72 682 CYS A N 1
ATOM 5183 C CA . CYS A 1 682 ? -32.553 15.419 15.772 1.00 60.72 682 CYS A CA 1
ATOM 5184 C C . CYS A 1 682 ? -32.150 13.959 16.144 1.00 60.72 682 CYS A C 1
ATOM 5186 O O . CYS A 1 682 ? -31.848 13.177 15.233 1.00 60.72 682 CYS A O 1
ATOM 5188 N N . PRO A 1 683 ? -32.240 13.494 17.412 1.00 63.66 683 PRO A N 1
ATOM 5189 C CA . PRO A 1 683 ? -31.858 12.124 17.778 1.00 63.66 683 PRO A CA 1
ATOM 5190 C C . PRO A 1 683 ? -32.736 11.063 17.095 1.00 63.66 683 PRO A C 1
ATOM 5192 O O . PRO A 1 683 ? -32.242 10.008 16.700 1.00 63.66 683 PRO A O 1
ATOM 5195 N N . GLY A 1 684 ? -34.029 11.344 16.889 1.00 68.56 684 GLY A N 1
ATOM 5196 C CA . GLY A 1 684 ? -34.963 10.414 16.244 1.00 68.56 684 GLY A CA 1
ATOM 5197 C C . GLY A 1 684 ? -34.645 10.125 14.770 1.00 68.56 684 GLY A C 1
ATOM 5198 O O . GLY A 1 684 ? -34.884 9.011 14.308 1.00 68.56 684 GLY A O 1
ATOM 5199 N N . LEU A 1 685 ? -34.063 11.085 14.039 1.00 72.38 685 LEU A N 1
ATOM 5200 C CA . LEU A 1 685 ? -33.623 10.872 12.655 1.00 72.38 685 LEU A CA 1
ATOM 5201 C C . LEU A 1 685 ? -32.323 10.063 12.613 1.00 72.38 685 LEU A C 1
ATOM 5203 O O . LEU A 1 685 ? -32.235 9.090 11.868 1.00 72.38 685 LEU A O 1
ATOM 5207 N N . LEU A 1 686 ? -31.352 10.411 13.464 1.00 71.38 686 LEU A N 1
ATOM 5208 C CA . LEU A 1 686 ? -30.092 9.671 13.591 1.00 71.38 686 LEU A CA 1
ATOM 5209 C C . LEU A 1 686 ? -30.321 8.223 14.042 1.00 71.38 686 LEU A C 1
ATOM 5211 O O . LEU A 1 686 ? -29.686 7.315 13.512 1.00 71.38 686 LEU A O 1
ATOM 5215 N N . THR A 1 687 ? -31.271 7.982 14.949 1.00 73.81 687 THR A N 1
ATOM 5216 C CA . THR A 1 687 ? -31.648 6.627 15.385 1.00 73.81 687 THR A CA 1
ATOM 5217 C C . THR A 1 687 ? -32.284 5.835 14.241 1.00 73.81 687 THR A C 1
ATOM 5219 O O . THR A 1 687 ? -31.869 4.708 13.989 1.00 73.81 687 THR A O 1
ATOM 5222 N N . LYS A 1 688 ? -33.224 6.426 13.483 1.00 80.56 688 LYS A N 1
ATOM 5223 C CA . LYS A 1 688 ? -33.813 5.780 12.292 1.00 80.56 688 LYS A CA 1
ATOM 5224 C C . LYS A 1 688 ? -32.757 5.438 11.237 1.00 80.56 688 LYS A C 1
ATOM 5226 O O . LYS A 1 688 ? -32.757 4.322 10.728 1.00 80.56 688 LYS A O 1
ATOM 5231 N N . LEU A 1 689 ? -31.838 6.363 10.950 1.00 78.44 689 LEU A N 1
ATOM 5232 C CA . LEU A 1 689 ? -30.727 6.139 10.020 1.00 78.44 689 LEU A CA 1
ATOM 5233 C C . LEU A 1 689 ? -29.765 5.052 10.530 1.00 78.44 689 LEU A C 1
ATOM 5235 O O . LEU A 1 689 ? -29.327 4.210 9.752 1.00 78.44 689 LEU A O 1
ATOM 5239 N N . THR A 1 690 ? -29.480 5.029 11.834 1.00 76.94 690 THR A N 1
ATOM 5240 C CA . THR A 1 690 ? -28.626 4.008 12.461 1.00 76.94 690 THR A CA 1
ATOM 5241 C C . THR A 1 690 ? -29.253 2.622 12.354 1.00 76.94 690 THR A C 1
ATOM 5243 O O . THR A 1 690 ? -28.582 1.701 11.904 1.00 76.94 690 THR A O 1
ATOM 5246 N N . VAL A 1 691 ? -30.543 2.478 12.676 1.00 79.69 691 VAL A N 1
ATOM 5247 C CA . VAL A 1 691 ? -31.272 1.203 12.546 1.00 79.69 691 VAL A CA 1
ATOM 5248 C C . VAL A 1 691 ? -31.348 0.752 11.083 1.00 79.69 691 VAL A C 1
ATOM 5250 O O . VAL A 1 691 ? -31.108 -0.417 10.792 1.00 79.69 691 VAL A O 1
ATOM 5253 N N . PHE A 1 692 ? -31.603 1.669 10.144 1.00 83.44 692 PHE A N 1
ATOM 5254 C CA . PHE A 1 692 ? -31.580 1.360 8.711 1.00 83.44 692 PHE A CA 1
ATOM 5255 C C . PHE A 1 692 ? -30.211 0.827 8.258 1.00 83.44 692 PHE A C 1
ATOM 5257 O O . PHE A 1 692 ? -30.143 -0.214 7.609 1.00 83.44 692 PHE A O 1
ATOM 5264 N N . LEU A 1 693 ? -29.115 1.488 8.642 1.00 77.69 693 LEU A N 1
ATOM 5265 C CA . LEU A 1 693 ? -27.754 1.076 8.280 1.00 77.69 693 LEU A CA 1
ATOM 5266 C C . LEU A 1 693 ? -27.291 -0.201 9.009 1.00 77.69 693 LEU A C 1
ATOM 5268 O O . LEU A 1 693 ? -26.559 -0.994 8.420 1.00 77.69 693 LEU A O 1
ATOM 5272 N N . GLN A 1 694 ? -27.742 -0.437 10.246 1.00 78.19 694 GLN A N 1
ATOM 5273 C CA . GLN A 1 694 ? -27.523 -1.695 10.974 1.00 78.19 694 GLN A CA 1
ATOM 5274 C C . GLN A 1 694 ? -28.120 -2.888 10.223 1.00 78.19 694 GLN A C 1
ATOM 5276 O O . GLN A 1 694 ? -27.433 -3.888 10.003 1.00 78.19 694 GLN A O 1
ATOM 5281 N N . LEU A 1 695 ? -29.378 -2.752 9.790 1.00 82.25 695 LEU A N 1
ATOM 5282 C CA . LEU A 1 695 ? -30.090 -3.768 9.016 1.00 82.25 695 LEU A CA 1
ATOM 5283 C C . LEU A 1 695 ? -29.483 -3.945 7.615 1.00 82.25 695 LEU A C 1
ATOM 5285 O O . LEU A 1 695 ? -29.271 -5.075 7.188 1.00 82.25 695 LEU A O 1
ATOM 5289 N N . LEU A 1 696 ? -29.145 -2.848 6.927 1.00 80.62 696 LEU A N 1
ATOM 5290 C CA . LEU A 1 696 ? -28.580 -2.863 5.571 1.00 80.62 696 LEU A CA 1
ATOM 5291 C C . LEU A 1 696 ? -27.200 -3.540 5.486 1.00 80.62 696 LEU A C 1
ATOM 5293 O O . LEU A 1 696 ? -26.867 -4.118 4.454 1.00 80.62 696 LEU A O 1
ATOM 5297 N N . LEU A 1 697 ? -26.384 -3.442 6.540 1.00 76.88 697 LEU A N 1
ATOM 5298 C CA . LEU A 1 697 ? -25.000 -3.936 6.553 1.00 76.88 697 LEU A CA 1
ATOM 5299 C C . LEU A 1 697 ? -24.799 -5.216 7.387 1.00 76.88 697 LEU A C 1
ATOM 5301 O O . LEU A 1 697 ? -23.667 -5.693 7.490 1.00 76.88 697 LEU A O 1
ATOM 5305 N N . GLU A 1 698 ? -25.863 -5.759 7.992 1.00 80.88 698 GLU A N 1
ATOM 5306 C CA . GLU A 1 698 ? -25.817 -6.864 8.966 1.00 80.88 698 GLU A CA 1
ATOM 5307 C C . GLU A 1 698 ? -24.789 -6.612 10.094 1.00 80.88 698 GLU A C 1
ATOM 5309 O O . GLU A 1 698 ? -23.945 -7.471 10.399 1.00 80.88 698 GLU A O 1
ATOM 5314 N N . VAL A 1 699 ? -24.824 -5.412 10.692 1.00 74.56 699 VAL A N 1
ATOM 5315 C CA . VAL A 1 699 ? -23.887 -4.977 11.747 1.00 74.56 699 VAL A CA 1
ATOM 5316 C C . VAL A 1 699 ? -24.569 -4.741 13.090 1.00 74.56 699 VAL A C 1
ATOM 5318 O O . VAL A 1 699 ? -25.675 -4.209 13.166 1.00 74.56 699 VAL A O 1
ATOM 5321 N N . ALA A 1 700 ? -23.862 -5.090 14.162 1.00 71.06 700 ALA A N 1
ATOM 5322 C CA . ALA A 1 700 ? -24.275 -4.872 15.543 1.00 71.06 700 ALA A CA 1
ATOM 5323 C C . ALA A 1 700 ? -23.237 -4.017 16.295 1.00 71.06 700 ALA A C 1
ATOM 5325 O O . ALA A 1 700 ? -22.058 -4.008 15.913 1.00 71.06 700 ALA A O 1
ATOM 5326 N N . PRO A 1 701 ? -23.629 -3.319 17.378 1.00 67.19 701 PRO A N 1
ATOM 5327 C CA . PRO A 1 701 ? -22.670 -2.777 18.333 1.00 67.19 701 PRO A CA 1
ATOM 5328 C C . PRO A 1 701 ? -21.728 -3.883 18.815 1.00 67.19 701 PRO A C 1
ATOM 5330 O O . PRO A 1 701 ? -22.173 -4.969 19.186 1.00 67.19 701 PRO A O 1
ATOM 5333 N N . THR A 1 702 ? -20.427 -3.609 18.827 1.00 61.91 702 THR A N 1
ATOM 5334 C CA . THR A 1 702 ? -19.500 -4.389 19.647 1.00 61.91 702 THR A CA 1
ATOM 5335 C C . THR A 1 702 ? -19.791 -4.094 21.117 1.00 61.91 702 THR A C 1
ATOM 5337 O O . THR A 1 702 ? -20.084 -2.948 21.467 1.00 61.91 702 THR A O 1
ATOM 5340 N N . GLU A 1 703 ? -19.719 -5.106 21.985 1.00 51.16 703 GLU A N 1
ATOM 5341 C CA . GLU A 1 703 ? -19.847 -4.917 23.434 1.00 51.16 703 GLU A CA 1
ATOM 5342 C C . GLU A 1 703 ? -18.644 -4.121 23.968 1.00 51.16 703 GLU A C 1
ATOM 5344 O O . GLU A 1 703 ? -17.643 -4.676 24.423 1.00 51.16 703 GLU A O 1
ATOM 5349 N N . LYS A 1 704 ? -18.735 -2.789 23.901 1.00 40.28 704 LYS A N 1
ATOM 5350 C CA . LYS A 1 704 ? -17.926 -1.901 24.734 1.00 40.28 704 LYS A CA 1
ATOM 5351 C C . LYS A 1 704 ? -18.388 -2.110 26.175 1.00 40.28 704 LYS A C 1
ATOM 5353 O O . LYS A 1 704 ? -19.514 -1.747 26.509 1.00 40.28 704 LYS A O 1
ATOM 5358 N N . ASN A 1 705 ? -17.521 -2.671 27.015 1.00 33.72 705 ASN A N 1
ATOM 5359 C CA . ASN A 1 705 ? -17.707 -2.604 28.463 1.00 33.72 705 ASN A CA 1
ATOM 5360 C C . ASN A 1 705 ? -17.773 -1.117 28.863 1.00 33.72 705 ASN A C 1
ATOM 5362 O O . ASN A 1 705 ? -16.862 -0.359 28.517 1.00 33.72 705 ASN A O 1
ATOM 5366 N N . LEU A 1 706 ? -18.859 -0.721 29.533 1.00 26.98 706 LEU A N 1
ATOM 5367 C CA . LEU A 1 706 ? -19.046 0.601 30.144 1.00 26.98 706 LEU A CA 1
ATOM 5368 C C . LEU A 1 706 ? -18.561 0.589 31.598 1.00 26.98 706 LEU A C 1
ATOM 5370 O O . LEU A 1 706 ? -18.799 -0.439 32.270 1.00 26.98 706 LEU A O 1
#

Sequence (706 aa):
MDDKTEKLNLKREVGLVGAVSLIGGTMIGSGIFMSPQTVLSTIGSPGASLVVWACCGLLVIMASFCYAELGTVIRESGGEYIYILKTSGPVVAFMLIFSSVLFVRPAGVAGISLSFAQYVVAPFYTDCPPPLLLVKGIAAVSILVLATVNCLNVRFAMKIQVFFMVAKLLALLVIIIGGLVMLIRGHTENFENSFENTNVGLNPIGIAFYQGLWSYDGWNNLNNVTEELKRPECFPNHRSDMTMTDKGPKALNMRREIGLIGGVALVSGTMIGSGIFMSPQFVMGYVGSPGASLVIWAFSGVVTMFAALSYAELGTIIQESGGEFIYILRIYGSCPAFFAAITFVVVVKPFGIAAMAISIAEYALAPFYNGCQPPDLVVRCVAAVAILVLAIVNILNSRIAVRIQVVFLVAKVLALTFIVIGGIVKLVQSSSVIVENLKVENAFKGTQYSLSTLGMSVYQGLWSYAGWYNLNYVTEELKRPEVNLPRAVVIAISLVTGLYLLVNVSYLTVMTPTELMSSSAVAVTWGNKVLGSWGWTMSVAAALSAFGALNGSFFSGGRPDILAMAHVHRLTPSPALIFTTVVSLLVLIPGDFQSIVNFFSFTAWFFYGITLSGLVYLKIKKPELPRPYKVPIILPILVIIVAIFLVLAPILDNPQIEYLYVSLFILSGAIVYVPLIHFKLCPGLLTKLTVFLQLLLEVAPTEKNL

InterPro domains:
  IPR002293 Amino acid/polyamine transporter I [PF13520] (15-232)
  IPR002293 Amino acid/polyamine transporter I [PF13520] (260-663)
  IPR050598 Cellular Amino Acid Transporter [PTHR11785] (249-704)

pLDDT: mean 75.24, std 15.16, range [26.98, 97.0]

Organism: NCBI:txid1090488

Radius of gyration: 29.99 Å; chains: 1; bounding box: 77×84×95 Å